Protein AF-R5V500-F1 (afdb_monomer)

Foldseek 3Di:
DDPPDDPDQAAQDQLQLLVLQVQVVCCVPPVDGCVVFDKDFDWLADSVLQNQLVCVLAQNHPQFHFPDPQKWKKKWKAFLVARAGHHINQIHPPGHHNDRGQQANDFDQQFLLCLLLQLQLLCLFFVFDWLFDKDFFDWAAFPPDPHTFAFLVRDTPTIDTPLCCQLLVGRRRLLVSNVVSCVGQNVVSSVVLCVVLPQDDPDDDDDGSCVSRRPGPRGGHNSSSQQSQSCLLNLQKGWRYHGTAWMQRPVVSDIDGDHTDIDRSGHSQSSQSSLVSQLVSLVDCRVNLVLLDEPQFRKGKHKGWAADDQVVCVVQVHDPQWTAKIWMWMDTSGMTMIMMMFGPDRHRPDPRTDHPPDPSSCSNSSVSSVSCNVPGDGPDDDDNDPQKDKAKFQRLDVVTAHEDPQWDPVRIDIIITRNVSDDPHHDDQDADADDADWDWDDDQQKIKIAGPDDDDPPDPDPDSDPNCNTRNDWWKWKWKAFPVRDIDIDTDDDRIDMDGFADWGKMKIKIFIARPSGDHTHDIDIDMDTRHHHDDD

pLDDT: mean 90.8, std 11.93, range [26.8, 98.88]

Sequence (537 aa):
MLYYASDEQKTTHPFQAYLDIVYTQIKEYTNLDPYTTPMEIYTYMDPVLQAEIDLMQQNQSSYIHFDNDLQQFAAAIINNENGALIAAFGGRNYAGQRLFNRAYDMVRQPASTIKPILSYALAYEHLDWSDQHKVVDEPTLYPNTNQQVHNVDQNYMGELMIDEAIGYSRNTIAVKTLQEVVQHIGMNGVTDYLNQIQLLDTQPEDVSYAYALGAFHYGVSPTQLAAAYAMLANQGIYKTPLAVKKIVLLNENKEIQFDIQNQRVLQEDSVYLLNSVMENVMKKNFWNINVIQPQDVHVCAKTGTSSFDRQLLEEYDYPSNAYKDRWLAGYSKNLTIAAWTGFDVTEKGKETYFVPSSNDANIVKQFFKRIMDIAGIPNQTYPKPNNIVSIPIVKGSYPYLLPTNNVNSDSIVVAQFKREAMPTLYICEPAITKTVEFDYYVSDSKLTILIPNAISEENQYHKIFDYEKIYGDLELICEIKNEQNESYRIVLDQSINEIDLFSKGNYTMELYYQYKNGHNKGPSQIETFTIQKGSLF

Radius of gyration: 31.9 Å; Cα contacts (8 Å, |Δi|>4): 1138; chains: 1; bounding box: 79×52×109 Å

Structure (mmCIF, N/CA/C/O backbone):
data_AF-R5V500-F1
#
_entry.id   AF-R5V500-F1
#
loop_
_atom_site.group_PDB
_atom_site.id
_atom_site.type_symbol
_atom_site.label_atom_id
_atom_site.label_alt_id
_atom_site.label_comp_id
_atom_site.label_asym_id
_atom_site.label_entity_id
_atom_site.label_seq_id
_atom_site.pdbx_PDB_ins_code
_atom_site.Cartn_x
_atom_site.Cartn_y
_atom_site.Cartn_z
_atom_site.occupancy
_atom_site.B_iso_or_equiv
_atom_site.auth_seq_id
_atom_site.auth_comp_id
_atom_site.auth_asym_id
_atom_site.auth_atom_id
_atom_site.pdbx_PDB_model_num
ATOM 1 N N . MET A 1 1 ? -23.318 -16.697 15.735 1.00 26.80 1 MET A N 1
ATOM 2 C CA . MET A 1 1 ? -24.603 -16.519 16.445 1.00 26.80 1 MET A CA 1
ATOM 3 C C . MET A 1 1 ? -24.574 -15.113 17.031 1.00 26.80 1 MET A C 1
ATOM 5 O O . MET A 1 1 ? -23.893 -14.894 18.021 1.00 26.80 1 MET A O 1
ATOM 9 N N . LEU A 1 2 ? -25.160 -14.141 16.326 1.00 28.61 2 LEU A N 1
ATOM 10 C CA . LEU A 1 2 ? -25.177 -12.739 16.752 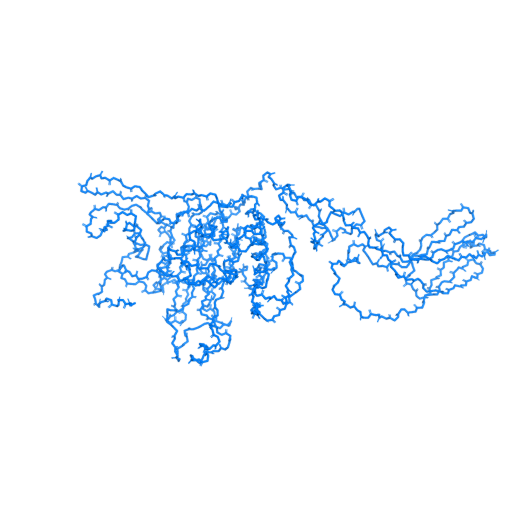1.00 28.61 2 LEU A CA 1
ATOM 11 C C . LEU A 1 2 ? -26.177 -12.615 17.905 1.00 28.61 2 LEU A C 1
ATOM 13 O O . LEU A 1 2 ? -27.380 -12.766 17.700 1.00 28.61 2 LEU A O 1
ATOM 17 N N . TYR A 1 3 ? -25.679 -12.414 19.122 1.00 31.33 3 TYR A N 1
ATOM 18 C CA . TYR A 1 3 ? -26.524 -12.079 20.263 1.00 31.33 3 TYR A CA 1
ATOM 19 C C . TYR A 1 3 ? -27.033 -10.647 20.076 1.00 31.33 3 TYR A C 1
ATOM 21 O O . TYR A 1 3 ? -26.352 -9.687 20.429 1.00 31.33 3 TYR A O 1
ATOM 29 N N . TYR A 1 4 ? -28.241 -10.496 19.534 1.00 37.31 4 TYR A N 1
ATOM 30 C CA . TYR A 1 4 ? -29.024 -9.284 19.750 1.00 37.31 4 TYR A CA 1
ATOM 31 C C . TYR A 1 4 ? -29.484 -9.302 21.211 1.00 37.31 4 TYR A C 1
ATOM 33 O O . TYR A 1 4 ? -30.463 -9.956 21.566 1.00 37.31 4 TYR A O 1
ATOM 41 N N . ALA A 1 5 ? -28.700 -8.667 22.083 1.00 37.78 5 ALA A N 1
ATOM 42 C CA . ALA A 1 5 ? -29.113 -8.400 23.453 1.0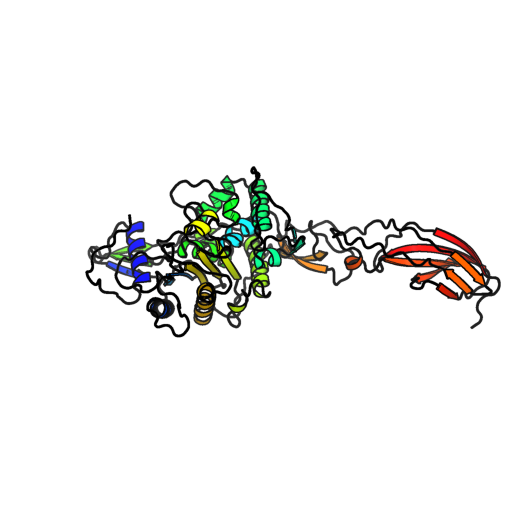0 37.78 5 ALA A CA 1
ATOM 43 C C . ALA A 1 5 ? -30.240 -7.352 23.454 1.00 37.78 5 ALA A C 1
ATOM 45 O O . ALA A 1 5 ? -30.213 -6.402 22.677 1.00 37.78 5 ALA A O 1
ATOM 46 N N . SER A 1 6 ? -31.214 -7.586 24.329 1.00 36.91 6 SER A N 1
ATOM 47 C CA . SER A 1 6 ? -32.480 -6.878 24.541 1.00 36.91 6 SER A CA 1
ATOM 48 C C . SER A 1 6 ? -32.417 -5.344 24.594 1.00 36.91 6 SER A C 1
ATOM 50 O O . SER A 1 6 ? -31.435 -4.784 25.077 1.00 36.91 6 SER A O 1
ATOM 52 N N . ASP A 1 7 ? -33.542 -4.722 24.207 1.00 38.25 7 ASP A N 1
ATOM 53 C CA . ASP A 1 7 ? -33.936 -3.294 24.227 1.00 38.25 7 ASP A CA 1
ATOM 54 C C . ASP A 1 7 ? -33.868 -2.577 25.603 1.00 38.25 7 ASP A C 1
ATOM 56 O O . ASP A 1 7 ? -34.745 -1.793 25.966 1.00 38.25 7 ASP A O 1
ATOM 60 N N . GLU A 1 8 ? -32.823 -2.785 26.401 1.00 44.69 8 GLU A N 1
ATOM 61 C CA . GLU A 1 8 ? -32.445 -1.776 27.392 1.00 44.69 8 GLU A CA 1
ATOM 62 C C . GLU A 1 8 ? -31.581 -0.741 26.672 1.00 44.69 8 GLU A C 1
ATOM 64 O O . GLU A 1 8 ? -30.504 -1.075 26.174 1.00 44.69 8 GLU A O 1
ATOM 69 N N . GLN A 1 9 ? -32.048 0.512 26.591 1.00 45.44 9 GLN A N 1
ATOM 70 C CA . GLN A 1 9 ? -31.241 1.644 26.123 1.00 45.44 9 GLN A CA 1
ATOM 71 C C . GLN A 1 9 ? -29.986 1.754 26.998 1.00 45.44 9 GLN A C 1
ATOM 73 O O . GLN A 1 9 ? -29.974 2.428 28.027 1.00 45.44 9 GLN A O 1
ATOM 78 N N . LYS A 1 10 ? -28.916 1.059 26.607 1.00 60.38 10 LYS A N 1
ATOM 79 C CA . LYS A 1 10 ? -27.613 1.177 27.250 1.00 60.38 10 LYS A CA 1
ATOM 80 C C . LYS A 1 10 ? -27.140 2.615 27.076 1.00 60.38 10 LYS A C 1
ATOM 82 O O . LYS A 1 10 ? -27.068 3.117 25.954 1.00 60.38 10 LYS A O 1
ATOM 87 N N . THR A 1 11 ? -26.797 3.267 28.181 1.00 77.38 11 THR A N 1
ATOM 88 C CA . THR A 1 11 ? -26.243 4.622 28.186 1.00 77.38 11 THR A CA 1
ATOM 89 C C . THR A 1 11 ? -25.038 4.697 27.250 1.00 77.38 11 THR A C 1
ATOM 91 O O . THR A 1 11 ? -24.067 3.967 27.436 1.00 77.38 11 THR A O 1
ATOM 94 N N . THR A 1 12 ? -25.086 5.571 26.246 1.00 82.69 12 THR A N 1
ATOM 95 C CA . THR A 1 12 ? -23.929 5.851 25.381 1.00 82.69 12 THR A CA 1
ATOM 96 C C . THR A 1 12 ? -23.112 6.962 26.021 1.00 82.69 12 THR A C 1
ATOM 98 O O . THR A 1 12 ? -23.661 8.022 26.323 1.00 82.69 12 THR A O 1
ATOM 101 N N . HIS A 1 13 ? -21.823 6.733 26.250 1.00 87.94 13 HIS A N 1
ATOM 102 C CA . HIS A 1 13 ? -20.917 7.771 26.738 1.00 87.94 13 HIS A CA 1
ATOM 103 C C . HIS A 1 13 ? -20.164 8.439 25.578 1.00 87.94 13 HIS A C 1
ATOM 105 O O . HIS A 1 13 ? -20.087 7.876 24.486 1.00 87.94 13 HIS A O 1
ATOM 111 N N . PRO A 1 14 ? -19.588 9.636 25.780 1.00 90.00 14 PRO A N 1
ATOM 112 C CA . PRO A 1 14 ? -18.597 10.162 24.847 1.00 90.00 14 PRO A CA 1
ATOM 113 C C . PRO A 1 14 ? -17.486 9.133 24.599 1.00 90.00 14 PRO A C 1
ATOM 115 O O . PRO A 1 14 ? -17.069 8.445 25.534 1.00 90.00 14 PRO A O 1
ATOM 118 N N . PHE A 1 15 ? -17.007 9.036 23.358 1.00 95.75 15 PHE A N 1
ATOM 119 C CA . PHE A 1 15 ? -15.910 8.156 22.945 1.00 95.75 15 PHE A CA 1
ATOM 120 C C . PHE A 1 15 ? -16.210 6.655 23.058 1.00 95.75 15 PHE A C 1
ATOM 122 O O . PHE A 1 15 ? -15.291 5.837 23.124 1.00 95.75 15 PHE A O 1
ATOM 129 N N . GLN A 1 16 ? -17.490 6.268 23.079 1.00 95.56 16 GLN A N 1
ATOM 130 C CA . GLN A 1 16 ? -17.918 4.903 23.402 1.00 95.56 16 GLN A CA 1
ATOM 131 C C . GLN A 1 16 ? -17.267 3.817 22.537 1.00 95.56 16 GLN A C 1
ATOM 133 O O . GLN A 1 16 ? -16.888 2.776 23.066 1.00 95.56 16 GLN A O 1
ATOM 138 N N . ALA A 1 17 ? -17.091 4.057 21.234 1.00 96.62 17 ALA A N 1
ATOM 139 C CA . ALA A 1 17 ? -16.427 3.098 20.352 1.00 96.62 17 ALA A CA 1
ATOM 140 C C . ALA A 1 17 ? -14.978 2.836 20.793 1.00 96.62 17 ALA A C 1
ATOM 142 O O . ALA A 1 17 ? -14.563 1.686 20.912 1.00 96.62 17 ALA A O 1
ATOM 143 N N . TYR A 1 18 ? -14.221 3.886 21.112 1.00 98.31 18 TYR A N 1
ATOM 144 C CA . TYR A 1 18 ? -12.860 3.746 21.625 1.00 98.31 18 TYR A CA 1
ATOM 145 C C . TYR A 1 18 ? -12.839 3.062 23.002 1.00 98.31 18 TYR A C 1
ATOM 147 O O . TYR A 1 18 ? -12.008 2.190 23.256 1.00 98.31 18 TYR A O 1
ATOM 155 N N . LEU A 1 19 ? -13.779 3.410 23.887 1.00 96.88 19 LEU A N 1
ATOM 156 C CA . LEU A 1 19 ? -13.897 2.797 25.215 1.00 96.88 19 LEU A CA 1
ATOM 157 C C . LEU A 1 19 ? -14.210 1.295 25.153 1.00 96.88 19 LEU A C 1
ATOM 159 O O . LEU A 1 19 ? -13.715 0.541 25.988 1.00 96.88 19 LEU A O 1
ATOM 163 N N . ASP A 1 20 ? -14.974 0.844 24.160 1.00 97.12 20 ASP A N 1
ATOM 164 C CA . ASP A 1 20 ? -15.245 -0.582 23.957 1.00 97.12 20 ASP A CA 1
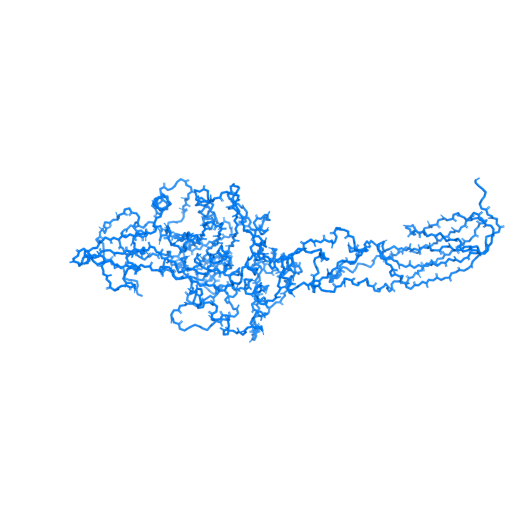ATOM 165 C C . ASP A 1 20 ? -13.968 -1.353 23.556 1.00 97.12 20 ASP A C 1
ATOM 167 O O . ASP A 1 20 ? -13.761 -2.480 24.014 1.00 97.12 20 ASP A O 1
ATOM 171 N N . ILE A 1 21 ? -13.056 -0.733 22.794 1.00 98.12 21 ILE A N 1
ATOM 172 C CA . ILE A 1 21 ? -11.729 -1.311 22.496 1.00 98.12 21 ILE A CA 1
ATOM 173 C C . ILE A 1 21 ? -10.870 -1.357 23.762 1.00 98.12 21 ILE A C 1
ATOM 175 O O . ILE A 1 21 ? -10.248 -2.376 24.052 1.00 98.12 21 ILE A O 1
ATOM 179 N N . VAL A 1 22 ? -10.867 -0.280 24.554 1.00 98.19 22 VAL A N 1
ATOM 180 C CA . VAL A 1 22 ? -10.166 -0.222 25.850 1.00 98.19 22 VAL A CA 1
ATOM 181 C C . VAL A 1 22 ? -10.643 -1.332 26.787 1.00 98.19 22 VAL A C 1
ATOM 183 O O . VAL A 1 22 ? -9.821 -2.025 27.385 1.00 98.19 22 VAL A O 1
ATOM 186 N N . TYR A 1 23 ? -11.960 -1.531 26.891 1.00 96.88 23 TYR A N 1
ATOM 187 C CA . TYR A 1 23 ? -12.551 -2.623 27.664 1.00 96.88 23 TYR A CA 1
ATOM 188 C C . TYR A 1 23 ? -12.047 -3.986 27.178 1.00 96.88 23 TYR A C 1
ATOM 190 O O . TYR A 1 23 ? -11.605 -4.804 27.987 1.00 96.88 23 TYR A O 1
ATOM 198 N N . THR A 1 24 ? -12.084 -4.206 25.863 1.00 96.50 24 THR A N 1
ATOM 199 C CA . THR A 1 24 ? -11.678 -5.469 25.237 1.00 96.50 24 THR A CA 1
ATOM 200 C C . THR A 1 24 ? -10.204 -5.767 25.502 1.00 96.50 24 THR A C 1
ATOM 202 O O . THR A 1 24 ? -9.894 -6.826 26.041 1.00 96.50 24 THR A O 1
ATOM 205 N N . GLN A 1 25 ? -9.307 -4.800 25.286 1.00 96.75 25 GLN A N 1
ATOM 206 C CA . GLN A 1 25 ? -7.876 -4.978 25.544 1.00 96.75 25 GLN A CA 1
ATOM 207 C C . GLN A 1 25 ? -7.558 -5.232 27.020 1.00 96.75 25 GLN A C 1
ATOM 209 O O . GLN A 1 25 ? -6.739 -6.095 27.330 1.00 96.75 25 GLN A O 1
ATOM 214 N N . ILE A 1 26 ? -8.204 -4.528 27.960 1.00 97.69 26 ILE A N 1
ATOM 215 C CA . ILE A 1 26 ? -8.001 -4.806 29.393 1.00 97.69 26 ILE A CA 1
ATOM 216 C C . ILE A 1 26 ? -8.383 -6.252 29.699 1.00 97.69 26 ILE A C 1
ATOM 218 O O . ILE A 1 26 ? -7.626 -6.960 30.370 1.00 97.69 26 ILE A O 1
ATOM 222 N N . LYS A 1 27 ? -9.527 -6.704 29.185 1.00 95.94 27 LYS A N 1
ATOM 223 C CA . LYS A 1 27 ? -10.011 -8.062 29.407 1.00 95.94 27 LYS A CA 1
ATOM 224 C C . LYS A 1 27 ? -9.082 -9.109 28.797 1.00 95.94 27 LYS A C 1
ATOM 226 O O . LYS A 1 27 ? -8.754 -10.075 29.475 1.00 95.94 27 LYS A O 1
ATOM 231 N N . GLU A 1 28 ? -8.619 -8.909 27.569 1.00 93.50 28 GLU A N 1
ATOM 232 C CA . GLU A 1 28 ? -7.710 -9.834 26.881 1.00 93.50 28 GLU A CA 1
ATOM 233 C C . GLU A 1 28 ? -6.344 -9.944 27.570 1.00 93.50 28 GLU A C 1
ATOM 235 O O . GLU A 1 28 ? -5.839 -11.047 27.766 1.00 93.50 28 GLU A O 1
ATOM 240 N N . TYR A 1 29 ? -5.762 -8.818 27.994 1.00 94.44 29 TYR A N 1
ATOM 241 C CA . TYR A 1 29 ? -4.410 -8.790 28.563 1.00 94.44 29 TYR A CA 1
ATOM 242 C C . TYR A 1 29 ? -4.359 -9.129 30.054 1.00 94.44 29 TYR A C 1
ATOM 244 O O . TYR A 1 29 ? -3.336 -9.607 30.544 1.00 94.44 29 TYR A O 1
ATOM 252 N N . THR A 1 30 ? -5.426 -8.843 30.805 1.00 95.50 30 THR A N 1
ATOM 253 C CA . THR A 1 30 ? -5.409 -8.947 32.277 1.00 95.50 30 THR A CA 1
ATOM 254 C C . THR A 1 30 ? -6.478 -9.870 32.846 1.00 95.50 30 THR A C 1
ATOM 256 O O . THR A 1 30 ? -6.413 -10.210 34.027 1.00 95.50 30 THR A O 1
ATOM 259 N N . ASN A 1 31 ? -7.462 -10.279 32.037 1.00 95.69 31 ASN A N 1
ATOM 260 C CA . ASN A 1 31 ? -8.663 -11.000 32.466 1.00 95.69 31 ASN A CA 1
ATOM 261 C C . ASN A 1 31 ? -9.513 -10.244 33.515 1.00 95.69 31 ASN A C 1
ATOM 263 O O . ASN A 1 31 ? -10.370 -10.839 34.170 1.00 95.69 31 ASN A O 1
ATOM 267 N N . LEU A 1 32 ? -9.289 -8.935 33.685 1.00 95.50 32 LEU A N 1
ATOM 268 C CA . LEU A 1 32 ? -10.079 -8.064 34.557 1.00 95.50 32 LEU A CA 1
ATOM 269 C C . LEU A 1 32 ? -11.256 -7.451 33.795 1.00 95.50 32 LEU A C 1
ATOM 271 O O . LEU A 1 32 ? -11.168 -7.185 32.597 1.00 95.50 32 LEU A O 1
ATOM 275 N N . ASP A 1 33 ? -12.351 -7.179 34.509 1.00 94.88 33 ASP A N 1
ATOM 276 C CA . ASP A 1 33 ? -13.525 -6.504 33.953 1.00 94.88 33 ASP A CA 1
ATOM 277 C C . ASP A 1 33 ? -13.676 -5.098 34.575 1.00 94.88 33 ASP A C 1
ATOM 279 O O . ASP A 1 33 ? -14.033 -4.995 35.757 1.00 94.88 33 ASP A O 1
ATOM 283 N N . PRO A 1 34 ? -13.447 -4.018 33.795 1.00 92.69 34 PRO A N 1
ATOM 284 C CA . PRO A 1 34 ? -13.622 -2.627 34.227 1.00 92.69 34 PRO A CA 1
ATOM 285 C C . PRO A 1 34 ? -14.977 -2.270 34.854 1.00 92.69 34 PRO A C 1
ATOM 287 O O . PRO A 1 34 ? -15.057 -1.303 35.605 1.00 92.69 34 PRO A O 1
ATOM 290 N N . TYR A 1 35 ? -16.046 -3.027 34.586 1.00 89.06 35 TYR A N 1
ATOM 291 C CA . TYR A 1 35 ? -17.368 -2.784 35.174 1.00 89.06 35 TYR A CA 1
ATOM 292 C C . TYR A 1 35 ? -17.535 -3.387 36.569 1.00 89.06 35 TYR A C 1
ATOM 294 O O . TYR A 1 35 ? -18.472 -3.033 37.282 1.00 89.06 35 TYR A O 1
ATOM 302 N N . THR A 1 36 ? -16.661 -4.312 36.963 1.00 93.25 36 THR A N 1
ATOM 303 C CA . THR A 1 36 ? -16.751 -5.002 38.263 1.00 93.25 36 THR A CA 1
ATOM 304 C C . THR A 1 36 ? -15.517 -4.802 39.132 1.00 93.25 36 THR A C 1
ATOM 306 O O . THR A 1 36 ? -15.579 -5.008 40.341 1.00 93.25 36 THR A O 1
ATOM 309 N N . THR A 1 37 ? -14.404 -4.372 38.537 1.00 94.62 37 THR A N 1
ATOM 310 C CA . THR A 1 37 ? -13.146 -4.102 39.231 1.00 94.62 37 THR A CA 1
ATOM 311 C C . THR A 1 37 ? -12.873 -2.597 39.241 1.00 94.62 37 THR A C 1
ATOM 313 O O . THR A 1 37 ? -12.596 -2.031 38.185 1.00 94.62 37 THR A O 1
ATOM 316 N N . PRO A 1 38 ? -12.921 -1.934 40.412 1.00 95.44 38 PRO A N 1
ATOM 317 C CA . PRO A 1 38 ? -12.587 -0.519 40.533 1.00 95.44 38 PRO A CA 1
ATOM 318 C C . PRO A 1 38 ? -11.148 -0.240 40.089 1.00 95.44 38 PRO A C 1
ATOM 320 O O . PRO A 1 38 ? -10.189 -0.729 40.695 1.00 95.44 38 PRO A O 1
ATOM 323 N N . MET A 1 39 ? -10.996 0.556 39.034 1.00 97.12 39 MET A N 1
ATOM 324 C CA . MET A 1 39 ? -9.698 0.904 38.467 1.00 97.12 39 MET A CA 1
ATOM 325 C C . MET A 1 39 ? -9.709 2.295 37.832 1.00 97.12 39 MET A C 1
ATOM 327 O O . MET A 1 39 ? -10.732 2.743 37.317 1.00 97.12 39 MET A O 1
ATOM 331 N N . GLU A 1 40 ? -8.554 2.952 37.827 1.00 97.81 40 GLU A N 1
ATOM 332 C CA . GLU A 1 40 ? -8.278 4.081 36.937 1.00 97.81 40 GLU A CA 1
ATOM 333 C C . GLU A 1 40 ? -7.636 3.554 35.655 1.00 97.81 40 GLU A C 1
ATOM 335 O O . GLU A 1 40 ? -6.719 2.733 35.709 1.00 97.81 40 GLU A O 1
ATOM 340 N N . ILE A 1 41 ? -8.105 4.027 34.500 1.00 98.06 41 ILE A N 1
ATOM 341 C CA . ILE A 1 41 ? -7.636 3.581 33.186 1.00 98.06 41 ILE A CA 1
ATOM 342 C C . ILE A 1 41 ? -7.011 4.769 32.463 1.00 98.06 41 ILE A C 1
ATOM 344 O O . ILE A 1 41 ? -7.651 5.801 32.272 1.00 98.06 41 ILE A O 1
ATOM 348 N N . TYR A 1 42 ? -5.768 4.604 32.024 1.00 98.12 42 TYR A N 1
ATOM 349 C CA . TYR A 1 42 ? -5.040 5.591 31.237 1.00 98.12 42 TYR A CA 1
ATOM 350 C C . TYR A 1 42 ? -4.904 5.073 29.808 1.00 98.12 42 TYR A C 1
ATOM 352 O O . TYR A 1 42 ? -4.384 3.978 29.588 1.00 98.12 42 TYR A O 1
ATOM 360 N N . THR A 1 43 ? -5.355 5.861 28.837 1.00 98.31 43 THR A N 1
ATOM 361 C CA . THR A 1 43 ? -5.406 5.478 27.421 1.00 98.31 43 THR A CA 1
ATOM 362 C C . THR A 1 43 ? -4.446 6.314 26.574 1.00 98.31 43 THR A C 1
ATOM 364 O O . THR A 1 43 ? -3.879 7.302 27.046 1.00 98.31 43 THR A O 1
ATOM 367 N N . TYR A 1 44 ? -4.261 5.908 25.319 1.00 98.19 44 TYR A N 1
ATOM 368 C CA . TYR A 1 44 ? -3.544 6.675 24.295 1.00 98.19 44 TYR A CA 1
ATOM 369 C C . TYR A 1 44 ? -4.453 7.585 23.454 1.00 98.19 44 TYR A C 1
ATOM 371 O O . TYR A 1 44 ? -3.985 8.176 22.484 1.00 98.19 44 TYR A O 1
ATOM 379 N N . MET A 1 45 ? -5.735 7.695 23.812 1.00 98.50 45 MET A N 1
ATOM 380 C CA . MET A 1 45 ? -6.743 8.364 22.995 1.00 98.50 45 MET A CA 1
ATOM 381 C C . MET A 1 45 ? -6.368 9.821 22.715 1.00 98.50 45 MET A C 1
ATOM 383 O O . MET A 1 45 ? -6.090 10.581 23.644 1.00 98.50 45 MET A O 1
ATOM 387 N N . ASP A 1 46 ? -6.444 10.224 21.451 1.00 98.31 46 ASP A N 1
ATOM 388 C CA . ASP A 1 46 ? -6.499 11.627 21.065 1.00 98.31 46 ASP A CA 1
ATOM 389 C C . ASP A 1 46 ? -7.964 12.094 21.163 1.00 98.31 46 ASP A C 1
ATOM 391 O O . ASP A 1 46 ? -8.799 11.694 20.344 1.00 98.31 46 ASP A O 1
ATOM 395 N N . PRO A 1 47 ? -8.318 12.922 22.164 1.00 96.81 47 PRO A N 1
ATOM 396 C CA . PRO A 1 47 ? -9.704 13.316 22.384 1.00 96.81 47 PRO A CA 1
ATOM 397 C C . PRO A 1 47 ? -10.249 14.230 21.282 1.00 96.81 47 PRO A C 1
ATOM 399 O O . PRO A 1 47 ? -11.463 14.281 21.097 1.00 96.81 47 PRO A O 1
ATOM 402 N N . VAL A 1 48 ? -9.391 14.950 20.549 1.00 96.44 48 VAL A N 1
ATOM 403 C CA . VAL A 1 48 ? -9.821 15.839 19.461 1.00 96.44 48 VAL A CA 1
ATOM 404 C C . VAL A 1 48 ? -10.202 15.005 18.245 1.00 96.44 48 VAL A C 1
ATOM 406 O O . VAL A 1 48 ? -11.292 15.177 17.699 1.00 96.44 48 VAL A O 1
ATOM 409 N N . LEU A 1 49 ? -9.342 14.060 17.856 1.00 97.62 49 LEU A N 1
ATOM 410 C CA . LEU A 1 49 ? -9.635 13.154 16.747 1.00 97.62 49 LEU A CA 1
ATOM 411 C C . LEU A 1 49 ? -10.830 12.252 17.051 1.00 97.62 49 LEU A C 1
ATOM 413 O O . LEU A 1 49 ? -11.701 12.087 16.198 1.00 97.62 49 LEU A O 1
ATOM 417 N N . GLN A 1 50 ? -10.904 11.695 18.263 1.00 98.19 50 GLN A N 1
ATOM 418 C CA . GLN A 1 50 ? -12.022 10.829 18.621 1.00 98.19 50 GLN A CA 1
ATOM 419 C C . GLN A 1 50 ? -13.351 11.598 18.673 1.00 98.19 50 GLN A C 1
ATOM 421 O O . GLN A 1 50 ? -14.363 11.061 18.236 1.00 98.19 50 GLN A O 1
ATOM 426 N N . ALA A 1 51 ? -13.366 12.859 19.123 1.00 96.25 51 ALA A N 1
ATOM 427 C CA . ALA A 1 51 ? -14.575 13.688 19.084 1.00 96.25 51 ALA A CA 1
ATOM 428 C C . ALA A 1 51 ? -15.070 13.942 17.648 1.00 96.25 51 ALA A C 1
ATOM 430 O O . ALA A 1 51 ? -16.268 13.842 17.385 1.00 96.25 51 ALA A O 1
ATOM 431 N N . GLU A 1 52 ? -14.163 14.233 16.710 1.00 96.06 52 GLU A N 1
ATOM 432 C CA . GLU A 1 52 ? -14.509 14.391 15.289 1.00 96.06 52 GLU A CA 1
ATOM 433 C C . GLU A 1 52 ? -15.098 13.092 14.712 1.00 96.06 52 GLU A C 1
ATOM 435 O O . GLU A 1 52 ? -16.100 13.117 13.995 1.00 96.06 52 GLU A O 1
ATOM 440 N N . ILE A 1 53 ? -14.513 11.944 15.065 1.00 97.38 53 ILE A N 1
ATOM 441 C CA . ILE A 1 53 ? -15.011 10.624 14.663 1.00 97.38 53 ILE A CA 1
ATOM 442 C C . ILE A 1 53 ? -16.391 10.347 15.255 1.00 97.38 53 ILE A C 1
ATOM 444 O O . ILE A 1 53 ? -17.271 9.870 14.541 1.00 97.38 53 ILE A O 1
ATOM 448 N N . ASP A 1 54 ? -16.618 10.668 16.526 1.00 95.94 54 ASP A N 1
ATOM 449 C CA . ASP A 1 54 ? -17.912 10.467 17.175 1.00 95.94 54 ASP A CA 1
ATOM 450 C C . ASP A 1 54 ? -19.024 11.266 16.476 1.00 95.94 54 ASP A C 1
ATOM 452 O O . ASP A 1 54 ? -20.112 10.725 16.261 1.00 95.94 54 ASP A O 1
ATOM 456 N N . LEU A 1 55 ? -18.743 12.500 16.033 1.00 94.75 55 LEU A N 1
ATOM 457 C CA . LEU A 1 55 ? -19.676 13.281 15.209 1.00 94.75 55 LEU A CA 1
ATOM 458 C C . LEU A 1 55 ? -19.990 12.571 13.885 1.00 94.75 55 LEU A C 1
ATOM 460 O O . LEU A 1 55 ? -21.145 12.535 13.462 1.00 94.75 55 LEU A O 1
ATOM 464 N N . MET A 1 56 ? -18.993 11.972 13.228 1.00 94.75 56 MET A N 1
ATOM 465 C CA . MET A 1 56 ? -19.206 11.199 11.997 1.00 94.75 56 MET A CA 1
ATOM 466 C C . MET A 1 56 ? -20.021 9.919 12.254 1.00 94.75 56 MET A C 1
ATOM 468 O O . MET A 1 56 ? -20.928 9.610 11.483 1.00 94.75 56 MET A O 1
ATOM 472 N N . GLN A 1 57 ? -19.759 9.198 13.351 1.00 93.88 57 GLN A N 1
ATOM 473 C CA . GLN A 1 57 ? -20.514 7.996 13.740 1.00 93.88 57 GLN A CA 1
ATOM 474 C C . GLN A 1 57 ? -21.989 8.301 14.011 1.00 93.88 57 GLN A C 1
ATOM 476 O O . GLN A 1 57 ? -22.850 7.476 13.711 1.00 93.88 57 GLN A O 1
ATOM 481 N N . GLN A 1 58 ? -22.275 9.479 14.568 1.00 91.31 58 GLN A N 1
ATOM 482 C CA . GLN A 1 58 ? -23.624 9.947 14.896 1.00 91.31 58 GLN A CA 1
ATOM 483 C C . GLN A 1 58 ? -24.326 10.645 13.719 1.00 91.31 58 GLN A C 1
ATOM 485 O O . GLN A 1 58 ? -25.422 11.173 13.897 1.00 91.31 58 GLN A O 1
ATOM 490 N N . ASN A 1 59 ? -23.713 10.660 12.528 1.00 89.50 59 ASN A N 1
ATOM 491 C CA . ASN A 1 59 ? -24.216 11.364 11.344 1.00 89.50 59 ASN A CA 1
ATOM 492 C C . ASN A 1 59 ? -24.420 12.880 11.572 1.00 89.50 59 ASN A C 1
ATOM 494 O O . ASN A 1 59 ? -25.349 13.488 11.048 1.00 89.50 59 ASN A O 1
ATOM 498 N N . GLN A 1 60 ? -23.559 13.480 12.398 1.00 91.62 60 GLN A N 1
ATOM 499 C CA . GLN A 1 60 ? -23.545 14.905 12.754 1.00 91.62 60 GLN A CA 1
ATOM 500 C C . GLN A 1 60 ? -22.351 15.660 12.146 1.00 91.62 60 GLN A C 1
ATOM 502 O O . GLN A 1 60 ? -22.210 16.866 12.348 1.00 91.62 60 GLN A O 1
ATOM 507 N N . SER A 1 61 ? -21.470 14.969 11.416 1.00 90.81 61 SER A N 1
ATOM 508 C CA . SER A 1 61 ? -20.348 15.601 10.720 1.00 90.81 61 SER A CA 1
ATOM 509 C C . SER A 1 61 ? -20.836 16.424 9.531 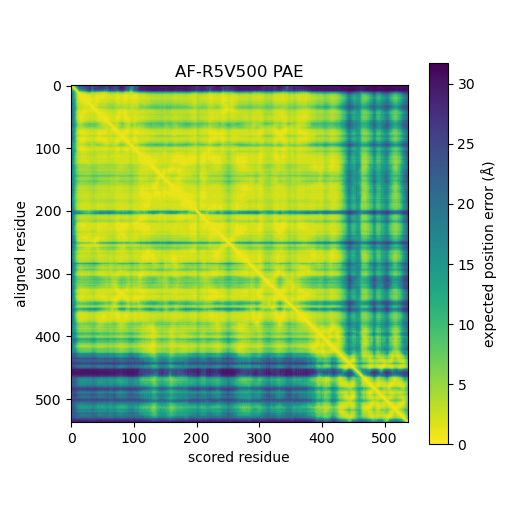1.00 90.81 61 SER A C 1
ATOM 511 O O . SER A 1 61 ? -21.722 16.011 8.790 1.00 90.81 61 SER A O 1
ATOM 513 N N . SER A 1 62 ? -20.214 17.576 9.294 1.00 88.94 62 SER A N 1
ATOM 514 C CA . SER A 1 62 ? -20.425 18.352 8.068 1.00 88.94 62 SER A CA 1
ATOM 515 C C . SER A 1 62 ? -19.606 17.839 6.877 1.00 88.94 62 SER A C 1
ATOM 517 O O . SER A 1 62 ? -19.890 18.230 5.746 1.00 88.94 62 SER A O 1
ATOM 519 N N . TYR A 1 63 ? -18.611 16.975 7.110 1.00 87.25 63 TYR A N 1
ATOM 520 C CA . TYR A 1 63 ? -17.631 16.546 6.104 1.00 87.25 63 TYR A CA 1
ATOM 521 C C . TYR A 1 63 ? -17.956 15.208 5.446 1.00 87.25 63 TYR A C 1
ATOM 523 O O . TYR A 1 63 ? -17.569 14.986 4.304 1.00 87.25 63 TYR A O 1
ATOM 531 N N . ILE A 1 64 ? -18.607 14.311 6.181 1.00 90.06 64 ILE A N 1
ATOM 532 C CA . ILE A 1 64 ? -18.864 12.927 5.785 1.00 90.06 64 ILE A CA 1
ATOM 533 C C . ILE A 1 64 ? -20.351 12.679 5.953 1.00 90.06 64 ILE A C 1
ATOM 535 O O . ILE A 1 64 ? -20.878 12.844 7.051 1.00 90.06 64 ILE A O 1
ATOM 539 N N . HIS A 1 65 ? -20.984 12.253 4.865 1.00 88.44 65 HIS A N 1
ATOM 540 C CA . HIS A 1 65 ? -22.399 11.912 4.796 1.00 88.44 65 HIS A CA 1
ATOM 541 C C . HIS A 1 65 ? -22.538 10.530 4.175 1.00 88.44 65 HIS A C 1
ATOM 543 O O . HIS A 1 65 ? -21.714 10.133 3.350 1.00 88.44 65 HIS A O 1
ATOM 549 N N . PHE A 1 66 ? -23.562 9.803 4.596 1.00 90.38 66 PHE A N 1
ATOM 550 C CA . PHE A 1 66 ? -23.861 8.467 4.102 1.00 90.38 66 PHE A CA 1
ATOM 551 C C . PHE A 1 66 ? -25.274 8.476 3.539 1.00 90.38 66 PHE A C 1
ATOM 553 O O . PHE A 1 66 ? -26.217 8.713 4.296 1.00 90.38 66 PHE A O 1
ATOM 560 N N . ASP A 1 67 ? -25.414 8.210 2.242 1.00 87.62 67 ASP A N 1
ATOM 561 C CA . ASP A 1 67 ? -26.721 8.258 1.580 1.00 87.62 67 ASP A CA 1
ATOM 562 C C . ASP A 1 67 ? -27.549 6.994 1.872 1.00 87.62 67 ASP A C 1
ATOM 564 O O . ASP A 1 67 ? -28.778 7.034 1.917 1.00 87.62 67 ASP A O 1
ATOM 568 N N . ASN A 1 68 ? -26.879 5.865 2.122 1.00 89.81 68 ASN A N 1
ATOM 569 C CA . ASN A 1 68 ? -27.511 4.585 2.424 1.00 89.81 68 ASN A CA 1
ATOM 570 C C . ASN A 1 68 ? -27.503 4.288 3.935 1.00 89.81 68 ASN A C 1
ATOM 572 O O . ASN A 1 68 ? -26.450 4.136 4.558 1.00 89.81 68 ASN A O 1
ATOM 576 N N . ASP A 1 69 ? -28.682 4.132 4.539 1.00 89.88 69 ASP A N 1
ATOM 577 C CA . ASP A 1 69 ? -28.840 3.873 5.980 1.00 89.88 69 ASP A CA 1
ATOM 578 C C . ASP A 1 69 ? -28.243 2.539 6.457 1.00 89.88 69 ASP A C 1
ATOM 580 O O . ASP A 1 69 ? -27.895 2.402 7.630 1.00 89.88 69 ASP A O 1
ATOM 584 N N . LEU A 1 70 ? -28.093 1.559 5.561 1.00 93.06 70 LEU A N 1
ATOM 585 C CA . LEU A 1 70 ? -27.525 0.244 5.876 1.00 93.06 70 LEU A CA 1
ATOM 586 C C . LEU A 1 70 ? -26.002 0.206 5.746 1.00 93.06 70 LEU A C 1
ATOM 588 O O . LEU A 1 70 ? -25.370 -0.733 6.239 1.00 93.06 70 LEU A O 1
ATOM 592 N N . GLN A 1 71 ? -25.408 1.195 5.076 1.00 94.75 71 GLN A N 1
ATOM 593 C CA . GLN A 1 71 ? -23.964 1.275 4.918 1.00 94.75 71 GLN A CA 1
ATOM 594 C C . GLN A 1 71 ? -23.304 1.418 6.286 1.00 94.75 71 GLN A C 1
ATOM 596 O O . GLN A 1 71 ? -23.744 2.195 7.132 1.00 94.75 71 GLN A O 1
ATOM 601 N N . GLN A 1 72 ? -22.212 0.695 6.484 1.00 96.56 72 GLN A N 1
ATOM 602 C CA . GLN A 1 72 ? -21.356 0.771 7.652 1.00 96.56 72 GLN A CA 1
ATOM 603 C C . GLN A 1 72 ? -19.981 1.322 7.282 1.00 96.56 72 GLN A C 1
ATOM 605 O O . GLN A 1 72 ? -19.528 1.282 6.131 1.00 96.56 72 GLN A O 1
ATOM 610 N N . PHE A 1 73 ? -19.319 1.860 8.298 1.00 97.69 73 PHE A N 1
ATOM 611 C CA . PHE A 1 73 ? -17.980 2.413 8.194 1.00 97.69 73 PHE A CA 1
ATOM 612 C C . PHE A 1 73 ? -17.172 2.019 9.421 1.00 97.69 73 PHE A C 1
ATOM 614 O O . PHE A 1 73 ? -17.722 1.918 10.519 1.00 97.69 73 PHE A O 1
ATOM 621 N N . ALA A 1 74 ? -15.880 1.789 9.229 1.00 98.44 74 ALA A N 1
ATOM 622 C CA . ALA A 1 74 ? -14.956 1.510 10.311 1.00 98.44 74 ALA A CA 1
ATOM 623 C C . ALA A 1 74 ? -13.571 2.053 9.989 1.00 98.44 74 ALA A C 1
ATOM 625 O O . ALA A 1 74 ? -13.155 2.038 8.831 1.00 98.44 74 ALA A O 1
ATOM 626 N N . ALA A 1 75 ? -12.837 2.501 11.001 1.00 98.81 75 ALA A N 1
ATOM 627 C CA . ALA A 1 75 ? -11.471 2.963 10.817 1.00 98.81 75 ALA A CA 1
ATOM 628 C C . ALA A 1 75 ? -10.651 2.872 12.100 1.00 98.81 75 ALA A C 1
ATOM 630 O O . ALA A 1 75 ? -11.188 2.996 13.199 1.00 98.81 75 ALA A O 1
ATOM 631 N N . ALA A 1 76 ? -9.342 2.720 11.943 1.00 98.88 76 ALA A N 1
ATOM 632 C CA . ALA A 1 76 ? -8.369 2.783 13.023 1.00 98.88 76 ALA A CA 1
ATOM 633 C C . ALA A 1 76 ? -7.277 3.800 12.678 1.00 98.88 76 ALA A C 1
ATOM 635 O O . ALA A 1 76 ? -6.828 3.867 11.528 1.00 98.88 76 ALA A O 1
ATOM 636 N N . ILE A 1 77 ? -6.872 4.591 13.673 1.00 98.88 77 ILE A N 1
ATOM 637 C CA . ILE A 1 77 ? -5.846 5.622 13.545 1.00 98.88 77 ILE A CA 1
ATOM 638 C C . ILE A 1 77 ? -4.710 5.300 14.515 1.00 98.88 77 ILE A C 1
ATOM 640 O O . ILE A 1 77 ? -4.905 5.283 15.733 1.00 98.88 77 ILE A O 1
ATOM 644 N N . ILE A 1 78 ? -3.520 5.065 13.966 1.00 98.88 78 ILE A N 1
ATOM 645 C CA . ILE A 1 78 ? -2.309 4.722 14.712 1.00 98.88 78 ILE A CA 1
ATOM 646 C C . ILE A 1 78 ? -1.361 5.921 14.733 1.00 98.88 78 ILE A C 1
ATOM 648 O O . ILE A 1 78 ? -1.066 6.511 13.690 1.00 98.88 78 ILE A O 1
ATOM 652 N N . ASN A 1 79 ? -0.839 6.250 15.914 1.00 98.50 79 ASN A N 1
ATOM 653 C CA . ASN A 1 79 ? 0.324 7.123 16.040 1.00 98.50 79 ASN A CA 1
ATOM 654 C C . ASN A 1 79 ? 1.581 6.316 15.698 1.00 98.50 79 ASN A C 1
ATOM 656 O O . ASN A 1 79 ? 1.911 5.349 16.384 1.00 98.50 79 ASN A O 1
ATOM 660 N N . ASN A 1 80 ? 2.307 6.712 14.654 1.00 98.12 80 ASN A N 1
ATOM 661 C CA . ASN A 1 80 ? 3.450 5.933 14.183 1.00 98.12 80 ASN A CA 1
ATOM 662 C C . ASN A 1 80 ? 4.619 5.961 15.179 1.00 98.12 80 ASN A C 1
ATOM 664 O O . ASN A 1 80 ? 5.275 4.939 15.380 1.00 98.12 80 ASN A O 1
ATOM 668 N N . GLU A 1 81 ? 4.847 7.079 15.872 1.00 94.62 81 GLU A N 1
ATOM 669 C CA . GLU A 1 81 ? 5.985 7.252 16.781 1.00 94.62 81 GLU A CA 1
ATOM 670 C C . GLU A 1 81 ? 6.004 6.197 17.891 1.00 94.62 81 GLU A C 1
ATOM 672 O O . GLU A 1 81 ? 7.048 5.598 18.157 1.00 94.62 81 GLU A O 1
ATOM 677 N N . ASN A 1 82 ? 4.851 5.897 18.485 1.00 95.19 82 ASN A N 1
ATOM 678 C CA . ASN A 1 82 ? 4.750 4.926 19.574 1.00 95.19 82 ASN A CA 1
ATOM 679 C C . ASN A 1 82 ? 3.981 3.648 19.208 1.00 95.19 82 ASN A C 1
ATOM 681 O O . ASN A 1 82 ? 4.126 2.671 19.926 1.00 95.19 82 ASN A O 1
ATOM 685 N N . GLY A 1 83 ? 3.253 3.607 18.089 1.00 96.25 83 GLY A N 1
ATOM 686 C CA . GLY A 1 83 ? 2.451 2.457 17.656 1.00 96.25 83 GLY A CA 1
ATOM 687 C C . GLY A 1 83 ? 1.068 2.363 18.303 1.00 96.25 83 GLY A C 1
ATOM 688 O O . GLY A 1 83 ? 0.383 1.364 18.112 1.00 96.25 83 GLY A O 1
ATOM 689 N N . ALA A 1 84 ? 0.652 3.368 19.075 1.00 98.31 84 ALA A N 1
ATOM 690 C CA . ALA A 1 84 ? -0.609 3.331 19.802 1.00 98.31 84 ALA A CA 1
ATOM 691 C C . ALA A 1 84 ? -1.820 3.567 18.890 1.00 98.31 84 ALA A C 1
ATOM 693 O O . ALA A 1 84 ? -1.769 4.396 17.977 1.00 98.31 84 ALA A O 1
ATOM 694 N N . LEU A 1 85 ? -2.933 2.897 19.199 1.00 98.75 85 LEU A N 1
ATOM 695 C CA . LEU A 1 85 ? -4.248 3.236 18.665 1.00 98.75 85 LEU A CA 1
ATOM 696 C C . LEU A 1 85 ? -4.744 4.486 19.384 1.00 98.75 85 LEU A C 1
ATOM 698 O O . LEU A 1 85 ? -5.017 4.437 20.578 1.00 98.75 85 LEU A O 1
ATOM 702 N N . ILE A 1 86 ? -4.839 5.603 18.664 1.00 98.75 86 ILE A N 1
ATOM 703 C CA . ILE A 1 86 ? -5.190 6.901 19.259 1.00 98.75 86 ILE A CA 1
ATOM 704 C C . ILE A 1 86 ? -6.631 7.319 18.970 1.00 98.75 86 ILE A C 1
ATOM 706 O O . ILE A 1 86 ? -7.177 8.150 19.686 1.00 98.75 86 ILE A O 1
ATOM 710 N N . ALA A 1 87 ? -7.261 6.748 17.943 1.00 98.81 87 ALA A N 1
ATOM 711 C CA . ALA A 1 87 ? -8.672 6.961 17.654 1.00 98.81 87 ALA A CA 1
ATOM 712 C C . ALA A 1 87 ? -9.231 5.803 16.812 1.00 98.81 87 ALA A C 1
ATOM 714 O O . ALA A 1 87 ? -8.492 5.146 16.071 1.00 98.81 87 ALA A O 1
ATOM 715 N N . ALA A 1 88 ? -10.535 5.551 16.918 1.00 98.69 88 ALA A N 1
ATOM 716 C CA . ALA A 1 88 ? -11.215 4.484 16.196 1.00 98.69 88 ALA A CA 1
ATOM 717 C C . ALA A 1 88 ? -12.669 4.847 15.867 1.00 98.69 88 ALA A C 1
ATOM 719 O O . ALA A 1 88 ? -13.402 5.376 16.703 1.00 98.69 88 ALA A O 1
ATOM 720 N N . PHE A 1 89 ? -13.090 4.502 14.653 1.00 98.44 89 PHE A N 1
ATOM 721 C CA . PHE A 1 89 ? -14.478 4.546 14.206 1.00 98.44 89 PHE A CA 1
ATOM 722 C C . PHE A 1 89 ? -15.025 3.114 14.237 1.00 98.44 89 PHE A C 1
ATOM 724 O O . PHE A 1 89 ? -14.660 2.303 13.388 1.00 98.44 89 PHE A O 1
ATOM 731 N N . GLY A 1 90 ? -15.882 2.786 15.203 1.00 97.25 90 GLY A N 1
ATOM 732 C CA . GLY A 1 90 ? -16.379 1.423 15.432 1.00 97.25 90 GLY A CA 1
ATOM 733 C C . GLY A 1 90 ? -17.626 1.032 14.634 1.00 97.25 90 GLY A C 1
ATOM 734 O O . GLY A 1 90 ? -17.955 -0.152 14.532 1.00 97.25 90 GLY A O 1
ATOM 735 N N . GLY A 1 91 ? -18.338 1.998 14.059 1.00 96.75 91 GLY A N 1
ATOM 736 C CA . GLY A 1 91 ? -19.557 1.754 13.289 1.00 96.75 91 GLY A CA 1
ATOM 737 C C . GLY A 1 91 ? -20.420 3.002 13.186 1.00 96.75 91 GLY A C 1
ATOM 738 O O . GLY A 1 91 ? -20.293 3.926 13.989 1.00 96.75 91 GLY A O 1
ATOM 739 N N . ARG A 1 92 ? -21.309 3.044 12.193 1.00 94.50 92 ARG A N 1
ATOM 740 C CA . ARG A 1 92 ? -22.334 4.092 12.134 1.00 94.50 92 ARG A CA 1
ATOM 741 C C . ARG A 1 92 ? -23.409 3.826 13.173 1.00 94.50 92 ARG A C 1
ATOM 743 O O . ARG A 1 92 ? -23.697 2.671 13.484 1.00 94.50 92 ARG A O 1
ATOM 750 N N . ASN A 1 93 ? -24.023 4.899 13.665 1.00 90.56 93 ASN A N 1
ATOM 751 C CA . ASN A 1 93 ? -25.067 4.855 14.686 1.00 90.56 93 ASN A CA 1
ATOM 752 C C . ASN A 1 93 ? -24.607 4.091 15.941 1.00 90.56 93 ASN A C 1
ATOM 754 O O . ASN A 1 93 ? -25.348 3.282 16.498 1.00 90.56 93 ASN A O 1
ATOM 758 N N . TYR A 1 94 ? -23.358 4.324 16.364 1.00 90.56 94 TYR A N 1
ATOM 759 C CA . TYR A 1 94 ? -22.745 3.655 17.513 1.00 90.56 94 TYR A CA 1
ATOM 760 C C . TYR A 1 94 ? -23.375 4.140 18.828 1.00 90.56 94 TYR A C 1
ATOM 762 O O . TYR A 1 94 ? -22.906 5.096 19.446 1.00 90.56 94 TYR A O 1
ATOM 770 N N . ALA A 1 95 ? -24.474 3.501 19.231 1.00 88.38 95 ALA A N 1
ATOM 771 C CA . ALA A 1 95 ? -25.267 3.867 20.400 1.00 88.38 95 ALA A CA 1
ATOM 772 C C . ALA A 1 95 ? -25.419 2.673 21.354 1.00 88.38 95 ALA A C 1
ATOM 774 O O . ALA A 1 95 ? -26.139 1.714 21.076 1.00 88.38 95 ALA A O 1
ATOM 775 N N . GLY A 1 96 ? -24.721 2.729 22.485 1.00 89.56 96 GLY A N 1
ATOM 776 C CA . GLY A 1 96 ? -24.681 1.697 23.517 1.00 89.56 96 GLY A CA 1
ATOM 777 C C . GLY A 1 96 ? -23.255 1.270 23.851 1.00 89.56 96 GLY A C 1
ATOM 778 O O . GLY A 1 96 ? -22.303 1.704 23.218 1.00 89.56 96 GLY A O 1
ATOM 779 N N . GLN A 1 97 ? -23.109 0.418 24.864 1.00 89.81 97 GLN A N 1
ATOM 780 C CA . GLN A 1 97 ? -21.806 -0.025 25.376 1.00 89.81 97 GLN A CA 1
ATOM 781 C C . GLN A 1 97 ? -21.530 -1.484 25.034 1.00 89.81 97 GLN A C 1
ATOM 783 O O . GLN A 1 97 ? -22.454 -2.315 25.088 1.00 89.81 97 GLN A O 1
ATOM 788 N N . ARG A 1 98 ? -20.247 -1.804 24.830 1.00 89.12 98 ARG A N 1
ATOM 789 C CA . ARG A 1 98 ? -19.753 -3.137 24.458 1.00 89.12 98 ARG A CA 1
ATOM 790 C C . ARG A 1 98 ? -20.472 -3.649 23.212 1.00 89.12 98 ARG A C 1
ATOM 792 O O . ARG A 1 98 ? -21.015 -4.756 23.208 1.00 89.12 98 ARG A O 1
ATOM 799 N N . LEU A 1 99 ? -20.581 -2.778 22.212 1.00 92.44 99 LEU A N 1
ATOM 800 C CA . LEU A 1 99 ? -21.123 -3.146 20.910 1.00 92.44 99 LEU A CA 1
ATOM 801 C C . LEU A 1 99 ? -20.045 -3.852 20.088 1.00 92.44 99 LEU A C 1
ATOM 803 O O . LEU A 1 99 ? -18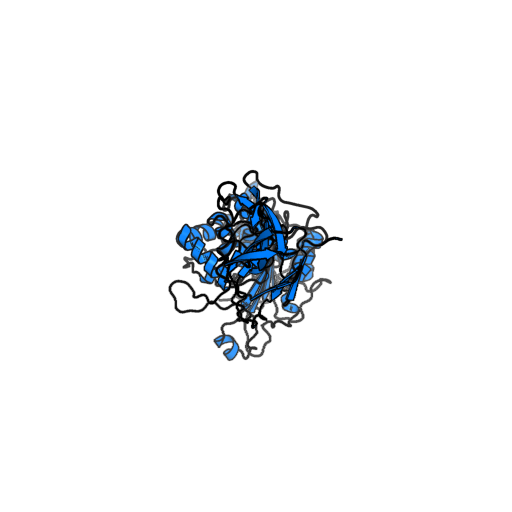.867 -3.814 20.425 1.00 92.44 99 LEU A O 1
ATOM 807 N N . PHE A 1 100 ? -20.463 -4.480 18.992 1.00 95.06 100 PHE A N 1
ATOM 808 C CA . PHE A 1 100 ? -19.534 -5.001 17.997 1.00 95.06 100 PHE A CA 1
ATOM 809 C C . PHE A 1 100 ? -18.805 -3.838 17.314 1.00 95.06 100 PHE A C 1
ATOM 811 O O . PHE A 1 100 ? -19.407 -3.083 16.540 1.00 95.06 100 PHE A O 1
ATOM 818 N N . ASN A 1 101 ? -17.519 -3.687 17.615 1.00 97.56 101 ASN A N 1
ATOM 819 C CA . ASN A 1 101 ? -16.690 -2.603 17.125 1.00 97.56 101 ASN A CA 1
ATOM 820 C C . ASN A 1 101 ? -15.970 -3.028 15.845 1.00 97.56 101 ASN A C 1
ATOM 822 O O . ASN A 1 101 ? -14.976 -3.746 15.870 1.00 97.56 101 ASN A O 1
ATOM 826 N N . ARG A 1 102 ? -16.417 -2.523 14.695 1.00 98.06 102 ARG A N 1
ATOM 827 C CA . ARG A 1 102 ? -15.855 -2.902 13.392 1.00 98.06 102 ARG A CA 1
ATOM 828 C C . ARG A 1 102 ? -14.412 -2.444 13.171 1.00 98.06 102 ARG A C 1
ATOM 830 O O . ARG A 1 102 ? -13.773 -2.947 12.256 1.00 98.06 102 ARG A O 1
ATOM 837 N N . ALA A 1 103 ? -13.876 -1.516 13.964 1.00 98.38 103 ALA A N 1
ATOM 838 C CA . ALA A 1 103 ? -12.457 -1.170 13.876 1.00 98.38 103 ALA A CA 1
ATOM 839 C C . ALA A 1 103 ? -11.554 -2.259 14.468 1.00 98.38 103 ALA A C 1
ATOM 841 O O . ALA A 1 103 ? -10.402 -2.374 14.042 1.00 98.38 103 ALA A O 1
ATOM 842 N N . TYR A 1 104 ? -12.063 -3.031 15.432 1.00 97.69 104 TYR A N 1
ATOM 843 C CA . TYR A 1 104 ? -11.282 -3.977 16.228 1.00 97.69 104 TYR A CA 1
ATOM 844 C C . TYR A 1 104 ? -11.756 -5.426 16.055 1.00 97.69 104 TYR A C 1
ATOM 846 O O . TYR A 1 104 ? -10.954 -6.282 15.698 1.00 97.69 104 TYR A O 1
ATOM 854 N N . ASP A 1 105 ? -13.058 -5.674 16.204 1.00 96.00 105 ASP A N 1
ATOM 855 C CA . ASP A 1 105 ? -13.671 -7.009 16.239 1.00 96.00 105 ASP A CA 1
ATOM 856 C C . ASP A 1 105 ? -13.988 -7.571 14.846 1.00 96.00 105 ASP A C 1
ATOM 858 O O . ASP A 1 105 ? -14.091 -8.782 14.653 1.00 96.00 105 ASP A O 1
ATOM 862 N N . MET A 1 106 ? -14.220 -6.697 13.861 1.00 95.44 106 MET A N 1
ATOM 863 C CA . MET A 1 106 ? -14.559 -7.134 12.508 1.00 95.44 106 MET A CA 1
ATOM 864 C C . MET A 1 106 ? -13.309 -7.577 11.765 1.00 95.44 106 MET A C 1
ATOM 866 O O . MET A 1 106 ? -12.378 -6.796 11.601 1.00 95.44 106 MET A O 1
ATOM 870 N N . VAL A 1 107 ? -13.372 -8.772 11.185 1.00 93.94 107 VAL A N 1
ATOM 871 C CA . VAL A 1 107 ? -12.412 -9.244 10.188 1.00 93.94 107 VAL A CA 1
ATOM 872 C C . VAL A 1 107 ? -13.060 -9.294 8.808 1.00 93.94 107 VAL A C 1
ATOM 874 O O . VAL A 1 107 ? -14.175 -9.789 8.619 1.00 93.94 107 VAL A O 1
ATOM 877 N N . ARG A 1 108 ? -12.378 -8.710 7.823 1.00 95.19 108 ARG A N 1
ATOM 878 C CA . ARG A 1 108 ? -12.804 -8.666 6.419 1.00 95.19 108 ARG A CA 1
ATOM 879 C C . ARG A 1 108 ? -11.578 -8.801 5.524 1.00 95.19 108 ARG A C 1
ATOM 881 O O . ARG A 1 108 ? -10.473 -8.422 5.894 1.00 95.19 108 ARG A O 1
ATOM 888 N N . GLN A 1 109 ? -11.767 -9.325 4.319 1.00 95.56 109 GLN A N 1
ATOM 889 C CA . GLN A 1 109 ? -10.692 -9.404 3.331 1.00 95.56 109 GLN A CA 1
ATOM 890 C C . GLN A 1 109 ? -10.150 -7.994 3.017 1.00 95.56 109 GLN A C 1
ATOM 892 O O . GLN A 1 109 ? -10.938 -7.141 2.593 1.00 95.56 109 GLN A O 1
ATOM 897 N N . PRO A 1 110 ? -8.836 -7.727 3.182 1.00 96.94 110 PRO A N 1
ATOM 898 C CA . PRO A 1 110 ? -8.260 -6.393 2.957 1.00 96.94 110 PRO A CA 1
ATOM 899 C C . PRO A 1 110 ? -8.265 -5.983 1.476 1.00 96.94 110 PRO A C 1
ATOM 901 O O . PRO A 1 110 ? -8.056 -4.819 1.128 1.00 96.94 110 PRO A O 1
ATOM 904 N N . ALA A 1 111 ? -8.521 -6.933 0.572 1.00 96.31 111 ALA A N 1
ATOM 905 C CA . ALA A 1 111 ? -8.401 -6.736 -0.864 1.00 96.31 111 ALA A CA 1
ATOM 906 C C . ALA A 1 111 ? -7.012 -6.164 -1.235 1.00 96.31 111 ALA A C 1
ATOM 908 O O . ALA A 1 111 ? -5.999 -6.473 -0.612 1.00 96.31 111 ALA A O 1
ATOM 909 N N . SER A 1 112 ? -6.940 -5.303 -2.253 1.00 97.56 112 SER A N 1
ATOM 910 C CA . SER A 1 112 ? -5.670 -4.776 -2.773 1.00 97.56 112 SER A CA 1
ATOM 911 C C . SER A 1 112 ? -4.874 -3.864 -1.823 1.00 97.56 112 SER A C 1
ATOM 913 O O . SER A 1 112 ? -3.763 -3.480 -2.198 1.00 97.56 112 SER A O 1
ATOM 915 N N . THR A 1 113 ? -5.377 -3.517 -0.629 1.00 98.44 113 THR A N 1
ATOM 916 C CA . THR A 1 113 ? -4.555 -2.818 0.381 1.00 98.44 113 THR A CA 1
ATOM 917 C C . THR A 1 113 ? -3.461 -3.717 0.944 1.00 98.44 113 THR A C 1
ATOM 919 O O . THR A 1 113 ? -2.476 -3.220 1.461 1.00 98.44 113 THR A O 1
ATOM 922 N N . ILE A 1 114 ? -3.548 -5.038 0.791 1.00 98.62 114 ILE A N 1
ATOM 923 C CA . ILE A 1 114 ? -2.463 -5.907 1.250 1.00 98.62 114 ILE A CA 1
ATOM 924 C C . ILE A 1 114 ? -1.216 -5.831 0.359 1.00 98.62 114 ILE A C 1
ATOM 926 O O . ILE A 1 114 ? -0.121 -6.116 0.826 1.00 98.62 114 ILE A O 1
ATOM 930 N N . LYS A 1 115 ? -1.342 -5.438 -0.918 1.00 98.75 115 LYS A N 1
ATOM 931 C CA . LYS A 1 115 ? -0.245 -5.540 -1.900 1.00 98.75 115 LYS A CA 1
ATOM 932 C C . LYS A 1 115 ? 1.050 -4.834 -1.464 1.00 98.75 115 LYS A C 1
ATOM 934 O O . LYS A 1 115 ? 2.102 -5.456 -1.598 1.00 98.75 115 LYS A O 1
ATOM 939 N N . PRO A 1 116 ? 1.018 -3.586 -0.941 1.00 98.75 116 PRO A N 1
ATOM 940 C CA . PRO A 1 116 ? 2.222 -2.929 -0.432 1.00 98.75 116 PRO A CA 1
ATOM 941 C C . PRO A 1 116 ? 2.845 -3.651 0.762 1.00 98.75 116 PRO A C 1
ATOM 943 O O . PRO A 1 116 ? 4.060 -3.654 0.875 1.00 98.75 116 PRO A O 1
ATOM 946 N N . ILE A 1 117 ? 2.030 -4.273 1.617 1.00 98.81 117 ILE A N 1
ATOM 947 C CA . ILE A 1 117 ? 2.479 -4.969 2.828 1.00 98.81 117 ILE A CA 1
ATOM 948 C C . ILE A 1 117 ? 3.053 -6.347 2.497 1.00 98.81 117 ILE A C 1
ATOM 950 O O . ILE A 1 117 ? 4.108 -6.703 2.991 1.00 98.81 117 ILE A O 1
ATOM 954 N N . LEU A 1 118 ? 2.381 -7.126 1.651 1.00 98.69 118 LEU A N 1
ATOM 955 C CA . LEU A 1 118 ? 2.751 -8.514 1.390 1.00 98.69 118 LEU A CA 1
ATOM 956 C C . LEU A 1 118 ? 3.685 -8.644 0.186 1.00 98.69 118 LEU A C 1
ATOM 958 O O . LEU A 1 118 ? 4.861 -8.942 0.349 1.00 98.69 118 LEU A O 1
ATOM 962 N N . SER A 1 119 ? 3.175 -8.420 -1.027 1.00 98.69 119 SER A N 1
ATOM 963 C CA . SER A 1 119 ? 3.949 -8.667 -2.247 1.00 98.69 119 SER A CA 1
ATOM 964 C C . SER A 1 119 ? 5.137 -7.714 -2.360 1.00 98.69 119 SER A C 1
ATOM 966 O O . SER A 1 119 ? 6.267 -8.151 -2.546 1.00 98.69 119 SER A O 1
ATOM 968 N N . TYR A 1 120 ? 4.891 -6.406 -2.255 1.00 98.81 120 TYR A N 1
ATOM 969 C CA . TYR A 1 120 ? 5.907 -5.417 -2.606 1.00 98.81 120 TYR A CA 1
ATOM 970 C C . TYR A 1 120 ? 6.927 -5.188 -1.491 1.00 98.81 120 TYR A C 1
ATOM 972 O O . TYR A 1 120 ? 8.114 -5.129 -1.792 1.00 98.81 120 TYR A O 1
ATOM 980 N N . ALA A 1 121 ? 6.522 -5.120 -0.218 1.00 98.75 121 ALA A N 1
ATOM 981 C CA . ALA A 1 121 ? 7.496 -4.987 0.868 1.00 98.75 121 ALA A CA 1
ATOM 982 C C . ALA A 1 121 ? 8.464 -6.175 0.926 1.00 98.75 121 ALA A C 1
ATOM 984 O O . ALA A 1 121 ? 9.668 -5.957 1.036 1.00 98.75 121 ALA A O 1
ATOM 985 N N . LEU A 1 122 ? 7.970 -7.410 0.768 1.00 98.88 122 LEU A N 1
ATOM 986 C CA . LEU A 1 122 ? 8.842 -8.586 0.715 1.00 98.88 122 LEU A CA 1
ATOM 987 C C . LEU A 1 122 ? 9.716 -8.619 -0.545 1.00 98.88 122 LEU A C 1
ATOM 989 O O . LEU A 1 122 ? 10.846 -9.093 -0.480 1.00 98.88 122 LEU A O 1
ATOM 993 N N . ALA A 1 123 ? 9.245 -8.088 -1.676 1.00 98.75 123 ALA A N 1
ATOM 994 C CA . ALA A 1 123 ? 10.074 -7.964 -2.873 1.00 98.75 123 ALA A CA 1
ATOM 995 C C . ALA A 1 123 ? 11.240 -6.985 -2.673 1.00 98.75 123 ALA A C 1
ATOM 997 O O . ALA A 1 123 ? 12.376 -7.306 -3.004 1.00 98.75 123 ALA A O 1
ATOM 998 N N . TYR A 1 124 ? 10.994 -5.823 -2.061 1.00 98.62 124 TYR A N 1
ATOM 999 C CA . TYR A 1 124 ? 12.070 -4.896 -1.694 1.00 98.62 124 TYR A CA 1
ATOM 1000 C C . TYR A 1 124 ? 13.017 -5.475 -0.635 1.00 98.62 124 TYR A C 1
ATOM 1002 O O . TYR A 1 124 ? 14.208 -5.159 -0.636 1.00 98.62 124 TYR A O 1
ATOM 1010 N N . GLU A 1 125 ? 12.513 -6.335 0.251 1.00 98.56 125 GLU A N 1
ATOM 1011 C CA . GLU A 1 125 ? 13.326 -7.018 1.258 1.00 98.56 125 GLU A CA 1
ATOM 1012 C C . GLU A 1 125 ? 14.243 -8.083 0.647 1.00 98.56 125 GLU A C 1
ATOM 1014 O O . GLU A 1 125 ? 15.423 -8.119 0.990 1.00 98.56 125 GLU A O 1
ATOM 1019 N N . HIS A 1 126 ? 13.731 -8.904 -0.277 1.00 98.44 126 HIS A N 1
ATOM 1020 C CA . HIS A 1 126 ? 14.384 -10.154 -0.686 1.00 98.44 126 HIS A CA 1
ATOM 1021 C C . HIS A 1 126 ? 14.809 -10.242 -2.159 1.00 98.44 126 HIS A C 1
ATOM 1023 O O . HIS A 1 126 ? 15.551 -11.156 -2.507 1.00 98.44 126 HIS A O 1
ATOM 1029 N N . LEU A 1 127 ? 14.341 -9.348 -3.037 1.00 97.50 127 LEU A N 1
ATOM 1030 C CA . LEU A 1 127 ? 14.579 -9.427 -4.489 1.00 97.50 127 LEU A CA 1
ATOM 1031 C C . LEU A 1 127 ? 15.442 -8.281 -5.035 1.00 97.50 127 LEU A C 1
ATOM 1033 O O . LEU A 1 127 ? 15.557 -8.133 -6.252 1.00 97.50 127 LEU A O 1
ATOM 1037 N N . ASP A 1 128 ? 16.032 -7.460 -4.161 1.00 93.75 128 ASP A N 1
ATOM 1038 C CA . ASP A 1 128 ? 16.945 -6.372 -4.541 1.00 93.75 128 ASP A CA 1
ATOM 1039 C C . ASP A 1 128 ? 16.335 -5.372 -5.543 1.00 93.75 128 ASP A C 1
ATOM 1041 O O . ASP A 1 128 ? 16.983 -4.847 -6.456 1.00 93.75 128 ASP A O 1
ATOM 1045 N N . TRP A 1 129 ? 15.040 -5.101 -5.384 1.00 97.75 129 TRP A N 1
ATOM 1046 C CA . TRP A 1 129 ? 14.333 -4.139 -6.218 1.00 97.75 129 TRP A CA 1
ATOM 1047 C C . TRP A 1 129 ? 14.811 -2.705 -5.966 1.00 97.75 129 TRP A C 1
ATOM 1049 O O . TRP A 1 129 ? 15.028 -2.287 -4.831 1.00 97.75 129 TRP A O 1
ATOM 1059 N N . SER A 1 130 ? 14.931 -1.930 -7.044 1.00 97.19 130 SER A N 1
ATOM 1060 C CA . SER A 1 130 ? 15.184 -0.491 -7.000 1.00 97.19 130 SER A CA 1
ATOM 1061 C C . SER A 1 130 ? 13.870 0.284 -6.992 1.00 97.19 130 SER A C 1
ATOM 1063 O O . SER A 1 130 ? 12.795 -0.256 -7.274 1.00 97.19 130 SER A O 1
ATOM 1065 N N . ASP A 1 131 ? 13.935 1.584 -6.721 1.00 96.12 131 ASP A N 1
ATOM 1066 C CA . ASP A 1 131 ? 12.768 2.468 -6.856 1.00 96.12 131 ASP A CA 1
ATOM 1067 C C . ASP A 1 131 ? 12.360 2.739 -8.322 1.00 96.12 131 ASP A C 1
ATOM 1069 O O . ASP A 1 131 ? 11.362 3.414 -8.573 1.00 96.12 131 ASP A O 1
ATOM 1073 N N . GLN A 1 132 ? 13.106 2.200 -9.294 1.00 95.12 132 GLN A N 1
ATOM 1074 C CA . GLN A 1 132 ? 12.816 2.232 -10.733 1.00 95.12 132 GLN A CA 1
ATOM 1075 C C . GLN A 1 132 ? 12.607 0.820 -11.307 1.00 95.12 132 GLN A C 1
ATOM 1077 O O . GLN A 1 132 ? 12.828 0.591 -12.497 1.00 95.12 132 GLN A O 1
ATOM 1082 N N . HIS A 1 133 ? 12.209 -0.145 -10.473 1.00 96.19 133 HIS A N 1
ATOM 1083 C CA . HIS A 1 133 ? 11.953 -1.507 -10.926 1.00 96.19 133 HIS A CA 1
ATOM 1084 C C . HIS A 1 133 ? 10.856 -1.562 -12.002 1.00 96.19 133 HIS A C 1
ATOM 1086 O O . HIS A 1 133 ? 9.882 -0.802 -11.965 1.00 96.19 133 HIS A O 1
ATOM 1092 N N . LYS A 1 134 ? 11.027 -2.469 -12.968 1.00 92.69 134 LYS A N 1
ATOM 1093 C CA . LYS A 1 134 ? 10.118 -2.675 -14.096 1.00 92.69 134 LYS A CA 1
ATOM 1094 C C . LYS A 1 134 ? 9.509 -4.062 -14.007 1.00 92.69 134 LYS A C 1
ATOM 1096 O O . LYS A 1 134 ? 10.200 -5.034 -13.731 1.00 92.69 134 LYS A O 1
ATOM 1101 N N . VAL A 1 135 ? 8.218 -4.134 -14.282 1.00 95.12 135 VAL A N 1
ATOM 1102 C CA . VAL A 1 135 ? 7.396 -5.336 -14.153 1.00 95.12 135 VAL A CA 1
ATOM 1103 C C . VAL A 1 135 ? 6.544 -5.512 -15.405 1.00 95.12 135 VAL A C 1
ATOM 1105 O O . VAL A 1 135 ? 6.289 -4.551 -16.129 1.00 95.12 135 VAL A O 1
ATOM 1108 N N . VAL A 1 136 ? 6.102 -6.742 -15.674 1.00 93.75 136 VAL A N 1
ATOM 1109 C CA . VAL A 1 136 ? 5.316 -7.067 -16.874 1.00 93.75 136 VAL A CA 1
ATOM 1110 C C . VAL A 1 136 ? 3.933 -7.575 -16.479 1.00 93.75 136 VAL A C 1
ATOM 1112 O O . VAL A 1 136 ? 3.782 -8.634 -15.863 1.00 93.75 136 VAL A O 1
ATOM 1115 N N . ASP A 1 137 ? 2.913 -6.806 -16.848 1.00 96.50 137 ASP A N 1
ATOM 1116 C CA . ASP A 1 137 ? 1.510 -7.181 -16.760 1.00 96.50 137 ASP A CA 1
ATOM 1117 C C . ASP A 1 137 ? 1.082 -7.952 -18.012 1.00 96.50 137 ASP A C 1
ATOM 1119 O O . ASP A 1 137 ? 0.936 -7.389 -19.095 1.00 96.50 137 ASP A O 1
ATOM 1123 N N . GLU A 1 138 ? 0.854 -9.248 -17.842 1.00 95.19 138 GLU A N 1
ATOM 1124 C CA . GLU A 1 138 ? 0.517 -10.198 -18.903 1.00 95.19 138 GLU A CA 1
ATOM 1125 C C . GLU A 1 138 ? -0.319 -11.357 -18.314 1.00 95.19 138 GLU A C 1
ATOM 1127 O O . GLU A 1 138 ? -0.395 -11.490 -17.078 1.00 95.19 138 GLU A O 1
ATOM 1132 N N . PRO A 1 139 ? -0.931 -12.222 -19.151 1.00 96.62 139 PRO A N 1
ATOM 1133 C CA . PRO A 1 139 ? -1.670 -13.387 -18.676 1.00 96.62 139 PRO A CA 1
ATOM 1134 C C . PRO A 1 139 ? -0.884 -14.193 -17.639 1.00 96.62 139 PRO A C 1
ATOM 1136 O O . PRO A 1 139 ? 0.236 -14.634 -17.876 1.00 96.62 139 PRO A O 1
ATOM 1139 N N . THR A 1 140 ? -1.477 -14.355 -16.458 1.00 95.31 140 THR A N 1
ATOM 1140 C CA . THR A 1 140 ? -0.852 -14.990 -15.292 1.00 95.31 140 THR A CA 1
ATOM 1141 C C . THR A 1 140 ? -1.796 -16.051 -14.739 1.00 95.31 140 THR A C 1
ATOM 1143 O O . THR A 1 140 ? -3.000 -15.812 -14.634 1.00 95.31 140 THR A O 1
ATOM 1146 N N . LEU A 1 141 ? -1.257 -17.208 -14.359 1.00 97.31 141 LEU A N 1
ATOM 1147 C CA . LEU A 1 141 ? -1.981 -18.229 -13.602 1.00 97.31 141 LEU A CA 1
ATOM 1148 C C . LEU A 1 141 ? -1.585 -18.158 -12.129 1.00 97.31 141 LEU A C 1
ATOM 1150 O O . LEU A 1 141 ? -0.443 -17.822 -11.811 1.00 97.31 141 LEU A O 1
ATOM 1154 N N . TYR A 1 142 ? -2.496 -18.527 -11.230 1.00 97.06 142 TYR A N 1
ATOM 1155 C CA . TYR A 1 142 ? -2.088 -18.818 -9.861 1.00 97.06 142 TYR A CA 1
ATOM 1156 C C . TYR A 1 142 ? -1.122 -20.009 -9.870 1.00 97.06 142 TYR A C 1
ATOM 1158 O O . TYR A 1 142 ? -1.437 -21.027 -10.502 1.00 97.06 142 TYR A O 1
ATOM 1166 N N . PRO A 1 143 ? 0.028 -19.921 -9.177 1.00 95.12 143 PRO A N 1
ATOM 1167 C CA . PRO A 1 143 ? 1.018 -20.989 -9.204 1.00 95.12 143 PRO A CA 1
ATOM 1168 C C . PRO A 1 143 ? 0.415 -22.337 -8.793 1.00 95.12 143 PRO A C 1
ATOM 1170 O O . PRO A 1 143 ? -0.373 -22.412 -7.852 1.00 95.12 143 PRO A O 1
ATOM 1173 N N . ASN A 1 144 ? 0.813 -23.404 -9.492 1.00 93.00 144 ASN A N 1
ATOM 1174 C CA . ASN A 1 144 ? 0.327 -24.778 -9.297 1.00 93.00 144 ASN A CA 1
ATOM 1175 C C . ASN A 1 144 ? -1.174 -24.991 -9.582 1.00 93.00 144 ASN A C 1
ATOM 1177 O O . ASN A 1 144 ? -1.755 -25.974 -9.124 1.00 93.00 144 ASN A O 1
ATOM 1181 N N . THR A 1 145 ? -1.811 -24.104 -10.351 1.00 95.44 145 THR A N 1
ATOM 1182 C CA . THR A 1 145 ? -3.216 -24.240 -10.763 1.00 95.44 145 THR A CA 1
ATOM 1183 C C . THR A 1 145 ? -3.401 -23.881 -12.242 1.00 95.44 145 THR A C 1
ATOM 1185 O O . THR A 1 145 ? -2.513 -23.307 -12.867 1.00 95.44 145 THR A O 1
ATOM 1188 N N . ASN A 1 146 ? -4.590 -24.158 -12.785 1.00 95.12 146 ASN A N 1
ATOM 1189 C CA . ASN A 1 146 ? -5.024 -23.653 -14.096 1.00 95.12 146 ASN A CA 1
ATOM 1190 C C . ASN A 1 146 ? -5.910 -22.397 -13.981 1.00 95.12 146 ASN A C 1
ATOM 1192 O O . ASN A 1 146 ? -6.546 -21.997 -14.956 1.00 95.12 146 ASN A O 1
ATOM 1196 N N . GLN A 1 147 ? -6.008 -21.797 -12.790 1.00 95.56 147 GLN A N 1
ATOM 1197 C CA . GLN A 1 147 ? -6.863 -20.640 -12.554 1.00 95.56 147 GLN A CA 1
ATOM 1198 C C . GLN A 1 147 ? -6.151 -19.356 -12.985 1.00 95.56 147 GLN A C 1
ATOM 1200 O O . GLN A 1 147 ? -5.043 -19.065 -12.533 1.00 95.56 147 GLN A O 1
ATOM 1205 N N . GLN A 1 148 ? -6.808 -18.573 -13.839 1.00 95.88 148 GLN A N 1
ATOM 1206 C CA . GLN A 1 148 ? -6.298 -17.282 -14.294 1.00 95.88 148 GLN A CA 1
ATOM 1207 C C . GLN A 1 148 ? -6.410 -16.209 -13.208 1.00 95.88 148 GLN A C 1
ATOM 1209 O O . GLN A 1 148 ? -7.405 -16.117 -12.485 1.00 95.88 148 GLN A O 1
ATOM 1214 N N . VAL A 1 149 ? -5.384 -15.364 -13.135 1.00 96.06 149 VAL A N 1
ATOM 1215 C CA . VAL A 1 149 ? -5.403 -14.113 -12.381 1.00 96.06 149 VAL A CA 1
ATOM 1216 C C . VAL A 1 149 ? -5.927 -13.019 -13.303 1.00 96.06 149 VAL A C 1
ATOM 1218 O O . VAL A 1 149 ? -5.319 -12.714 -14.330 1.00 96.06 149 VAL A O 1
ATOM 1221 N N . HIS A 1 150 ? -7.041 -12.402 -12.922 1.00 93.06 150 HIS A N 1
ATOM 1222 C CA . HIS A 1 150 ? -7.658 -11.327 -13.693 1.00 93.06 150 HIS A CA 1
ATOM 1223 C C . HIS A 1 150 ? -7.373 -9.965 -13.068 1.00 93.06 150 HIS A C 1
ATOM 1225 O O . HIS A 1 150 ? -7.529 -9.780 -11.859 1.00 93.06 150 HIS A O 1
ATOM 1231 N N . ASN A 1 151 ? -6.996 -8.992 -13.897 1.00 93.56 151 ASN A N 1
ATOM 1232 C CA . ASN A 1 151 ? -7.036 -7.584 -13.519 1.00 93.56 151 ASN A CA 1
ATOM 1233 C C . ASN A 1 151 ? -8.492 -7.098 -13.472 1.00 93.56 151 ASN A C 1
ATOM 1235 O O . ASN A 1 151 ? -9.357 -7.643 -14.156 1.00 93.56 151 ASN A O 1
ATOM 1239 N N . VAL A 1 152 ? -8.770 -6.065 -12.671 1.00 87.56 152 VAL A N 1
ATOM 1240 C CA . VAL A 1 152 ? -10.137 -5.529 -12.499 1.00 87.56 152 VAL A CA 1
ATOM 1241 C C . VAL A 1 152 ? -10.739 -5.061 -13.829 1.00 87.56 152 VAL A C 1
ATOM 1243 O O . VAL A 1 152 ? -11.931 -5.235 -14.060 1.00 87.56 152 VAL A O 1
ATOM 1246 N N . ASP A 1 153 ? -9.909 -4.511 -14.715 1.00 88.25 153 ASP A N 1
ATOM 1247 C CA . ASP A 1 153 ? -10.289 -4.054 -16.056 1.00 88.25 153 ASP A CA 1
ATOM 1248 C C . ASP A 1 153 ? -10.233 -5.151 -17.133 1.00 88.25 153 ASP A C 1
ATOM 1250 O O . ASP A 1 153 ? -10.524 -4.872 -18.292 1.00 88.25 153 ASP A O 1
ATOM 1254 N N . GLN A 1 154 ? -9.861 -6.384 -16.765 1.00 89.12 154 GLN A N 1
ATOM 1255 C CA . GLN A 1 154 ? -9.707 -7.530 -17.671 1.00 89.12 154 GLN A CA 1
ATOM 1256 C C . GLN A 1 154 ? -8.715 -7.311 -18.827 1.00 89.12 154 GLN A C 1
ATOM 1258 O O . GLN A 1 154 ? -8.738 -8.057 -19.803 1.00 89.12 154 GLN A O 1
ATOM 1263 N N . ASN A 1 155 ? -7.833 -6.315 -18.721 1.00 92.56 155 ASN A N 1
ATOM 1264 C CA . ASN A 1 155 ? -6.822 -6.026 -19.733 1.00 92.56 155 ASN A CA 1
ATOM 1265 C C . ASN A 1 155 ? -5.409 -6.321 -19.205 1.00 92.56 155 ASN A C 1
ATOM 1267 O O . ASN A 1 155 ? -5.227 -6.602 -18.016 1.00 92.56 155 ASN A O 1
ATOM 1271 N N . TYR A 1 156 ? -4.410 -6.224 -20.080 1.00 92.88 156 TYR A N 1
ATOM 1272 C CA . TYR A 1 156 ? -2.988 -6.274 -19.756 1.00 92.88 156 TYR A CA 1
ATOM 1273 C C . TYR A 1 156 ? -2.299 -5.017 -20.290 1.00 92.88 156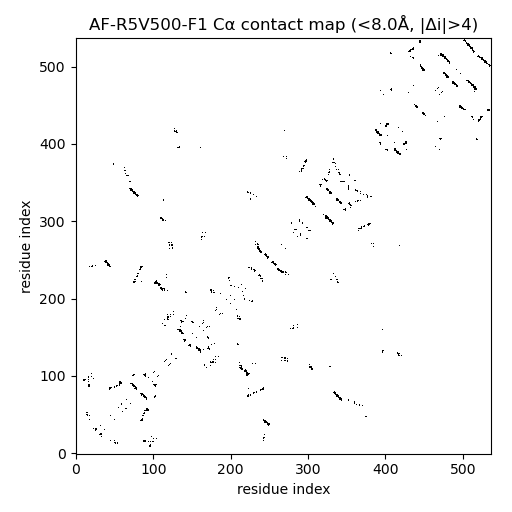 TYR A C 1
ATOM 1275 O O . TYR A 1 156 ? -2.546 -4.605 -21.421 1.00 92.88 156 TYR A O 1
ATOM 1283 N N . MET A 1 157 ? -1.462 -4.392 -19.467 1.00 92.81 157 MET A N 1
ATOM 1284 C CA . MET A 1 157 ? -0.756 -3.153 -19.817 1.00 92.81 157 MET A CA 1
ATOM 1285 C C . MET A 1 157 ? 0.674 -3.395 -20.317 1.00 92.81 157 MET A C 1
ATOM 1287 O O . MET A 1 157 ? 1.348 -2.443 -20.699 1.00 92.81 157 MET A O 1
ATOM 1291 N N . GLY A 1 158 ? 1.133 -4.650 -20.342 1.00 93.62 158 GLY A N 1
ATOM 1292 C CA . GLY A 1 158 ? 2.496 -4.988 -20.722 1.00 93.62 158 GLY A CA 1
ATOM 1293 C C . GLY A 1 158 ? 3.499 -4.448 -19.709 1.00 93.62 158 GLY A C 1
ATOM 1294 O O . GLY A 1 158 ? 3.335 -4.599 -18.500 1.00 93.62 158 GLY A O 1
ATOM 1295 N N . GLU A 1 159 ? 4.563 -3.840 -20.208 1.00 89.94 159 GLU A N 1
ATOM 1296 C CA . GLU A 1 159 ? 5.637 -3.304 -19.384 1.00 89.94 159 GLU A CA 1
ATOM 1297 C C . GLU A 1 159 ? 5.204 -2.060 -18.597 1.00 89.94 159 GLU A C 1
ATOM 1299 O O . GLU A 1 159 ? 4.752 -1.074 -19.175 1.00 89.94 159 GLU A O 1
ATOM 1304 N N . LEU A 1 160 ? 5.404 -2.088 -17.280 1.00 92.75 160 LEU A N 1
ATOM 1305 C CA . LEU A 1 160 ? 5.065 -1.003 -16.364 1.00 92.75 160 LEU A CA 1
ATOM 1306 C C . LEU A 1 160 ? 6.229 -0.698 -15.423 1.00 92.75 160 LEU A C 1
ATOM 1308 O O . LEU A 1 160 ? 6.950 -1.599 -14.983 1.00 92.75 160 LEU A O 1
ATOM 1312 N N . MET A 1 161 ? 6.360 0.570 -15.046 1.00 93.75 161 MET A N 1
ATOM 1313 C CA . MET A 1 161 ? 7.145 0.939 -13.872 1.00 93.75 161 MET A CA 1
ATOM 1314 C C . MET A 1 161 ? 6.432 0.463 -12.601 1.00 93.75 161 MET A C 1
ATOM 1316 O O . MET A 1 161 ? 5.202 0.371 -12.545 1.00 93.75 161 MET A O 1
ATOM 1320 N N . ILE A 1 162 ? 7.193 0.165 -11.550 1.00 96.25 162 ILE A N 1
ATOM 1321 C CA . ILE A 1 162 ? 6.626 -0.377 -10.311 1.00 96.25 162 ILE A CA 1
ATOM 1322 C C . ILE A 1 162 ? 5.598 0.562 -9.650 1.00 96.25 162 ILE A C 1
ATOM 1324 O O . ILE A 1 162 ? 4.594 0.092 -9.111 1.00 96.25 162 ILE A O 1
ATOM 1328 N N . ASP A 1 163 ? 5.765 1.885 -9.754 1.00 95.62 163 ASP A N 1
ATOM 1329 C CA . ASP A 1 163 ? 4.772 2.849 -9.263 1.00 95.62 163 ASP A CA 1
ATOM 1330 C C . ASP A 1 163 ? 3.458 2.798 -10.066 1.00 95.62 163 ASP A C 1
ATOM 1332 O O . ASP A 1 163 ? 2.377 2.891 -9.488 1.00 95.62 163 ASP A O 1
ATOM 1336 N N . GLU A 1 164 ? 3.515 2.568 -11.377 1.00 96.00 164 GLU A N 1
ATOM 1337 C CA . GLU A 1 164 ? 2.337 2.339 -12.220 1.00 96.00 164 GLU A CA 1
ATOM 1338 C C . GLU A 1 164 ? 1.639 1.027 -11.854 1.00 96.00 164 GLU A C 1
ATOM 1340 O O . GLU A 1 164 ? 0.415 0.992 -11.720 1.00 96.00 164 GLU A O 1
ATOM 1345 N N . ALA A 1 165 ? 2.396 -0.045 -11.615 1.00 97.12 165 ALA A N 1
ATOM 1346 C CA . ALA A 1 165 ? 1.838 -1.331 -11.209 1.00 97.12 165 ALA A CA 1
ATOM 1347 C C . ALA A 1 165 ? 1.119 -1.262 -9.850 1.00 97.12 165 ALA A C 1
ATOM 1349 O O . ALA A 1 165 ? 0.008 -1.792 -9.697 1.00 97.12 165 ALA A O 1
ATOM 1350 N N . ILE A 1 166 ? 1.716 -0.573 -8.870 1.00 97.62 166 ILE A N 1
ATOM 1351 C CA . ILE A 1 166 ? 1.109 -0.317 -7.557 1.00 97.62 166 ILE A CA 1
ATOM 1352 C C . ILE A 1 166 ? -0.104 0.608 -7.699 1.00 97.62 166 ILE A C 1
ATOM 1354 O O . ILE A 1 166 ? -1.176 0.300 -7.161 1.00 97.62 166 ILE A O 1
ATOM 1358 N N . GLY A 1 167 ? 0.048 1.704 -8.445 1.00 96.25 167 GLY A N 1
ATOM 1359 C CA . GLY A 1 167 ? -0.958 2.743 -8.644 1.00 96.25 167 GLY A CA 1
ATOM 1360 C C . GLY A 1 167 ? -2.206 2.233 -9.353 1.00 96.25 167 GLY A C 1
ATOM 1361 O O . GLY A 1 167 ? -3.308 2.347 -8.813 1.00 96.25 167 GLY A O 1
ATOM 1362 N N . TYR A 1 168 ? -2.049 1.577 -10.506 1.00 96.00 168 TYR A N 1
ATOM 1363 C CA . TYR A 1 168 ? -3.150 0.896 -11.195 1.00 96.00 168 TYR A CA 1
ATOM 1364 C C . TYR A 1 168 ? -3.615 -0.370 -10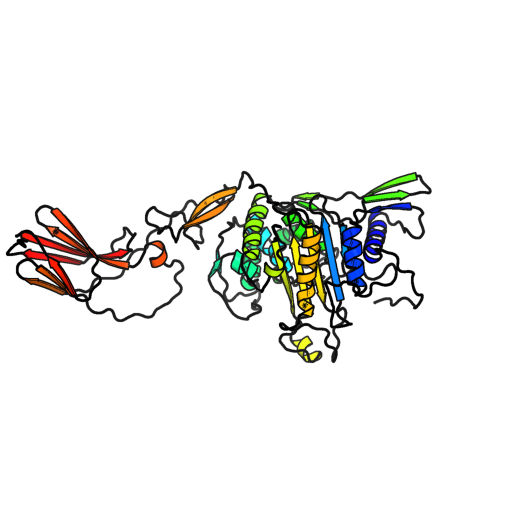.479 1.00 96.00 168 TYR A C 1
ATOM 1366 O O . TYR A 1 168 ? -4.685 -0.893 -10.788 1.00 96.00 168 TYR A O 1
ATOM 1374 N N . SER A 1 169 ? -2.851 -0.827 -9.487 1.00 96.75 169 SER A N 1
ATOM 1375 C CA . SER A 1 169 ? -3.134 -1.997 -8.673 1.00 96.75 169 SER A CA 1
ATOM 1376 C C . SER A 1 169 ? -3.309 -3.269 -9.495 1.00 96.75 169 SER A C 1
ATOM 1378 O O . SER A 1 169 ? -4.277 -4.007 -9.312 1.00 96.75 169 SER A O 1
ATOM 1380 N N . ARG A 1 170 ? -2.348 -3.560 -10.373 1.00 97.81 170 ARG A N 1
ATOM 1381 C CA . ARG A 1 170 ? -2.380 -4.769 -11.209 1.00 97.81 170 ARG A CA 1
ATOM 1382 C C . ARG A 1 170 ? -2.355 -6.027 -10.332 1.00 97.81 170 ARG A C 1
ATOM 1384 O O . ARG A 1 170 ? -1.648 -6.083 -9.323 1.00 97.81 170 ARG A O 1
ATOM 1391 N N . ASN A 1 171 ? -3.218 -6.992 -10.631 1.00 98.06 171 ASN A N 1
ATOM 1392 C CA . ASN A 1 171 ? -3.378 -8.233 -9.865 1.00 98.06 171 ASN A CA 1
ATOM 1393 C C . ASN A 1 171 ? -2.339 -9.274 -10.282 1.00 98.06 171 ASN A C 1
ATOM 1395 O O . ASN A 1 171 ? -1.719 -9.901 -9.428 1.00 98.06 171 ASN A O 1
ATOM 1399 N N . THR A 1 172 ? -2.123 -9.405 -11.588 1.00 98.25 172 THR A N 1
ATOM 1400 C CA . THR A 1 172 ? -1.105 -10.266 -12.212 1.00 98.25 172 THR A CA 1
ATOM 1401 C C . THR A 1 172 ? 0.279 -10.024 -11.616 1.00 98.25 172 THR A C 1
ATOM 1403 O O . THR A 1 172 ? 0.917 -10.961 -11.144 1.00 98.25 172 THR A O 1
ATOM 1406 N N . ILE A 1 173 ? 0.696 -8.755 -11.551 1.00 98.38 173 ILE A N 1
ATOM 1407 C CA . ILE A 1 173 ? 1.993 -8.342 -11.016 1.00 98.38 173 ILE A CA 1
ATOM 1408 C C . ILE A 1 173 ? 2.083 -8.696 -9.534 1.00 98.38 173 ILE A C 1
ATOM 1410 O O . ILE A 1 173 ? 3.019 -9.374 -9.144 1.00 98.38 173 ILE A O 1
ATOM 1414 N N . ALA A 1 174 ? 1.086 -8.346 -8.713 1.00 98.69 174 ALA A N 1
ATOM 1415 C CA . ALA A 1 174 ? 1.123 -8.656 -7.282 1.00 98.69 174 ALA A CA 1
ATOM 1416 C C . ALA A 1 174 ? 1.269 -10.164 -6.988 1.00 98.69 174 ALA A C 1
ATOM 1418 O O . ALA A 1 174 ? 1.985 -10.536 -6.055 1.00 98.69 174 ALA A O 1
ATOM 1419 N N . VAL A 1 175 ? 0.610 -11.025 -7.777 1.00 98.69 175 VAL A N 1
ATOM 1420 C CA . VAL A 1 175 ? 0.718 -12.489 -7.649 1.00 98.69 175 VAL A CA 1
ATOM 1421 C C . VAL A 1 175 ? 2.087 -12.989 -8.111 1.00 98.69 175 VAL A C 1
ATOM 1423 O O . VAL A 1 175 ? 2.701 -13.773 -7.394 1.00 98.69 175 VAL A O 1
ATOM 1426 N N . LYS A 1 176 ? 2.591 -12.513 -9.256 1.00 98.44 176 LYS A N 1
ATOM 1427 C CA . LYS A 1 176 ? 3.937 -12.849 -9.757 1.00 98.44 176 LYS A CA 1
ATOM 1428 C C . LYS A 1 176 ? 5.036 -12.427 -8.792 1.00 98.44 176 LYS A C 1
ATOM 1430 O O . LYS A 1 176 ? 5.903 -13.223 -8.462 1.00 98.44 176 LYS A O 1
ATOM 1435 N N . THR A 1 177 ? 4.942 -11.216 -8.256 1.00 98.75 177 THR A N 1
ATOM 1436 C CA . THR A 1 177 ? 5.871 -10.715 -7.244 1.00 98.75 177 THR A CA 1
ATOM 1437 C C . THR A 1 177 ? 5.872 -11.604 -6.003 1.00 98.75 177 THR A C 1
ATOM 1439 O O . THR A 1 177 ? 6.934 -11.991 -5.528 1.00 98.75 177 THR A O 1
ATOM 1442 N N . LEU A 1 178 ? 4.695 -11.993 -5.495 1.00 98.81 178 LEU A N 1
ATOM 1443 C CA . LEU A 1 178 ? 4.635 -12.919 -4.363 1.00 98.81 178 LEU A CA 1
ATOM 1444 C C . LEU A 1 178 ? 5.199 -14.302 -4.729 1.00 98.81 178 LEU A C 1
ATOM 1446 O O . LEU A 1 178 ? 5.832 -14.939 -3.896 1.00 98.81 178 LEU A O 1
ATOM 1450 N N . GLN A 1 179 ? 5.000 -14.768 -5.964 1.00 98.56 179 GLN A N 1
ATOM 1451 C CA . GLN A 1 179 ? 5.607 -16.003 -6.459 1.00 98.56 179 GLN A CA 1
ATOM 1452 C C . GLN A 1 179 ? 7.137 -15.948 -6.430 1.00 98.56 179 GLN A C 1
ATOM 1454 O O . GLN A 1 179 ? 7.752 -16.885 -5.927 1.00 98.56 179 GLN A O 1
ATOM 1459 N N . GLU A 1 180 ? 7.745 -14.866 -6.910 1.00 98.44 180 GLU A N 1
ATOM 1460 C CA . GLU A 1 180 ? 9.200 -14.664 -6.864 1.00 98.44 180 GLU A CA 1
ATOM 1461 C C . GLU A 1 180 ? 9.719 -14.599 -5.420 1.00 98.44 180 GLU A C 1
ATOM 1463 O O . GLU A 1 180 ? 10.704 -15.254 -5.081 1.00 98.44 180 GLU A O 1
ATOM 1468 N N . VAL A 1 181 ? 9.005 -13.902 -4.529 1.00 98.75 181 VAL A N 1
ATOM 1469 C CA . VAL A 1 181 ? 9.312 -13.888 -3.089 1.00 98.75 181 VAL A CA 1
ATOM 1470 C C . VAL A 1 181 ? 9.272 -15.304 -2.509 1.00 98.75 181 VAL A C 1
ATOM 1472 O O . VAL A 1 181 ? 10.215 -15.726 -1.843 1.00 98.75 181 VAL A O 1
ATOM 1475 N N . VAL A 1 182 ? 8.216 -16.075 -2.783 1.00 98.56 182 VAL A N 1
ATOM 1476 C CA . VAL A 1 182 ? 8.085 -17.455 -2.288 1.00 98.56 182 VAL A CA 1
ATOM 1477 C C . VAL A 1 182 ? 9.181 -18.362 -2.849 1.00 98.56 182 VAL A C 1
ATOM 1479 O O . VAL A 1 182 ? 9.640 -19.256 -2.143 1.00 98.56 182 VAL A O 1
ATOM 1482 N N . GLN A 1 183 ? 9.647 -18.140 -4.077 1.00 98.25 183 GLN A N 1
ATOM 1483 C CA . GLN A 1 183 ? 10.804 -18.865 -4.612 1.00 98.25 183 GLN A CA 1
ATOM 1484 C C . GLN A 1 183 ? 12.095 -18.556 -3.840 1.00 98.25 183 GLN A C 1
ATOM 1486 O O . GLN A 1 183 ? 12.963 -19.424 -3.761 1.00 98.25 183 GLN A O 1
ATOM 1491 N N . HIS A 1 184 ? 12.211 -17.361 -3.252 1.00 98.25 184 HIS A N 1
ATOM 1492 C CA . HIS A 1 184 ? 13.382 -16.940 -2.484 1.00 98.25 184 HIS A CA 1
ATOM 1493 C C . HIS A 1 184 ? 13.345 -17.401 -1.017 1.00 98.25 184 HIS A C 1
ATOM 1495 O O . HIS A 1 184 ? 14.330 -17.947 -0.524 1.00 98.25 184 HIS A O 1
ATOM 1501 N N . ILE A 1 185 ? 12.220 -17.208 -0.315 1.00 98.31 185 ILE A N 1
ATOM 1502 C CA . ILE A 1 185 ? 12.111 -17.461 1.140 1.00 98.31 185 ILE A CA 1
ATOM 1503 C C . ILE A 1 185 ? 11.184 -18.627 1.520 1.00 98.31 185 ILE A C 1
ATOM 1505 O O . ILE A 1 185 ? 11.082 -18.990 2.692 1.00 98.31 185 ILE A O 1
ATOM 1509 N N . GLY A 1 186 ? 10.497 -19.230 0.549 1.00 98.00 186 GLY A N 1
ATOM 1510 C CA . GLY A 1 186 ? 9.476 -20.250 0.785 1.00 98.00 186 GLY A CA 1
ATOM 1511 C C . GLY A 1 186 ? 8.162 -19.686 1.343 1.00 98.00 186 GLY A C 1
ATOM 1512 O O . GLY A 1 186 ? 8.107 -18.604 1.924 1.00 98.00 186 GLY A O 1
ATOM 1513 N N . MET A 1 187 ? 7.071 -20.450 1.208 1.00 96.62 187 MET A N 1
ATOM 1514 C CA . MET A 1 187 ? 5.759 -20.043 1.742 1.00 96.62 187 MET A CA 1
ATOM 1515 C C . MET A 1 187 ? 5.765 -19.948 3.276 1.00 96.62 187 MET A C 1
ATOM 1517 O O . MET A 1 187 ? 5.072 -19.111 3.850 1.00 96.62 187 MET A O 1
ATOM 1521 N N . ASN A 1 188 ? 6.597 -20.754 3.943 1.00 96.25 188 ASN A N 1
ATOM 1522 C CA . ASN A 1 188 ? 6.777 -20.670 5.392 1.00 96.25 188 ASN A CA 1
ATOM 1523 C C . ASN A 1 188 ? 7.371 -19.317 5.801 1.00 96.25 188 ASN A C 1
ATOM 1525 O O . ASN A 1 188 ? 6.854 -18.712 6.727 1.00 96.25 188 ASN A O 1
ATOM 1529 N N . GLY A 1 189 ? 8.361 -18.786 5.070 1.00 97.88 189 GLY A N 1
ATOM 1530 C CA . GLY A 1 189 ? 8.910 -17.454 5.347 1.00 97.88 189 GLY A CA 1
ATOM 1531 C C . GLY A 1 189 ? 7.866 -16.342 5.193 1.00 97.88 189 GLY A C 1
ATOM 1532 O O . GLY A 1 189 ? 7.804 -15.426 6.008 1.00 97.88 189 GLY A O 1
ATOM 1533 N N . VAL A 1 190 ? 6.978 -16.459 4.199 1.00 98.31 190 VAL A N 1
ATOM 1534 C CA . VAL A 1 190 ? 5.835 -15.542 4.036 1.00 98.31 190 VAL A CA 1
ATOM 1535 C C . VAL A 1 190 ? 4.836 -15.670 5.193 1.00 98.31 190 VAL A C 1
ATOM 1537 O O . VAL A 1 190 ? 4.324 -14.667 5.687 1.00 98.31 190 VAL A O 1
ATOM 1540 N N . THR A 1 191 ? 4.567 -16.895 5.640 1.00 96.94 191 THR A N 1
ATOM 1541 C CA . THR A 1 191 ? 3.668 -17.176 6.771 1.00 96.94 191 THR A CA 1
ATOM 1542 C C . THR A 1 191 ? 4.237 -16.614 8.075 1.00 96.94 191 THR A C 1
ATOM 1544 O O . THR A 1 191 ? 3.528 -15.938 8.817 1.00 96.94 191 THR A O 1
ATOM 1547 N N . ASP A 1 192 ? 5.532 -16.816 8.323 1.00 96.50 192 ASP A N 1
ATOM 1548 C CA . ASP A 1 192 ? 6.248 -16.274 9.478 1.00 96.50 192 ASP A CA 1
ATOM 1549 C C . ASP A 1 192 ? 6.225 -14.742 9.476 1.00 96.50 192 ASP A C 1
ATOM 1551 O O . ASP A 1 192 ? 5.961 -14.132 10.512 1.00 96.50 192 ASP A O 1
ATOM 1555 N N . TYR A 1 193 ? 6.418 -14.113 8.313 1.00 98.31 193 TYR A N 1
ATOM 1556 C CA . TYR A 1 193 ? 6.275 -12.666 8.151 1.00 98.31 193 TYR A CA 1
ATOM 1557 C C . TYR A 1 193 ? 4.869 -12.180 8.540 1.00 98.31 193 TYR A C 1
ATOM 1559 O O . TYR A 1 193 ? 4.741 -11.265 9.355 1.00 98.31 193 TYR A O 1
ATOM 1567 N N . LEU A 1 194 ? 3.810 -12.806 8.011 1.00 97.69 194 LEU A N 1
ATOM 1568 C CA . LEU A 1 194 ? 2.424 -12.426 8.318 1.00 97.69 194 LEU A CA 1
ATOM 1569 C C . LEU A 1 194 ? 2.074 -12.632 9.805 1.00 97.69 194 LEU A C 1
ATOM 1571 O O . LEU A 1 194 ? 1.353 -11.810 10.376 1.00 97.69 194 LEU A O 1
ATOM 1575 N N . ASN A 1 195 ? 2.628 -13.668 10.444 1.00 95.88 195 ASN A N 1
ATOM 1576 C CA . ASN A 1 195 ? 2.531 -13.887 11.890 1.00 95.88 195 ASN A CA 1
ATOM 1577 C C . ASN A 1 195 ? 3.238 -12.787 12.690 1.00 95.88 195 ASN A C 1
ATOM 1579 O O . ASN A 1 195 ? 2.667 -12.266 13.648 1.00 95.88 195 ASN A O 1
ATOM 1583 N N . GLN A 1 196 ? 4.456 -12.397 12.294 1.00 96.62 196 GLN A N 1
ATOM 1584 C CA . GLN A 1 196 ? 5.186 -11.308 12.949 1.00 96.62 196 GLN A CA 1
ATOM 1585 C C . GLN A 1 196 ? 4.356 -10.021 12.929 1.00 96.62 196 GLN A C 1
ATOM 1587 O O . GLN A 1 196 ? 4.206 -9.381 13.963 1.00 96.62 196 GLN A O 1
ATOM 1592 N N . ILE A 1 197 ? 3.725 -9.670 11.808 1.00 97.31 197 ILE A N 1
ATOM 1593 C CA . ILE A 1 197 ? 2.881 -8.463 11.723 1.00 97.31 197 ILE A CA 1
ATOM 1594 C C . ILE A 1 197 ? 1.422 -8.667 12.175 1.00 97.31 197 ILE A C 1
ATOM 1596 O O . ILE A 1 197 ? 0.592 -7.781 11.968 1.00 97.31 197 ILE A O 1
ATOM 1600 N N . GLN A 1 198 ? 1.113 -9.806 12.806 1.00 95.25 198 GLN A N 1
ATOM 1601 C CA . GLN A 1 198 ? -0.195 -10.145 13.389 1.00 95.25 198 GLN A CA 1
ATOM 1602 C C . GLN A 1 198 ? -1.371 -10.003 12.404 1.00 95.25 198 GLN A C 1
ATOM 1604 O O . GLN A 1 198 ? -2.458 -9.548 12.773 1.00 95.25 198 GLN A O 1
ATOM 1609 N N . LEU A 1 199 ? -1.144 -10.362 11.135 1.00 95.56 199 LEU A N 1
ATOM 1610 C CA . LEU A 1 199 ? -2.184 -10.386 10.100 1.00 95.56 199 LEU A CA 1
ATOM 1611 C C . LEU A 1 199 ? -2.808 -11.768 9.888 1.00 95.56 199 LEU A C 1
ATOM 1613 O O . LEU A 1 199 ? -3.767 -11.861 9.125 1.00 95.56 199 LEU A O 1
ATOM 1617 N N . LEU A 1 200 ? -2.271 -12.808 10.529 1.00 92.12 200 LEU A N 1
ATOM 1618 C CA . LEU A 1 200 ? -2.918 -14.116 10.584 1.00 92.12 200 LEU A CA 1
ATOM 1619 C C . LEU A 1 200 ? -3.730 -14.246 11.872 1.00 92.12 200 LEU A C 1
ATOM 1621 O O . LEU A 1 200 ? -3.353 -13.697 12.913 1.00 92.12 200 LEU A O 1
ATOM 1625 N N . ASP A 1 201 ? -4.848 -14.961 11.792 1.00 78.94 201 ASP A N 1
ATOM 1626 C CA . ASP A 1 201 ? -5.625 -15.320 12.980 1.00 78.94 201 ASP A CA 1
ATOM 1627 C C . ASP A 1 201 ? -4.842 -16.340 13.836 1.00 78.94 201 ASP A C 1
ATOM 1629 O O . ASP A 1 201 ? -3.931 -17.032 13.388 1.00 78.94 201 ASP A O 1
ATOM 1633 N N . THR A 1 202 ? -5.229 -16.463 15.099 1.00 70.56 202 THR A N 1
ATOM 1634 C CA . THR A 1 202 ? -4.797 -17.521 16.019 1.00 70.56 202 THR A CA 1
ATOM 1635 C C . THR A 1 202 ? -5.154 -18.930 15.538 1.00 70.56 202 THR A C 1
ATOM 1637 O O . THR A 1 202 ? -4.550 -19.907 15.989 1.00 70.56 202 THR A O 1
ATOM 1640 N N . GLN A 1 203 ? -6.144 -19.059 14.649 1.00 72.19 203 GLN A N 1
ATOM 1641 C CA . GLN A 1 203 ? -6.481 -20.326 14.009 1.00 72.19 203 GLN A CA 1
ATOM 1642 C C . GLN A 1 203 ? -5.515 -20.610 12.852 1.00 72.19 203 GLN A C 1
ATOM 1644 O O . GLN A 1 203 ? -5.274 -19.715 12.045 1.00 72.19 203 GLN A O 1
ATOM 1649 N N . PRO A 1 204 ? -5.013 -21.852 12.706 1.00 72.81 204 PRO A N 1
ATOM 1650 C CA . PRO A 1 204 ? -4.198 -22.215 11.554 1.00 72.81 204 PRO A CA 1
ATOM 1651 C C . PRO A 1 204 ? -4.923 -21.894 10.241 1.00 72.81 204 PRO A C 1
ATOM 1653 O O . PRO A 1 204 ? -6.045 -22.356 10.017 1.00 72.81 204 PRO A O 1
ATOM 1656 N N . GLU A 1 205 ? -4.275 -21.118 9.377 1.00 79.75 205 GLU A N 1
ATOM 1657 C CA . GLU A 1 205 ? -4.732 -20.846 8.017 1.00 79.75 205 GLU A CA 1
ATOM 1658 C C . GLU A 1 205 ? -3.623 -21.137 7.003 1.00 79.75 205 GLU A C 1
ATOM 1660 O O . GLU A 1 205 ? -2.456 -20.807 7.219 1.00 79.75 205 GLU A O 1
ATOM 1665 N N . ASP A 1 206 ? -3.997 -21.763 5.886 1.00 85.38 206 ASP A N 1
ATOM 1666 C CA . ASP A 1 206 ? -3.066 -22.070 4.804 1.00 85.38 206 ASP A CA 1
ATOM 1667 C C . ASP A 1 206 ? -2.853 -20.823 3.935 1.00 85.38 206 ASP A C 1
ATOM 1669 O O . ASP A 1 206 ? -3.696 -20.454 3.108 1.00 85.38 206 ASP A O 1
ATOM 1673 N N . VAL A 1 207 ? -1.701 -20.171 4.109 1.00 93.31 207 VAL A N 1
ATOM 1674 C CA . VAL A 1 207 ? -1.307 -19.023 3.284 1.00 93.31 207 VAL A CA 1
ATOM 1675 C C . VAL A 1 207 ? -1.168 -19.459 1.823 1.00 93.31 207 VAL A C 1
ATOM 1677 O O . VAL A 1 207 ? -0.504 -20.443 1.493 1.00 93.31 207 VAL A O 1
ATOM 1680 N N . SER A 1 208 ? -1.792 -18.701 0.920 1.00 94.94 208 SER A N 1
ATOM 1681 C CA . SER A 1 208 ? -1.803 -18.991 -0.516 1.00 94.94 208 SER A CA 1
ATOM 1682 C C . SER A 1 208 ? -1.443 -17.766 -1.352 1.00 94.94 208 SER A C 1
ATOM 1684 O O . SER A 1 208 ? -1.510 -16.626 -0.895 1.00 94.94 208 SER A O 1
ATOM 1686 N N . TYR A 1 209 ? -1.143 -17.972 -2.636 1.00 97.50 209 TYR A N 1
ATOM 1687 C CA . TYR A 1 209 ? -0.876 -16.872 -3.570 1.00 97.50 209 TYR A CA 1
ATOM 1688 C C . TYR A 1 209 ? -2.062 -15.912 -3.761 1.00 97.50 209 TYR A C 1
ATOM 1690 O O . TYR A 1 209 ? -1.870 -14.777 -4.193 1.00 97.50 209 TYR A O 1
ATOM 1698 N N . ALA A 1 210 ? -3.284 -16.322 -3.405 1.00 96.12 210 ALA A N 1
ATOM 1699 C CA . ALA A 1 210 ? -4.452 -15.447 -3.426 1.00 96.12 210 ALA A CA 1
ATOM 1700 C C . ALA A 1 210 ? -4.374 -14.331 -2.364 1.00 96.12 210 ALA A C 1
ATOM 1702 O O . ALA A 1 210 ? -5.003 -13.280 -2.528 1.00 96.12 210 ALA A O 1
ATOM 1703 N N . TYR A 1 211 ? -3.539 -14.496 -1.329 1.00 97.19 211 TYR A N 1
ATOM 1704 C CA . TYR A 1 211 ? -3.313 -13.473 -0.305 1.00 97.19 211 TYR A CA 1
ATOM 1705 C C . TYR A 1 211 ? -2.649 -12.230 -0.901 1.00 97.19 211 TYR A C 1
ATOM 1707 O O . TYR A 1 211 ? -2.919 -11.136 -0.418 1.00 97.19 211 TYR A O 1
ATOM 1715 N N . ALA A 1 212 ? -1.909 -12.342 -2.016 1.00 98.00 212 ALA A N 1
ATOM 1716 C CA . ALA A 1 212 ? -1.404 -11.182 -2.764 1.00 98.00 212 ALA A CA 1
ATOM 1717 C C . ALA A 1 212 ? -2.520 -10.211 -3.196 1.00 98.00 212 ALA A C 1
ATOM 1719 O O . ALA A 1 212 ? -2.269 -9.029 -3.421 1.00 98.00 212 ALA A O 1
ATOM 1720 N N . LEU A 1 213 ? -3.759 -10.696 -3.331 1.00 97.31 213 LEU A N 1
ATOM 1721 C CA . LEU A 1 213 ? -4.925 -9.892 -3.707 1.00 97.31 213 LEU A CA 1
ATOM 1722 C C . LEU A 1 213 ? -5.865 -9.607 -2.527 1.00 97.31 213 LEU A C 1
ATOM 1724 O O . LEU A 1 213 ? -6.909 -8.984 -2.720 1.00 97.31 213 LEU A O 1
ATOM 1728 N N . GLY A 1 214 ? -5.501 -10.047 -1.321 1.00 95.88 214 GLY A N 1
ATOM 1729 C CA . GLY A 1 214 ? -6.275 -9.860 -0.097 1.00 95.88 214 GLY A CA 1
ATOM 1730 C C . GLY A 1 214 ? -7.385 -10.885 0.109 1.00 95.88 214 GLY A C 1
ATOM 1731 O O . GLY A 1 214 ? -8.260 -10.644 0.935 1.00 95.88 214 GLY A O 1
ATOM 1732 N N . ALA A 1 215 ? -7.355 -12.019 -0.597 1.00 93.88 215 ALA A N 1
ATOM 1733 C CA . ALA A 1 215 ? -8.289 -13.130 -0.403 1.00 93.88 215 ALA A CA 1
ATOM 1734 C C . ALA A 1 215 ? -7.902 -13.986 0.820 1.00 93.88 215 ALA A C 1
ATOM 1736 O O . ALA A 1 215 ? -7.628 -15.178 0.700 1.00 93.88 215 ALA A O 1
ATOM 1737 N N . PHE A 1 216 ? -7.839 -13.342 1.986 1.00 93.38 216 PHE A N 1
ATOM 1738 C CA . PHE A 1 216 ? -7.563 -13.986 3.270 1.00 93.38 216 PHE A CA 1
ATOM 1739 C C . PHE A 1 216 ? -8.745 -14.875 3.664 1.00 93.38 216 PHE A C 1
ATOM 1741 O O . PHE A 1 216 ? -9.897 -14.533 3.364 1.00 93.38 216 PHE A O 1
ATOM 1748 N N . HIS A 1 217 ? -8.464 -15.993 4.334 1.00 90.38 217 HIS A N 1
ATOM 1749 C CA . HIS A 1 217 ? -9.495 -16.913 4.802 1.00 90.38 217 HIS A CA 1
ATOM 1750 C C . HIS A 1 217 ? -10.359 -16.266 5.892 1.00 90.38 217 HIS A C 1
ATOM 1752 O O . HIS A 1 217 ? -11.578 -16.193 5.740 1.00 90.38 217 HIS A O 1
ATOM 1758 N N . TYR A 1 218 ? -9.726 -15.724 6.938 1.00 90.81 218 TYR A N 1
ATOM 1759 C CA . TYR A 1 218 ? -10.422 -15.037 8.033 1.00 90.81 218 TYR A CA 1
ATOM 1760 C C . TYR A 1 218 ? -10.561 -13.524 7.801 1.00 90.81 218 TYR A C 1
ATOM 1762 O O . TYR A 1 218 ? -11.577 -12.925 8.152 1.00 90.81 218 TYR A O 1
ATOM 1770 N N . GLY A 1 219 ? -9.595 -12.906 7.116 1.00 93.81 219 GLY A N 1
ATOM 1771 C CA . GLY A 1 219 ? -9.555 -11.457 6.907 1.00 93.81 219 GLY A CA 1
ATOM 1772 C C . GLY A 1 219 ? -8.783 -10.731 8.007 1.00 93.81 219 GLY A C 1
ATOM 1773 O O . GLY A 1 219 ? -8.119 -11.354 8.822 1.00 93.81 219 GLY A O 1
ATOM 1774 N N . VAL A 1 220 ? -8.849 -9.401 8.000 1.00 96.56 220 VAL A N 1
ATOM 1775 C CA . VAL A 1 220 ? -8.149 -8.532 8.955 1.00 96.56 220 VAL A CA 1
ATOM 1776 C C . VAL A 1 220 ? -9.078 -7.425 9.443 1.00 96.56 220 VAL A C 1
ATOM 1778 O O . VAL A 1 220 ? -9.998 -7.018 8.722 1.00 96.56 220 VAL A O 1
ATOM 1781 N N . SER A 1 221 ? -8.829 -6.913 10.646 1.00 98.06 221 SER A N 1
ATOM 1782 C CA . SER A 1 221 ? -9.495 -5.713 11.149 1.00 98.06 221 SER A CA 1
ATOM 1783 C C . SER A 1 221 ? -8.822 -4.429 10.655 1.00 98.06 221 SER A C 1
ATOM 1785 O O . SER A 1 221 ? -7.630 -4.433 10.319 1.00 98.06 221 SER A O 1
ATOM 1787 N N . PRO A 1 222 ? -9.543 -3.289 10.624 1.00 98.75 222 PRO A N 1
ATOM 1788 C CA . PRO A 1 222 ? -8.928 -1.985 10.394 1.00 98.75 222 PRO A CA 1
ATOM 1789 C C . PRO A 1 222 ? -7.745 -1.714 11.330 1.00 98.75 222 PRO A C 1
ATOM 1791 O O . PRO A 1 222 ? -6.735 -1.183 10.881 1.00 98.75 222 PRO A O 1
ATOM 1794 N N . THR A 1 223 ? -7.822 -2.129 12.597 1.00 98.75 223 THR A N 1
ATOM 1795 C CA . THR A 1 223 ? -6.714 -1.984 13.556 1.00 98.75 223 THR A CA 1
ATOM 1796 C C . THR A 1 223 ? -5.478 -2.780 13.139 1.00 98.75 223 THR A C 1
ATOM 1798 O O . THR A 1 223 ? -4.381 -2.220 13.102 1.00 98.75 223 THR A O 1
ATOM 1801 N N . GLN A 1 224 ? -5.642 -4.053 12.764 1.00 98.50 224 GLN A N 1
ATOM 1802 C CA . GLN A 1 224 ? -4.536 -4.893 12.289 1.00 98.50 224 GLN A CA 1
ATOM 1803 C C . GLN A 1 224 ? -3.903 -4.324 11.013 1.00 98.50 224 GLN A C 1
ATOM 1805 O O . GLN A 1 224 ? -2.682 -4.185 10.921 1.00 98.50 224 GLN A O 1
ATOM 1810 N N . LEU A 1 225 ? -4.732 -3.924 10.044 1.00 98.81 225 LEU A N 1
ATOM 1811 C CA . LEU A 1 225 ? -4.253 -3.353 8.789 1.00 98.81 225 LEU A CA 1
ATOM 1812 C C . LEU A 1 225 ? -3.534 -2.011 9.009 1.00 98.81 225 LEU A C 1
ATOM 1814 O O . LEU A 1 225 ? -2.488 -1.773 8.406 1.00 98.81 225 LEU A O 1
ATOM 1818 N N . ALA A 1 226 ? -4.048 -1.148 9.891 1.00 98.88 226 ALA A N 1
ATOM 1819 C CA . ALA A 1 226 ? -3.391 0.109 10.240 1.00 98.88 226 ALA A CA 1
ATOM 1820 C C . ALA A 1 226 ? -2.036 -0.133 10.923 1.00 98.88 226 ALA A C 1
ATOM 1822 O O . ALA A 1 226 ? -1.067 0.542 10.588 1.00 98.88 226 ALA A O 1
ATOM 1823 N N . ALA A 1 227 ? -1.924 -1.118 11.817 1.00 98.75 227 ALA A N 1
ATOM 1824 C CA . ALA A 1 227 ? -0.648 -1.471 12.443 1.00 98.75 227 ALA A CA 1
ATOM 1825 C C . ALA A 1 227 ? 0.383 -1.986 11.420 1.00 98.75 227 ALA A C 1
ATOM 1827 O O . ALA A 1 227 ? 1.549 -1.584 11.454 1.00 98.75 227 ALA A O 1
ATOM 1828 N N . ALA A 1 228 ? -0.047 -2.806 10.454 1.00 98.69 228 ALA A N 1
ATOM 1829 C CA . ALA A 1 228 ? 0.815 -3.270 9.367 1.00 98.69 228 ALA A CA 1
ATOM 1830 C C . ALA A 1 228 ? 1.306 -2.113 8.476 1.00 98.69 228 ALA A C 1
ATOM 1832 O O . ALA A 1 228 ? 2.480 -2.055 8.122 1.00 98.69 228 ALA A O 1
ATOM 1833 N N . TYR A 1 229 ? 0.450 -1.140 8.160 1.00 98.88 229 TYR A N 1
ATOM 1834 C CA . TYR A 1 229 ? 0.874 0.069 7.444 1.00 98.88 229 TYR A CA 1
ATOM 1835 C C . TYR A 1 229 ? 1.780 0.976 8.289 1.00 98.88 229 TYR A C 1
ATOM 1837 O O . TYR A 1 229 ? 2.741 1.545 7.765 1.00 98.88 229 TYR A O 1
ATOM 1845 N N . ALA A 1 230 ? 1.549 1.053 9.601 1.00 98.81 230 ALA A N 1
ATOM 1846 C CA . ALA A 1 230 ? 2.398 1.808 10.515 1.00 98.81 230 ALA A CA 1
ATOM 1847 C C . ALA A 1 230 ? 3.821 1.234 10.579 1.00 98.81 230 ALA A C 1
ATOM 1849 O O . ALA A 1 230 ? 4.763 1.980 10.831 1.00 98.81 230 ALA A O 1
ATOM 1850 N N . MET A 1 231 ? 4.018 -0.057 10.289 1.00 98.69 231 MET A N 1
ATOM 1851 C CA . MET A 1 231 ? 5.354 -0.640 10.119 1.00 98.69 231 MET A CA 1
ATOM 1852 C C . MET A 1 231 ? 6.115 -0.007 8.945 1.00 98.69 231 MET A C 1
ATOM 1854 O O . MET A 1 231 ? 7.292 0.326 9.096 1.00 98.69 231 MET A O 1
ATOM 1858 N N . LEU A 1 232 ? 5.463 0.206 7.794 1.00 98.62 232 LEU A N 1
ATOM 1859 C CA . LEU A 1 232 ? 6.084 0.908 6.661 1.00 98.62 232 LEU A CA 1
ATOM 1860 C C . LEU A 1 232 ? 6.391 2.366 7.023 1.00 98.62 232 LEU A C 1
ATOM 1862 O O . LEU A 1 232 ? 7.475 2.886 6.734 1.00 98.62 232 LEU A O 1
ATOM 1866 N N . ALA A 1 233 ? 5.470 3.008 7.741 1.00 98.12 233 ALA A N 1
ATOM 1867 C CA . ALA A 1 233 ? 5.686 4.354 8.244 1.00 98.12 233 ALA A CA 1
ATOM 1868 C C . ALA A 1 233 ? 6.849 4.433 9.255 1.00 98.12 233 ALA A C 1
ATOM 1870 O O . ALA A 1 233 ? 7.534 5.450 9.338 1.00 98.12 233 ALA A O 1
ATOM 1871 N N . ASN A 1 234 ? 7.114 3.346 9.980 1.00 97.62 234 ASN A N 1
ATOM 1872 C CA . ASN A 1 234 ? 8.183 3.203 10.968 1.00 97.62 234 ASN A CA 1
ATOM 1873 C C . ASN A 1 234 ? 9.441 2.511 10.427 1.00 97.62 234 ASN A C 1
ATOM 1875 O O . ASN A 1 234 ? 10.203 1.932 11.202 1.00 97.62 234 ASN A O 1
ATOM 1879 N N . GLN A 1 235 ? 9.675 2.564 9.111 1.00 97.12 235 GLN A N 1
ATOM 1880 C CA . GLN A 1 235 ? 10.909 2.057 8.491 1.00 97.12 235 GLN A CA 1
ATOM 1881 C C . GLN A 1 235 ? 11.181 0.575 8.827 1.00 97.12 235 GLN A C 1
ATOM 1883 O O . GLN A 1 235 ? 12.314 0.183 9.116 1.00 97.12 235 GLN A O 1
ATOM 1888 N N . GLY A 1 236 ? 10.118 -0.237 8.835 1.00 98.06 236 GLY A N 1
ATOM 1889 C CA . GLY A 1 236 ? 10.179 -1.689 9.019 1.00 98.06 236 GLY A CA 1
ATOM 1890 C C . GLY A 1 236 ? 9.988 -2.177 10.453 1.00 98.06 236 GLY A C 1
ATOM 1891 O O . GLY A 1 236 ? 10.075 -3.380 10.697 1.00 98.06 236 GLY A O 1
ATOM 1892 N N . ILE A 1 237 ? 9.717 -1.279 11.405 1.00 98.56 237 ILE A N 1
ATOM 1893 C CA . ILE A 1 237 ? 9.441 -1.645 12.800 1.00 98.56 237 ILE A CA 1
ATOM 1894 C C . ILE A 1 237 ? 7.934 -1.787 13.008 1.00 98.56 237 ILE A C 1
ATOM 1896 O O . ILE A 1 237 ? 7.204 -0.795 13.031 1.00 98.56 237 ILE A O 1
ATOM 1900 N N . TYR A 1 238 ? 7.477 -3.018 13.204 1.00 98.62 238 TYR A N 1
ATOM 1901 C CA . TYR A 1 238 ? 6.107 -3.304 13.602 1.00 98.62 238 TYR A CA 1
ATOM 1902 C C . TYR A 1 238 ? 5.929 -3.020 15.093 1.00 98.62 238 TYR A C 1
ATOM 1904 O O . TYR A 1 238 ? 6.805 -3.337 15.902 1.00 98.62 238 TYR A O 1
ATOM 1912 N N . LYS A 1 239 ? 4.790 -2.430 15.457 1.00 98.31 239 LYS A N 1
ATOM 1913 C CA . LYS A 1 239 ? 4.423 -2.110 16.839 1.00 98.31 239 LYS A CA 1
ATOM 1914 C C . LYS A 1 239 ? 3.009 -2.611 17.104 1.00 98.31 239 LYS A C 1
ATOM 1916 O O . LYS A 1 239 ? 2.120 -2.366 16.294 1.00 98.31 239 LYS A O 1
ATOM 1921 N N . THR A 1 240 ? 2.811 -3.300 18.226 1.00 96.44 240 THR A N 1
ATOM 1922 C CA . THR A 1 240 ? 1.490 -3.834 18.599 1.00 96.44 240 THR A CA 1
ATOM 1923 C C . THR A 1 240 ? 0.516 -2.683 18.896 1.00 96.44 240 THR A C 1
ATOM 1925 O O . THR A 1 240 ? 0.843 -1.836 19.733 1.00 96.44 240 THR A O 1
ATOM 1928 N N . PRO A 1 241 ? -0.667 -2.628 18.255 1.00 96.62 241 PRO A N 1
ATOM 1929 C CA . PRO A 1 241 ? -1.590 -1.504 18.396 1.00 96.62 241 PRO A CA 1
ATOM 1930 C C . PRO A 1 241 ? -2.351 -1.542 19.730 1.00 96.62 241 PRO A C 1
ATOM 1932 O O . PRO A 1 241 ? -3.353 -2.243 19.880 1.00 96.62 241 PRO A O 1
ATOM 1935 N N . LEU A 1 242 ? -1.900 -0.753 20.707 1.00 97.50 242 LEU A N 1
ATOM 1936 C CA . LEU A 1 242 ? -2.543 -0.637 22.023 1.00 97.50 242 LEU A CA 1
ATOM 1937 C C . LEU A 1 242 ? -3.318 0.676 22.176 1.00 97.50 242 LEU A C 1
ATOM 1939 O O . LEU A 1 242 ? -2.807 1.750 21.866 1.00 97.50 242 LEU A O 1
ATOM 1943 N N . ALA A 1 243 ? -4.540 0.580 22.698 1.00 98.31 243 ALA A N 1
ATOM 1944 C CA . ALA A 1 243 ? -5.395 1.699 23.095 1.00 98.31 243 ALA A CA 1
ATOM 1945 C C . ALA A 1 243 ? -5.194 2.085 24.573 1.00 98.31 243 ALA A C 1
ATOM 1947 O O . ALA A 1 243 ? -5.473 3.221 24.977 1.00 98.31 243 ALA A O 1
ATOM 1948 N N . VAL A 1 244 ? -4.715 1.137 25.386 1.00 98.19 244 VAL A N 1
ATOM 1949 C CA . VAL A 1 244 ? -4.526 1.260 26.837 1.00 98.19 244 VAL A CA 1
ATOM 1950 C C . VAL A 1 244 ? -3.044 1.385 27.156 1.00 98.19 244 VAL A C 1
ATOM 1952 O O . VAL A 1 244 ? -2.232 0.627 26.639 1.00 98.19 244 VAL A O 1
ATOM 1955 N N . LYS A 1 245 ? -2.698 2.343 28.016 1.00 97.19 245 LYS A N 1
ATOM 1956 C CA . LYS A 1 245 ? -1.329 2.582 28.484 1.00 97.19 245 LYS A CA 1
ATOM 1957 C C . LYS A 1 245 ? -1.065 1.883 29.810 1.00 97.19 245 LYS A C 1
ATOM 1959 O O . LYS A 1 245 ? -0.068 1.189 29.972 1.00 97.19 245 LYS A O 1
ATOM 1964 N N . LYS A 1 246 ? -1.952 2.102 30.781 1.00 97.81 246 LYS A N 1
ATOM 1965 C CA . LYS A 1 246 ? -1.867 1.488 32.107 1.00 97.81 246 LYS A CA 1
ATOM 1966 C C . LYS A 1 246 ? -3.217 1.480 32.804 1.00 97.81 246 LYS A C 1
ATOM 1968 O O . LYS A 1 246 ? -4.073 2.318 32.513 1.00 97.81 246 LYS A O 1
ATOM 1973 N N . ILE A 1 247 ? -3.354 0.592 33.779 1.00 98.12 247 ILE A N 1
ATOM 1974 C CA . ILE A 1 247 ? -4.455 0.602 34.744 1.00 98.12 247 ILE A CA 1
ATOM 1975 C C . ILE A 1 247 ? -3.909 0.668 36.172 1.00 98.12 247 ILE A C 1
ATOM 1977 O O . ILE A 1 247 ? -2.846 0.117 36.458 1.00 98.12 247 ILE A O 1
ATOM 1981 N N . VAL A 1 248 ? -4.637 1.334 37.068 1.00 97.94 248 VAL A N 1
ATOM 1982 C CA . VAL A 1 248 ? -4.355 1.374 38.510 1.00 97.94 248 VAL A CA 1
ATOM 1983 C C . VAL A 1 248 ? -5.547 0.773 39.242 1.00 97.94 248 VAL A C 1
ATOM 1985 O O . VAL A 1 248 ? -6.632 1.349 39.251 1.00 97.94 248 VAL A O 1
ATOM 1988 N N . LEU A 1 249 ? -5.363 -0.404 39.839 1.00 96.81 249 LEU A N 1
ATOM 1989 C CA . LEU A 1 249 ? -6.394 -1.090 40.615 1.00 96.81 249 LEU A CA 1
ATOM 1990 C C . LEU A 1 249 ? -6.580 -0.370 41.947 1.00 96.81 249 LEU A C 1
ATOM 1992 O O . LEU A 1 249 ? -5.683 -0.382 42.791 1.00 96.81 249 LEU A O 1
ATOM 1996 N N . LEU A 1 250 ? -7.751 0.231 42.152 1.00 94.62 250 LEU A N 1
ATOM 1997 C CA . LEU A 1 250 ? -8.006 1.110 43.298 1.00 94.62 250 LEU A CA 1
ATOM 1998 C C . LEU A 1 250 ? -8.010 0.357 44.632 1.00 94.62 250 LEU A C 1
ATOM 2000 O O . LEU A 1 250 ? -7.570 0.889 45.645 1.00 94.62 250 LEU A O 1
ATOM 2004 N N . ASN A 1 251 ? -8.464 -0.898 44.628 1.00 91.50 251 ASN A N 1
ATOM 2005 C CA . ASN A 1 251 ? -8.538 -1.716 45.841 1.00 91.50 251 ASN A CA 1
ATOM 2006 C C . ASN A 1 251 ? -7.155 -2.152 46.352 1.00 91.50 251 ASN A C 1
ATOM 2008 O O . ASN A 1 251 ? -6.976 -2.358 47.549 1.00 91.50 251 ASN A O 1
ATOM 2012 N N . GLU A 1 252 ? -6.191 -2.312 45.445 1.00 91.00 252 GLU A N 1
ATOM 2013 C CA . GLU A 1 252 ? -4.854 -2.842 45.743 1.00 91.00 252 GLU A CA 1
ATOM 2014 C C . GLU A 1 252 ? -3.762 -1.767 45.649 1.00 91.00 252 GLU A C 1
ATOM 2016 O O . GLU A 1 252 ? -2.611 -2.028 45.991 1.00 91.00 252 GLU A O 1
ATOM 2021 N N . ASN A 1 253 ? -4.110 -0.572 45.155 1.00 89.56 253 ASN A N 1
ATOM 2022 C CA . ASN A 1 253 ? -3.173 0.459 44.710 1.00 89.56 253 ASN A CA 1
ATOM 2023 C C . ASN A 1 253 ? -2.071 -0.114 43.793 1.00 89.56 253 ASN A C 1
ATOM 2025 O O . ASN A 1 253 ? -0.893 0.231 43.904 1.00 89.56 253 ASN A O 1
ATOM 2029 N N . LYS A 1 254 ? -2.460 -1.054 42.920 1.00 95.12 254 LYS A N 1
ATOM 2030 C CA . LYS A 1 254 ? -1.555 -1.804 42.045 1.00 95.12 254 LYS A CA 1
ATOM 2031 C C . LYS A 1 254 ? -1.632 -1.267 40.626 1.00 95.12 254 LYS A C 1
ATOM 2033 O O . LYS A 1 254 ? -2.701 -1.254 40.024 1.00 95.12 254 LYS A O 1
ATOM 2038 N N . GLU A 1 255 ? -0.487 -0.886 40.078 1.00 96.94 255 GLU A N 1
ATOM 2039 C CA . GLU A 1 255 ? -0.361 -0.461 38.687 1.00 96.94 255 GLU A CA 1
ATOM 2040 C C . GLU A 1 255 ? -0.018 -1.650 37.775 1.00 96.94 255 GLU A C 1
ATOM 2042 O O . GLU A 1 255 ? 0.821 -2.486 38.117 1.00 96.94 255 GLU A O 1
ATOM 2047 N N . ILE A 1 256 ? -0.665 -1.722 36.611 1.00 96.62 256 ILE A N 1
ATOM 2048 C CA . ILE A 1 256 ? -0.375 -2.681 35.539 1.00 96.62 256 ILE A CA 1
ATOM 2049 C C . ILE A 1 256 ? -0.137 -1.880 34.256 1.00 96.62 256 ILE A C 1
ATOM 2051 O O . ILE A 1 256 ? -1.016 -1.141 33.808 1.00 96.62 256 ILE A O 1
ATOM 2055 N N . GLN A 1 257 ? 1.063 -2.011 33.689 1.00 96.44 257 GLN A N 1
ATOM 2056 C CA . GLN A 1 257 ? 1.479 -1.354 32.447 1.00 96.44 257 GLN A CA 1
ATOM 2057 C C . GLN A 1 257 ? 1.174 -2.240 31.237 1.00 96.44 257 GLN A C 1
ATOM 2059 O O . GLN A 1 257 ? 1.252 -3.465 31.325 1.00 96.44 257 GLN A O 1
ATOM 2064 N N . PHE A 1 258 ? 0.833 -1.607 30.118 1.00 95.94 258 PHE A N 1
ATOM 2065 C CA . PHE A 1 258 ? 0.580 -2.262 28.840 1.00 95.94 258 PHE A CA 1
ATOM 2066 C C . PHE A 1 258 ? 1.692 -1.858 27.871 1.00 95.94 258 PHE A C 1
ATOM 2068 O O . PHE A 1 258 ? 1.709 -0.743 27.348 1.00 95.94 258 PHE A O 1
ATOM 2075 N N . ASP A 1 259 ? 2.647 -2.760 27.657 1.00 92.25 259 ASP A N 1
ATOM 2076 C CA . ASP A 1 259 ? 3.841 -2.460 26.873 1.00 92.25 259 ASP A CA 1
ATOM 2077 C C . ASP A 1 259 ? 3.608 -2.703 25.380 1.00 92.25 259 ASP A C 1
ATOM 2079 O O . ASP A 1 259 ? 3.366 -3.835 24.945 1.00 92.25 259 ASP A O 1
ATOM 2083 N N . ILE A 1 260 ? 3.757 -1.643 24.577 1.00 92.81 260 ILE A N 1
ATOM 2084 C CA . ILE A 1 260 ? 3.770 -1.755 23.117 1.00 92.81 260 ILE A CA 1
ATOM 2085 C C . ILE A 1 260 ? 5.008 -2.547 22.698 1.00 92.81 260 ILE A C 1
ATOM 2087 O O . ILE A 1 260 ? 6.136 -2.044 22.720 1.00 92.81 260 ILE A O 1
ATOM 2091 N N . GLN A 1 261 ? 4.782 -3.791 22.277 1.00 94.81 261 GLN A N 1
ATOM 2092 C CA . GLN A 1 261 ? 5.836 -4.634 21.728 1.00 94.81 261 GLN A CA 1
ATOM 2093 C C . GLN A 1 261 ? 6.249 -4.091 20.366 1.00 94.81 261 GLN A C 1
ATOM 2095 O O . GLN A 1 261 ? 5.398 -3.860 19.502 1.00 94.81 261 GLN A O 1
ATOM 2100 N N . ASN A 1 262 ? 7.552 -3.892 20.185 1.00 95.81 262 ASN A N 1
ATOM 2101 C CA . ASN A 1 262 ? 8.147 -3.466 18.929 1.00 95.81 262 ASN A CA 1
ATOM 2102 C C . ASN A 1 262 ? 9.098 -4.544 18.404 1.00 95.81 262 ASN A C 1
ATOM 2104 O O . ASN A 1 262 ? 9.801 -5.198 19.169 1.00 95.81 262 ASN A O 1
ATOM 2108 N N . GLN A 1 263 ? 9.106 -4.726 17.088 1.00 96.88 263 GLN A N 1
ATOM 2109 C CA . GLN A 1 263 ? 9.983 -5.678 16.415 1.00 96.88 263 GLN A CA 1
ATOM 2110 C C . GLN A 1 263 ? 10.346 -5.157 15.029 1.00 96.88 263 GLN A C 1
ATOM 2112 O O . GLN A 1 263 ? 9.493 -4.649 14.300 1.00 96.88 263 GLN A O 1
ATOM 2117 N N . ARG A 1 264 ? 11.621 -5.267 14.653 1.00 98.19 264 ARG A N 1
ATOM 2118 C CA . ARG A 1 264 ? 12.048 -5.003 13.279 1.00 98.19 264 ARG A CA 1
ATOM 2119 C C . ARG A 1 264 ? 11.710 -6.223 12.429 1.00 98.19 264 ARG A C 1
ATOM 2121 O O . ARG A 1 264 ? 12.261 -7.290 12.667 1.00 98.19 264 ARG A O 1
ATOM 2128 N N . VAL A 1 265 ? 10.827 -6.030 11.457 1.00 98.38 265 VAL A N 1
ATOM 2129 C CA . VAL A 1 265 ? 10.369 -7.067 10.521 1.00 98.38 265 VAL A CA 1
ATOM 2130 C C . VAL A 1 265 ? 11.010 -6.880 9.147 1.00 98.38 265 VAL A C 1
ATOM 2132 O O . VAL A 1 265 ? 11.326 -7.854 8.478 1.00 98.38 265 VAL A O 1
ATOM 2135 N N . LEU A 1 266 ? 11.232 -5.627 8.741 1.00 98.50 266 LEU A N 1
ATOM 2136 C CA . LEU A 1 266 ? 11.866 -5.269 7.471 1.00 98.50 266 LEU A CA 1
ATOM 2137 C C . LEU A 1 266 ? 13.073 -4.359 7.718 1.00 98.50 266 LEU A C 1
ATOM 2139 O O . LEU A 1 266 ? 13.112 -3.606 8.706 1.00 98.50 266 LEU A O 1
ATOM 2143 N N . GLN A 1 267 ? 14.051 -4.394 6.815 1.00 98.00 267 GLN A N 1
ATOM 2144 C CA . GLN A 1 267 ? 15.159 -3.445 6.866 1.00 98.00 267 GLN A CA 1
ATOM 2145 C C . GLN A 1 267 ? 14.707 -2.038 6.459 1.00 98.00 267 GLN A C 1
ATOM 2147 O O . GLN A 1 267 ? 13.785 -1.842 5.662 1.00 98.00 267 GLN A O 1
ATOM 2152 N N . GLU A 1 268 ? 15.353 -1.030 7.048 1.00 97.56 268 GLU A N 1
ATOM 2153 C CA . GLU A 1 268 ? 15.009 0.372 6.797 1.00 97.56 268 GLU A CA 1
ATOM 2154 C C . GLU A 1 268 ? 15.244 0.785 5.338 1.00 97.56 268 GLU A C 1
ATOM 2156 O O . GLU A 1 268 ? 14.502 1.609 4.816 1.00 97.56 268 GLU A O 1
ATOM 2161 N N . ASP A 1 269 ? 16.229 0.192 4.663 1.00 97.88 269 ASP A N 1
ATOM 2162 C CA . ASP A 1 269 ? 16.559 0.461 3.264 1.00 97.88 269 ASP A CA 1
ATOM 2163 C C . ASP A 1 269 ? 15.522 -0.129 2.295 1.00 97.88 269 ASP A C 1
ATOM 2165 O O . ASP A 1 269 ? 15.087 0.571 1.379 1.00 97.88 269 ASP A O 1
ATOM 2169 N N . SER A 1 270 ? 15.038 -1.350 2.545 1.00 98.19 270 SER A N 1
ATOM 2170 C CA . SER A 1 270 ? 13.910 -1.958 1.824 1.00 98.19 270 SER A CA 1
ATOM 2171 C C . SER A 1 270 ? 12.662 -1.077 1.900 1.00 98.19 270 SER A C 1
ATOM 2173 O O . SER A 1 270 ? 12.040 -0.752 0.887 1.00 98.19 270 SER A O 1
ATOM 2175 N N . VAL A 1 271 ? 12.303 -0.654 3.116 1.00 98.12 271 VAL A N 1
ATOM 2176 C CA . VAL A 1 271 ? 11.105 0.162 3.347 1.00 98.12 271 VAL A CA 1
ATOM 2177 C C . VAL A 1 271 ? 11.275 1.570 2.789 1.00 98.12 271 VAL A C 1
ATOM 2179 O O . VAL A 1 271 ? 10.319 2.130 2.258 1.00 98.12 271 VAL A O 1
ATOM 2182 N N . TYR A 1 272 ? 12.478 2.141 2.852 1.00 98.19 272 TYR A N 1
ATOM 2183 C CA . TYR A 1 272 ? 12.770 3.438 2.250 1.00 98.19 272 TYR A CA 1
ATOM 2184 C C . TYR A 1 272 ? 12.543 3.431 0.729 1.00 98.19 272 TYR A C 1
ATOM 2186 O O . TYR A 1 272 ? 11.899 4.344 0.208 1.00 98.19 272 TYR A O 1
ATOM 2194 N N . LEU A 1 273 ? 13.008 2.391 0.026 1.00 98.44 273 LEU A N 1
ATOM 2195 C CA . LEU A 1 273 ? 12.793 2.237 -1.418 1.00 98.44 273 LEU A CA 1
ATOM 2196 C C . LEU A 1 273 ? 11.313 2.026 -1.763 1.00 98.44 273 LEU A C 1
ATOM 2198 O O . LEU A 1 273 ? 10.798 2.663 -2.679 1.00 98.44 273 LEU A O 1
ATOM 2202 N N . LEU A 1 274 ? 10.588 1.199 -1.004 1.00 98.56 274 LEU A N 1
ATOM 2203 C CA . LEU A 1 274 ? 9.144 1.058 -1.206 1.00 98.56 274 LEU A CA 1
ATOM 2204 C C . LEU A 1 274 ? 8.406 2.384 -0.956 1.00 98.56 274 LEU A C 1
ATOM 2206 O O . LEU A 1 274 ? 7.511 2.747 -1.721 1.00 98.56 274 LEU A O 1
ATOM 2210 N N . ASN A 1 275 ? 8.777 3.122 0.094 1.00 97.62 275 ASN A N 1
ATOM 2211 C CA . ASN A 1 275 ? 8.163 4.408 0.416 1.00 97.62 275 ASN A CA 1
ATOM 2212 C C . ASN A 1 275 ? 8.383 5.429 -0.705 1.00 97.62 275 ASN A C 1
ATOM 2214 O O . ASN A 1 275 ? 7.432 6.120 -1.056 1.00 97.62 275 ASN A O 1
ATOM 2218 N N . SER A 1 276 ? 9.570 5.493 -1.321 1.00 96.44 276 SER A N 1
ATOM 2219 C CA . SER A 1 276 ? 9.811 6.424 -2.435 1.00 96.44 276 SER A CA 1
ATOM 2220 C C . SER A 1 276 ? 8.910 6.127 -3.643 1.00 96.44 276 SER A C 1
ATOM 2222 O O . SER A 1 276 ? 8.386 7.048 -4.278 1.00 96.44 276 SER A O 1
ATOM 2224 N N . VAL A 1 277 ? 8.646 4.847 -3.921 1.00 97.44 277 VAL A N 1
ATOM 2225 C CA . VAL A 1 277 ? 7.702 4.415 -4.961 1.00 97.44 277 VAL A CA 1
ATOM 2226 C C . VAL A 1 277 ? 6.260 4.749 -4.582 1.00 97.44 277 VAL A C 1
ATOM 2228 O O . VAL A 1 277 ? 5.523 5.308 -5.395 1.00 97.44 277 VAL A O 1
ATOM 2231 N N . MET A 1 278 ? 5.851 4.465 -3.345 1.00 97.06 278 MET A N 1
ATOM 2232 C CA . MET A 1 278 ? 4.510 4.778 -2.839 1.00 97.06 278 MET A CA 1
ATOM 2233 C C . MET A 1 278 ? 4.228 6.292 -2.809 1.00 97.06 278 MET A C 1
ATOM 2235 O O . MET A 1 278 ? 3.109 6.712 -3.097 1.00 97.06 278 MET A O 1
ATOM 2239 N N . GLU A 1 279 ? 5.230 7.130 -2.538 1.00 94.44 279 GLU A N 1
ATOM 2240 C CA . GLU A 1 279 ? 5.112 8.587 -2.664 1.00 94.44 279 GLU A CA 1
ATOM 2241 C C . GLU A 1 279 ? 4.907 9.009 -4.128 1.00 94.44 279 GLU A C 1
ATOM 2243 O O . GLU A 1 279 ? 4.123 9.916 -4.418 1.00 94.44 279 GLU A O 1
ATOM 2248 N N . ASN A 1 280 ? 5.575 8.348 -5.078 1.00 93.62 280 ASN A N 1
ATOM 2249 C CA . ASN A 1 280 ? 5.382 8.614 -6.506 1.00 93.62 280 ASN A CA 1
ATOM 2250 C C . ASN A 1 280 ? 3.991 8.192 -6.999 1.00 93.62 280 ASN A C 1
ATOM 2252 O O . ASN A 1 280 ? 3.407 8.899 -7.824 1.00 93.62 280 ASN A O 1
ATOM 2256 N N . VAL A 1 281 ? 3.414 7.122 -6.438 1.00 95.56 281 VAL A N 1
ATOM 2257 C CA . VAL A 1 281 ? 2.008 6.744 -6.675 1.00 95.56 281 VAL A CA 1
ATOM 2258 C C . VAL A 1 281 ? 1.071 7.903 -6.344 1.00 95.56 281 VAL A C 1
ATOM 2260 O O . VAL A 1 281 ? 0.153 8.174 -7.112 1.00 95.56 281 VAL A O 1
ATOM 2263 N N . MET A 1 282 ? 1.319 8.624 -5.249 1.00 94.69 282 MET A N 1
ATOM 2264 C CA . MET A 1 282 ? 0.475 9.747 -4.827 1.00 94.69 282 MET A CA 1
ATOM 2265 C C . MET A 1 282 ? 0.636 11.002 -5.692 1.00 94.69 282 MET A C 1
ATOM 2267 O O . MET A 1 282 ? -0.307 11.782 -5.827 1.00 94.69 282 MET A O 1
ATOM 2271 N N . LYS A 1 283 ? 1.797 11.184 -6.334 1.00 91.56 283 LYS A N 1
ATOM 2272 C CA . LYS A 1 283 ? 2.037 12.289 -7.284 1.00 91.56 283 LYS A CA 1
ATOM 2273 C C . LYS A 1 283 ? 1.313 12.087 -8.617 1.00 91.56 283 LYS A C 1
ATOM 2275 O O . LYS A 1 283 ? 1.063 13.056 -9.333 1.00 91.56 283 LYS A O 1
ATOM 2280 N N . LYS A 1 284 ? 0.984 10.843 -8.966 1.00 87.81 284 LYS A N 1
ATOM 2281 C CA . LYS A 1 284 ? 0.302 10.473 -10.209 1.00 87.81 284 LYS A CA 1
ATOM 2282 C C . LYS A 1 284 ? -1.197 10.267 -9.945 1.00 87.81 284 LYS A C 1
ATOM 2284 O O . LYS A 1 284 ? -1.610 9.783 -8.895 1.00 87.81 284 LYS A O 1
ATOM 2289 N N . ASN A 1 285 ? -2.056 10.636 -10.896 1.00 80.38 285 ASN A N 1
ATOM 2290 C CA . ASN A 1 285 ? -3.513 10.536 -10.725 1.00 80.38 285 ASN A CA 1
ATOM 2291 C C . ASN A 1 285 ? -4.054 9.113 -10.999 1.00 80.38 285 ASN A C 1
ATOM 2293 O O . ASN A 1 285 ? -4.924 8.912 -11.848 1.00 80.38 285 ASN A O 1
ATOM 2297 N N . PHE A 1 286 ? -3.534 8.099 -10.303 1.00 89.88 286 PHE A N 1
ATOM 2298 C CA . PHE A 1 286 ? -4.014 6.723 -10.451 1.00 89.88 286 PHE A CA 1
ATOM 2299 C C . PHE A 1 286 ? -5.335 6.524 -9.707 1.00 89.88 286 PHE A C 1
ATOM 2301 O O . PHE A 1 286 ? -5.401 6.713 -8.493 1.00 89.88 286 PHE A O 1
ATOM 2308 N N . TRP A 1 287 ? -6.402 6.142 -10.417 1.00 86.31 287 TRP A N 1
ATOM 2309 C CA . TRP A 1 287 ? -7.731 5.894 -9.829 1.00 86.31 287 TRP A CA 1
ATOM 2310 C C . TRP A 1 287 ? -8.215 7.006 -8.876 1.00 86.31 287 TRP A C 1
ATOM 2312 O O . TRP A 1 287 ? -8.876 6.739 -7.858 1.00 86.31 287 TRP A O 1
ATOM 2322 N N . ASN A 1 288 ? -7.868 8.259 -9.189 1.00 88.88 288 ASN A N 1
ATOM 2323 C CA . ASN A 1 288 ? -8.196 9.426 -8.378 1.00 88.88 288 ASN A CA 1
ATOM 2324 C C . ASN A 1 288 ? -7.718 9.294 -6.920 1.00 88.88 288 ASN A C 1
ATOM 2326 O O . ASN A 1 288 ? -8.461 9.636 -6.000 1.00 88.88 288 ASN A O 1
ATOM 2330 N N . ILE A 1 289 ? -6.566 8.656 -6.668 1.00 90.69 289 ILE A N 1
ATOM 2331 C CA . ILE A 1 289 ? -6.038 8.464 -5.307 1.00 90.69 289 ILE A CA 1
ATOM 2332 C C . ILE A 1 289 ? -5.459 9.761 -4.738 1.00 90.69 289 ILE A C 1
ATOM 2334 O O . ILE A 1 289 ? -5.645 10.030 -3.558 1.00 90.69 289 ILE A O 1
ATOM 2338 N N . ASN A 1 290 ? -4.854 10.602 -5.579 1.00 91.00 290 ASN A N 1
ATOM 2339 C CA . ASN A 1 290 ? -4.214 11.859 -5.186 1.00 91.00 290 ASN A CA 1
ATOM 2340 C C . ASN A 1 290 ? -5.168 12.889 -4.543 1.00 91.00 290 ASN A C 1
ATOM 2342 O O . ASN A 1 290 ? -4.704 13.793 -3.859 1.00 91.00 290 ASN A O 1
ATOM 2346 N N . VAL A 1 291 ? -6.492 12.738 -4.677 1.00 92.62 291 VAL A N 1
ATOM 2347 C CA . VAL A 1 291 ? -7.488 13.603 -4.005 1.00 92.62 291 VAL A CA 1
ATOM 2348 C C . VAL A 1 291 ? -7.419 13.551 -2.483 1.00 92.62 291 VAL A C 1
ATOM 2350 O O . VAL A 1 291 ? -7.955 14.434 -1.819 1.00 92.62 291 VAL A O 1
ATOM 2353 N N . ILE A 1 292 ? -6.791 12.514 -1.924 1.00 94.31 292 ILE A N 1
ATOM 2354 C CA . ILE A 1 292 ? -6.616 12.379 -0.476 1.00 94.31 292 ILE A CA 1
ATOM 2355 C C . ILE A 1 292 ? -5.391 13.134 0.045 1.00 94.31 292 ILE A C 1
ATOM 2357 O O . ILE A 1 292 ? -5.195 13.159 1.256 1.00 94.31 292 ILE A O 1
ATOM 2361 N N . GLN A 1 293 ? -4.560 13.698 -0.839 1.00 93.06 293 GLN A N 1
ATOM 2362 C CA . GLN A 1 293 ? -3.340 14.408 -0.472 1.00 93.06 293 GLN A CA 1
ATOM 2363 C C . GLN A 1 293 ? -3.697 15.681 0.321 1.00 93.06 293 GLN A C 1
ATOM 2365 O O . GLN A 1 293 ? -4.336 16.584 -0.232 1.00 93.06 293 GLN A O 1
ATOM 2370 N N . PRO A 1 294 ? -3.301 15.787 1.600 1.00 91.25 294 PRO A N 1
ATOM 2371 C CA . PRO A 1 294 ? -3.395 17.034 2.348 1.00 91.25 294 PRO A CA 1
ATOM 2372 C C . PRO A 1 294 ? -2.363 18.037 1.833 1.00 91.25 294 PRO A C 1
ATOM 2374 O O . PRO A 1 294 ? -1.355 17.665 1.227 1.00 91.25 294 PRO A O 1
ATOM 2377 N N . GLN A 1 295 ? -2.584 19.317 2.120 1.00 91.31 295 GLN A N 1
ATOM 2378 C CA . GLN A 1 295 ? -1.602 20.344 1.797 1.00 91.31 295 GLN A CA 1
ATOM 2379 C C . GLN A 1 295 ? -0.292 20.092 2.560 1.00 91.31 295 GLN A C 1
ATOM 2381 O O . GLN A 1 295 ? -0.303 19.951 3.779 1.00 91.31 295 GLN A O 1
ATOM 2386 N N . ASP A 1 296 ? 0.828 20.048 1.832 1.00 91.94 296 ASP A N 1
ATOM 2387 C CA . ASP A 1 296 ? 2.199 19.940 2.353 1.00 91.94 296 ASP A CA 1
ATOM 2388 C C . ASP A 1 296 ? 2.491 18.711 3.244 1.00 91.94 296 ASP A C 1
ATOM 2390 O O . ASP A 1 296 ? 3.574 18.609 3.810 1.00 91.94 296 ASP A O 1
ATOM 2394 N N . VAL A 1 297 ? 1.582 17.739 3.358 1.00 95.38 297 VAL A N 1
ATOM 2395 C CA . VAL A 1 297 ? 1.816 16.481 4.089 1.00 95.38 297 VAL A CA 1
ATOM 2396 C C . VAL A 1 297 ? 2.178 15.392 3.090 1.00 95.38 297 VAL A C 1
ATOM 2398 O O . VAL A 1 297 ? 1.378 15.072 2.216 1.00 95.38 297 VAL A O 1
ATOM 2401 N N . HIS A 1 298 ? 3.358 14.788 3.228 1.00 94.38 298 HIS A N 1
ATOM 2402 C CA . HIS A 1 298 ? 3.740 13.619 2.436 1.00 94.38 298 HIS A CA 1
ATOM 2403 C C . HIS A 1 298 ? 2.948 12.399 2.913 1.00 94.38 298 HIS A C 1
ATOM 2405 O O . HIS A 1 298 ? 2.998 12.051 4.095 1.00 94.38 298 HIS A O 1
ATOM 2411 N N . VAL A 1 299 ? 2.212 11.763 2.000 1.00 96.19 299 VAL A N 1
ATOM 2412 C CA . VAL A 1 299 ? 1.426 10.563 2.295 1.00 96.19 299 VAL A CA 1
ATOM 2413 C C . VAL A 1 299 ? 1.732 9.459 1.293 1.00 96.19 299 VAL A C 1
ATOM 2415 O O . VAL A 1 299 ? 2.048 9.722 0.135 1.00 96.19 299 VAL A O 1
ATOM 2418 N N . CYS A 1 300 ? 1.578 8.227 1.756 1.00 97.12 300 CYS A N 1
ATOM 2419 C CA . CYS A 1 300 ? 1.557 7.004 0.968 1.00 97.12 300 CYS A CA 1
ATOM 2420 C C . CYS A 1 300 ? 0.213 6.326 1.211 1.00 97.12 300 CYS A C 1
ATOM 2422 O O . CYS A 1 300 ? -0.224 6.230 2.358 1.00 97.12 300 CYS A O 1
ATOM 2424 N N . ALA A 1 301 ? -0.455 5.830 0.173 1.00 97.44 301 ALA A N 1
ATOM 2425 C CA . ALA A 1 301 ? -1.739 5.165 0.357 1.00 97.44 301 ALA A CA 1
ATOM 2426 C C . ALA A 1 301 ? -2.030 4.119 -0.710 1.00 97.44 301 ALA A C 1
ATOM 2428 O O . ALA A 1 301 ? -1.471 4.120 -1.807 1.00 97.44 301 ALA A O 1
ATOM 2429 N N . LYS A 1 302 ? -2.967 3.230 -0.384 1.00 97.94 302 LYS A N 1
ATOM 2430 C CA . LYS A 1 302 ? -3.464 2.207 -1.287 1.00 97.94 302 LYS A CA 1
ATOM 2431 C C . LYS A 1 302 ? -4.951 1.969 -1.080 1.00 97.94 302 LYS A C 1
ATOM 2433 O O . LYS A 1 302 ? -5.428 1.797 0.038 1.00 97.94 302 LYS A O 1
ATOM 2438 N N . THR A 1 303 ? -5.675 1.902 -2.189 1.00 96.12 303 THR A N 1
ATOM 2439 C CA . THR A 1 303 ? -7.082 1.491 -2.230 1.00 96.12 303 THR A CA 1
ATOM 2440 C C . THR A 1 303 ? -7.222 -0.032 -2.290 1.00 96.12 303 THR A C 1
ATOM 2442 O O . THR A 1 303 ? -6.387 -0.721 -2.888 1.00 96.12 303 THR A O 1
ATOM 2445 N N . GLY A 1 304 ? -8.311 -0.557 -1.734 1.00 95.69 304 GLY A N 1
ATOM 2446 C CA . GLY A 1 304 ? -8.723 -1.954 -1.876 1.00 95.69 304 GLY A CA 1
ATOM 2447 C C . GLY A 1 304 ? -10.205 -2.057 -2.215 1.00 95.69 304 GLY A C 1
ATOM 2448 O O . GLY A 1 304 ? -11.007 -1.288 -1.700 1.00 95.69 304 GLY A O 1
ATOM 2449 N N . THR A 1 305 ? -10.567 -2.993 -3.089 1.00 92.56 305 THR A N 1
ATOM 2450 C CA . THR A 1 305 ? -11.963 -3.313 -3.420 1.00 92.56 305 THR A CA 1
ATOM 2451 C C . THR A 1 305 ? -12.132 -4.818 -3.425 1.00 92.56 305 THR A C 1
ATOM 2453 O O . THR A 1 305 ? -11.408 -5.496 -4.153 1.00 92.56 305 THR A O 1
ATOM 2456 N N . SER A 1 306 ? -13.077 -5.330 -2.639 1.00 90.25 306 SER A N 1
ATOM 2457 C CA . SER A 1 306 ? -13.483 -6.736 -2.692 1.00 90.25 306 SER A CA 1
ATOM 2458 C C . SER A 1 306 ? -14.749 -6.854 -3.544 1.00 90.25 306 SER A C 1
ATOM 2460 O O . SER A 1 306 ? -15.706 -6.100 -3.370 1.00 90.25 306 SER A O 1
ATOM 2462 N N . SER A 1 307 ? -14.755 -7.773 -4.507 1.00 86.56 307 SER A N 1
ATOM 2463 C CA . SER A 1 307 ? -15.940 -8.041 -5.335 1.00 86.56 307 SER A CA 1
ATOM 2464 C C . SER A 1 307 ? -16.785 -9.155 -4.721 1.00 86.56 307 SER A C 1
ATOM 2466 O O . SER A 1 307 ? -16.310 -9.901 -3.862 1.00 86.56 307 SER A O 1
ATOM 2468 N N . PHE A 1 308 ? -18.034 -9.273 -5.161 1.00 87.69 308 PHE A N 1
ATOM 2469 C CA . PHE A 1 308 ? -18.830 -10.465 -4.888 1.00 87.69 308 PHE A CA 1
ATOM 2470 C C . PHE A 1 308 ? -18.365 -11.634 -5.758 1.00 87.69 308 PHE A C 1
ATOM 2472 O O . PHE A 1 308 ? -17.842 -11.437 -6.857 1.00 87.69 308 PHE A O 1
ATOM 2479 N N . ASP A 1 309 ? -18.593 -12.854 -5.272 1.00 85.38 309 ASP A N 1
ATOM 2480 C CA . ASP A 1 309 ? -18.556 -14.023 -6.145 1.00 85.38 309 ASP A CA 1
ATOM 2481 C C . ASP A 1 309 ? -19.647 -13.892 -7.222 1.00 85.38 309 ASP A C 1
ATOM 2483 O O . ASP A 1 309 ? -20.744 -13.395 -6.948 1.00 85.38 309 ASP A O 1
ATOM 2487 N N . ARG A 1 310 ? -19.355 -14.330 -8.453 1.00 83.75 310 ARG A N 1
ATOM 2488 C CA . ARG A 1 310 ? -20.287 -14.205 -9.582 1.00 83.75 310 ARG A CA 1
ATOM 2489 C C . ARG A 1 310 ? -21.609 -14.936 -9.326 1.00 83.75 310 ARG A C 1
ATOM 2491 O O . ARG A 1 310 ? -22.647 -14.423 -9.728 1.00 83.75 310 ARG A O 1
ATOM 2498 N N . GLN A 1 311 ? -21.587 -16.076 -8.638 1.00 86.50 311 GLN A N 1
ATOM 2499 C CA . GLN A 1 311 ? -22.802 -16.820 -8.297 1.00 86.50 311 GLN A CA 1
ATOM 2500 C C . GLN A 1 311 ? -23.677 -16.035 -7.315 1.00 86.50 311 GLN A C 1
ATOM 2502 O O . GLN A 1 311 ? -24.894 -15.986 -7.473 1.00 86.50 311 GLN A O 1
ATOM 2507 N N . LEU A 1 312 ? -23.057 -15.354 -6.344 1.00 87.69 312 LEU A N 1
ATOM 2508 C CA . LEU A 1 312 ? -23.784 -14.522 -5.383 1.00 87.69 312 LEU A CA 1
ATOM 2509 C C . LEU A 1 312 ? -24.425 -13.307 -6.062 1.00 87.69 312 LEU A C 1
ATOM 2511 O O . LEU A 1 312 ? -25.536 -12.934 -5.703 1.00 87.69 312 LEU A O 1
ATOM 2515 N N . LEU A 1 313 ? -23.766 -12.705 -7.059 1.00 90.44 313 LEU A N 1
ATOM 2516 C CA . LEU A 1 313 ? -24.362 -11.602 -7.824 1.00 90.44 313 LEU A CA 1
ATOM 2517 C C . LEU A 1 313 ? -25.688 -12.018 -8.477 1.00 90.44 313 LEU A C 1
ATOM 2519 O O . LEU A 1 313 ? -26.670 -11.288 -8.377 1.00 90.44 313 LEU A O 1
ATOM 2523 N N . GLU A 1 314 ? -25.732 -13.203 -9.089 1.00 89.19 314 GLU A N 1
ATOM 2524 C CA . GLU A 1 314 ? -26.951 -13.747 -9.702 1.00 89.19 314 GLU A CA 1
ATOM 2525 C C . GLU A 1 314 ? -28.021 -14.085 -8.651 1.00 89.19 314 GLU A C 1
ATOM 2527 O O . GLU A 1 314 ? -29.199 -13.768 -8.831 1.00 89.19 314 GLU A O 1
ATOM 2532 N N . GLU A 1 315 ? -27.625 -14.684 -7.524 1.00 90.06 315 GLU A N 1
ATOM 2533 C CA . GLU A 1 315 ? -28.543 -15.031 -6.435 1.00 90.06 315 GLU A CA 1
ATOM 2534 C C . GLU A 1 315 ? -29.235 -13.788 -5.847 1.00 90.06 315 GLU A C 1
ATOM 2536 O O . GLU A 1 315 ? -30.464 -13.777 -5.676 1.00 90.06 315 GLU A O 1
ATOM 2541 N N . TYR A 1 316 ? -28.464 -12.725 -5.595 1.00 90.06 316 TYR A N 1
ATOM 2542 C CA . TYR A 1 316 ? -28.934 -11.477 -4.987 1.00 90.06 316 TYR A CA 1
ATOM 2543 C C . TYR A 1 316 ? -29.522 -10.464 -5.980 1.00 90.06 316 TYR A C 1
ATOM 2545 O O . TYR A 1 316 ? -30.049 -9.445 -5.533 1.00 90.06 316 TYR A O 1
ATOM 2553 N N . ASP A 1 317 ? -29.509 -10.761 -7.286 1.00 91.19 317 ASP A N 1
ATOM 2554 C CA . ASP A 1 317 ? -29.939 -9.852 -8.364 1.00 91.19 317 ASP A CA 1
ATOM 2555 C C . ASP A 1 317 ? -29.137 -8.535 -8.378 1.00 91.19 317 ASP A C 1
ATOM 2557 O O . ASP A 1 317 ? -29.671 -7.436 -8.525 1.00 91.19 317 ASP A O 1
ATOM 2561 N N . TYR A 1 318 ? -27.825 -8.642 -8.144 1.00 93.19 318 TYR A N 1
ATOM 2562 C CA . TYR A 1 318 ? -26.910 -7.503 -8.119 1.00 93.19 318 TYR A CA 1
ATOM 2563 C C . TYR A 1 318 ? -26.247 -7.285 -9.485 1.00 93.19 318 TYR A C 1
ATOM 2565 O O . TYR A 1 318 ? -25.959 -8.249 -10.201 1.00 93.19 318 TYR A O 1
ATOM 2573 N N . PRO A 1 319 ? -25.925 -6.029 -9.852 1.00 91.12 319 PRO A N 1
ATOM 2574 C CA . PRO A 1 319 ? -25.196 -5.730 -11.080 1.00 91.12 319 PRO A CA 1
ATOM 2575 C C . PRO A 1 319 ? -23.859 -6.477 -11.171 1.00 91.12 319 PRO A C 1
ATOM 2577 O O . PRO A 1 319 ? -23.142 -6.625 -10.183 1.00 91.12 319 PRO A O 1
ATOM 2580 N N . SER A 1 320 ? -23.444 -6.861 -12.381 1.00 88.62 320 SER A N 1
ATOM 2581 C CA . SER A 1 320 ? -22.197 -7.614 -12.601 1.00 88.62 320 SER A CA 1
ATOM 2582 C C . SER A 1 320 ? -20.916 -6.867 -12.200 1.00 88.62 320 SER A C 1
ATOM 2584 O O . SER A 1 320 ? -19.847 -7.467 -12.127 1.00 88.62 320 SER A O 1
ATOM 2586 N N . ASN A 1 321 ? -21.003 -5.551 -12.002 1.00 87.81 321 ASN A N 1
ATOM 2587 C CA . ASN A 1 321 ? -19.919 -4.673 -11.561 1.00 87.81 321 ASN A CA 1
ATOM 2588 C C . ASN A 1 321 ? -20.056 -4.248 -10.086 1.00 87.81 321 ASN A C 1
ATOM 2590 O O . ASN A 1 321 ? -19.363 -3.320 -9.658 1.00 87.81 321 ASN A O 1
ATOM 2594 N N . ALA A 1 322 ? -20.955 -4.883 -9.330 1.00 91.62 322 ALA A N 1
ATOM 2595 C CA . ALA A 1 322 ? -21.136 -4.612 -7.916 1.00 91.62 322 ALA A CA 1
ATOM 2596 C C . ALA A 1 322 ? -19.950 -5.133 -7.091 1.00 91.62 322 ALA A C 1
ATOM 2598 O O . ALA A 1 322 ? -19.408 -6.215 -7.334 1.00 91.62 322 ALA A O 1
ATOM 2599 N N . TYR A 1 323 ? -19.564 -4.366 -6.079 1.00 91.19 323 TYR A N 1
ATOM 2600 C CA . TYR A 1 323 ? -18.526 -4.738 -5.125 1.00 91.19 323 TYR A CA 1
ATOM 2601 C C . TYR A 1 323 ? -19.011 -4.569 -3.686 1.00 91.19 323 TYR A C 1
ATOM 2603 O O . TYR A 1 323 ? -19.924 -3.793 -3.402 1.00 91.19 323 TYR A O 1
ATOM 2611 N N . LYS A 1 324 ? -18.415 -5.363 -2.795 1.00 92.06 324 LYS A N 1
ATOM 2612 C CA . LYS A 1 324 ? -18.885 -5.591 -1.426 1.00 92.06 324 LYS A CA 1
ATOM 2613 C C . LYS A 1 324 ? -18.254 -4.618 -0.441 1.00 92.06 324 LYS A C 1
ATOM 2615 O O . LYS A 1 324 ? -18.960 -3.946 0.301 1.00 92.06 324 LYS A O 1
ATOM 2620 N N . ASP A 1 325 ? -16.925 -4.542 -0.460 1.00 94.56 325 ASP A N 1
ATOM 2621 C CA . ASP A 1 325 ? -16.155 -3.711 0.458 1.00 94.56 325 ASP A CA 1
ATOM 2622 C C . ASP A 1 325 ? -15.262 -2.737 -0.299 1.00 94.56 325 ASP A C 1
ATOM 2624 O O . ASP A 1 325 ? -14.705 -3.042 -1.365 1.00 94.56 325 ASP A O 1
ATOM 2628 N N . ARG A 1 326 ? -15.044 -1.581 0.322 1.00 96.19 326 ARG A N 1
ATOM 2629 C CA . ARG A 1 326 ? -14.055 -0.603 -0.105 1.00 96.19 326 ARG A CA 1
ATOM 2630 C C . ARG A 1 326 ? -13.149 -0.247 1.063 1.00 96.19 326 ARG A C 1
ATOM 2632 O O . ARG A 1 326 ? -13.609 0.057 2.158 1.00 96.19 326 ARG A O 1
ATOM 2639 N N . TRP A 1 327 ? -11.853 -0.263 0.791 1.00 97.75 327 TRP A N 1
ATOM 2640 C CA . TRP A 1 327 ? -10.796 0.016 1.748 1.00 97.75 327 TRP A CA 1
ATOM 2641 C C . TRP A 1 327 ? -9.901 1.152 1.267 1.00 97.75 327 TRP A C 1
ATOM 2643 O O . TRP A 1 327 ? -9.643 1.306 0.066 1.00 97.75 327 TRP A O 1
ATOM 2653 N N . LEU A 1 328 ? -9.351 1.884 2.225 1.00 98.25 328 LEU A N 1
ATOM 2654 C CA . LEU A 1 328 ? -8.188 2.736 2.038 1.00 98.25 328 LEU A CA 1
ATOM 2655 C C . LEU A 1 328 ? -7.272 2.564 3.246 1.00 98.25 328 LEU A C 1
ATOM 2657 O O . LEU A 1 328 ? -7.714 2.726 4.379 1.00 98.25 328 LEU A O 1
ATOM 2661 N N . ALA A 1 329 ? -6.006 2.257 2.994 1.00 98.75 329 ALA A N 1
ATOM 2662 C CA . ALA A 1 329 ? -4.973 2.254 4.018 1.00 98.75 329 ALA A CA 1
ATOM 2663 C C . ALA A 1 329 ? -3.805 3.123 3.558 1.00 98.75 329 ALA A C 1
ATOM 2665 O O . ALA A 1 329 ? -3.422 3.093 2.384 1.00 98.75 329 ALA A O 1
ATOM 2666 N N . GLY A 1 330 ? -3.267 3.928 4.462 1.00 98.44 330 GLY A N 1
ATOM 2667 C CA . GLY A 1 330 ? -2.195 4.855 4.144 1.00 98.44 330 GLY A CA 1
ATOM 2668 C C . GLY A 1 330 ? -1.636 5.547 5.374 1.00 98.44 330 GLY A C 1
ATOM 2669 O O . GLY A 1 330 ? -2.170 5.426 6.474 1.00 98.44 330 GLY A O 1
ATOM 2670 N N . TYR A 1 331 ? -0.548 6.273 5.179 1.00 98.69 331 TYR A N 1
ATOM 2671 C CA . TYR A 1 331 ? 0.211 6.888 6.255 1.00 98.69 331 TYR A CA 1
ATOM 2672 C C . TYR A 1 331 ? 0.908 8.157 5.788 1.00 98.69 331 TYR A C 1
ATOM 2674 O O . TYR A 1 331 ? 1.281 8.287 4.623 1.00 98.69 331 TYR A O 1
ATOM 2682 N N . SER A 1 332 ? 1.093 9.074 6.728 1.00 98.06 332 SER A N 1
ATOM 2683 C CA . SER A 1 332 ? 2.178 10.048 6.733 1.00 98.06 332 SER A CA 1
ATOM 2684 C C . SER A 1 332 ? 3.294 9.525 7.645 1.00 98.06 332 SER A C 1
ATOM 2686 O O . SER A 1 332 ? 3.192 8.442 8.226 1.00 98.06 332 SER A O 1
ATOM 2688 N N . LYS A 1 333 ? 4.363 10.301 7.846 1.00 97.00 333 LYS A N 1
ATOM 2689 C CA . LYS A 1 333 ? 5.412 9.910 8.797 1.00 97.00 333 LYS A CA 1
ATOM 2690 C C . LYS A 1 333 ? 4.888 9.747 10.229 1.00 97.00 333 LYS A C 1
ATOM 2692 O O . LYS A 1 333 ? 5.290 8.808 10.909 1.00 97.00 333 LYS A O 1
ATOM 2697 N N . ASN A 1 334 ? 3.978 10.607 10.685 1.00 97.75 334 ASN A N 1
ATOM 2698 C CA . ASN A 1 334 ? 3.500 10.610 12.071 1.00 97.75 334 ASN A CA 1
ATOM 2699 C C . ASN A 1 334 ? 2.213 9.805 12.314 1.00 97.75 334 ASN A C 1
ATOM 2701 O O . ASN A 1 334 ? 1.966 9.401 13.451 1.00 97.75 334 ASN A O 1
ATOM 2705 N N . LEU A 1 335 ? 1.399 9.579 11.282 1.00 98.19 335 LEU A N 1
ATOM 2706 C CA . LEU A 1 335 ? 0.055 9.026 11.426 1.00 98.19 335 LEU A CA 1
ATOM 2707 C C . LEU A 1 335 ? -0.219 7.929 10.395 1.00 98.19 335 LEU A C 1
ATOM 2709 O O . LEU A 1 335 ? 0.153 8.073 9.233 1.00 98.19 335 LEU A O 1
ATOM 2713 N N . THR A 1 336 ? -0.911 6.864 10.792 1.00 98.88 336 THR A N 1
ATOM 2714 C CA . THR A 1 336 ? -1.420 5.827 9.881 1.00 98.88 336 THR A CA 1
ATOM 2715 C C . THR A 1 336 ? -2.919 5.654 10.056 1.00 98.88 336 THR A C 1
ATOM 2717 O O . THR A 1 336 ? -3.425 5.683 11.174 1.00 98.88 336 THR A O 1
ATOM 2720 N N . ILE A 1 337 ? -3.630 5.453 8.948 1.00 98.88 337 ILE A N 1
ATOM 2721 C CA . ILE A 1 337 ? -5.078 5.256 8.919 1.00 98.88 337 ILE A CA 1
ATOM 2722 C C . ILE A 1 337 ? -5.387 4.047 8.040 1.00 98.88 337 ILE A C 1
ATOM 2724 O O . ILE A 1 337 ? -4.932 3.976 6.896 1.00 98.88 337 ILE A O 1
ATOM 2728 N N . ALA A 1 338 ? -6.222 3.140 8.541 1.00 98.88 338 ALA A N 1
ATOM 2729 C CA . ALA A 1 338 ? -6.918 2.161 7.714 1.00 98.88 338 ALA A CA 1
ATOM 2730 C C . ALA A 1 338 ? -8.424 2.323 7.907 1.00 98.88 338 ALA A C 1
ATOM 2732 O O . ALA A 1 338 ? -8.908 2.342 9.038 1.00 98.88 338 ALA A O 1
ATOM 2733 N N . ALA A 1 339 ? -9.151 2.454 6.801 1.00 98.69 339 ALA A N 1
ATOM 2734 C CA . ALA A 1 339 ? -10.586 2.678 6.773 1.00 98.69 339 ALA A CA 1
ATOM 2735 C C . ALA A 1 339 ? -11.276 1.688 5.832 1.00 98.69 339 ALA A C 1
ATOM 2737 O O . ALA A 1 339 ? -10.771 1.383 4.747 1.00 98.69 339 ALA A O 1
ATOM 2738 N N . TRP A 1 340 ? -12.454 1.237 6.245 1.00 98.44 340 TRP A N 1
ATOM 2739 C CA . TRP A 1 340 ? -13.338 0.327 5.533 1.00 98.44 340 TRP A CA 1
ATOM 2740 C C . TRP A 1 340 ? -14.735 0.927 5.427 1.00 98.44 340 TRP A C 1
ATOM 2742 O O . TRP A 1 340 ? -15.233 1.551 6.366 1.00 98.44 340 TRP A O 1
ATOM 2752 N N . THR A 1 341 ? -15.397 0.668 4.305 1.00 97.75 341 THR A N 1
ATOM 2753 C CA . THR A 1 341 ? -16.843 0.810 4.183 1.00 97.75 341 THR A CA 1
ATOM 2754 C C . THR A 1 341 ? -17.447 -0.371 3.436 1.00 97.75 341 THR A C 1
ATOM 2756 O O . THR A 1 341 ? -16.826 -0.937 2.531 1.00 97.75 341 THR A O 1
ATOM 2759 N N . GLY A 1 342 ? -18.661 -0.736 3.826 1.00 96.25 342 GLY A N 1
ATOM 2760 C CA . GLY A 1 342 ? -19.384 -1.891 3.313 1.00 96.25 342 GLY A CA 1
ATOM 2761 C C . GLY A 1 342 ? -20.692 -2.081 4.057 1.00 96.25 342 GLY A C 1
ATOM 2762 O O . GLY A 1 342 ? -21.193 -1.163 4.703 1.00 96.25 342 GLY A O 1
ATOM 2763 N N . PHE A 1 343 ? -21.234 -3.288 3.977 1.00 95.38 343 PHE A N 1
ATOM 2764 C CA . PHE A 1 343 ? -22.497 -3.663 4.603 1.00 95.38 343 PHE A CA 1
ATOM 2765 C C . PHE A 1 343 ? -22.279 -4.908 5.460 1.00 95.38 343 PHE A C 1
ATOM 2767 O O . PHE A 1 343 ? -21.498 -5.791 5.099 1.00 95.38 343 PHE A O 1
ATOM 2774 N N . ASP A 1 344 ? -22.952 -4.998 6.606 1.00 93.50 344 ASP A N 1
ATOM 2775 C CA . ASP A 1 344 ? -22.816 -6.178 7.470 1.00 93.50 344 ASP A CA 1
ATOM 2776 C C . ASP A 1 344 ? -23.425 -7.421 6.829 1.00 93.50 344 ASP A C 1
ATOM 2778 O O . ASP A 1 344 ? -22.851 -8.508 6.910 1.00 93.50 344 ASP A O 1
ATOM 2782 N N . VAL A 1 345 ? -24.571 -7.232 6.172 1.00 89.44 345 VAL A N 1
ATOM 2783 C CA . VAL A 1 345 ? -25.382 -8.281 5.561 1.00 89.44 345 VAL A CA 1
ATOM 2784 C C . VAL A 1 345 ? -25.558 -7.971 4.082 1.00 89.44 345 VAL A C 1
ATOM 2786 O O . VAL A 1 345 ? -25.806 -6.828 3.706 1.00 89.44 345 VAL A O 1
ATOM 2789 N N . THR A 1 346 ? -25.436 -9.006 3.256 1.00 88.06 346 THR A N 1
ATOM 2790 C CA . THR A 1 346 ? -25.842 -8.979 1.850 1.00 88.06 346 THR A CA 1
ATOM 2791 C C . THR A 1 346 ? -27.276 -9.481 1.761 1.00 88.06 346 THR A C 1
ATOM 2793 O O . THR A 1 346 ? -27.560 -10.590 2.212 1.00 88.06 346 THR A O 1
ATOM 2796 N N . GLU A 1 347 ? -28.186 -8.673 1.221 1.00 86.19 347 GLU A N 1
ATOM 2797 C CA . GLU A 1 347 ? -29.611 -9.003 1.176 1.00 86.19 347 GLU A CA 1
ATOM 2798 C C . GLU A 1 347 ? -30.212 -8.742 -0.211 1.00 86.19 347 GLU A C 1
ATOM 2800 O O . GLU A 1 347 ? -30.056 -7.664 -0.793 1.00 86.19 347 GLU A O 1
ATOM 2805 N N . LYS A 1 348 ? -30.930 -9.739 -0.743 1.00 87.75 348 LYS A N 1
ATOM 2806 C CA . LYS A 1 348 ? -31.624 -9.635 -2.032 1.00 87.75 348 LYS A CA 1
ATOM 2807 C C . LYS A 1 348 ? -32.698 -8.552 -1.967 1.00 87.75 348 LYS A C 1
ATOM 2809 O O . LYS A 1 348 ? -33.467 -8.498 -1.012 1.00 87.75 348 LYS A O 1
ATOM 2814 N N . GLY A 1 349 ? -32.785 -7.724 -3.007 1.00 84.81 349 GLY A N 1
ATOM 2815 C CA . GLY A 1 349 ? -33.763 -6.633 -3.078 1.00 84.81 349 GLY A CA 1
ATOM 2816 C C . GLY A 1 349 ? -33.410 -5.408 -2.226 1.00 84.81 349 GLY A C 1
ATOM 2817 O O . GLY A 1 349 ? -34.188 -4.457 -2.196 1.00 84.81 349 GLY A O 1
ATOM 2818 N N . LYS A 1 350 ? -32.245 -5.405 -1.566 1.00 87.75 350 LYS A N 1
ATOM 2819 C CA . LYS A 1 350 ? -31.656 -4.219 -0.942 1.00 87.75 350 LYS A CA 1
ATOM 2820 C C . LYS A 1 350 ? -30.349 -3.860 -1.634 1.00 87.75 350 LYS A C 1
ATOM 2822 O O . LYS A 1 350 ? -29.578 -4.737 -2.018 1.00 87.75 350 LYS A O 1
ATOM 2827 N N . GLU A 1 351 ? -30.070 -2.567 -1.730 1.00 88.25 351 GLU A N 1
ATOM 2828 C CA . GLU A 1 351 ? -28.819 -2.039 -2.280 1.00 88.25 351 GLU A CA 1
ATOM 2829 C C . GLU A 1 351 ? -27.679 -2.138 -1.249 1.00 88.25 351 GLU A C 1
ATOM 2831 O O . GLU A 1 351 ? -27.101 -1.139 -0.833 1.00 88.25 351 GLU A O 1
ATOM 2836 N N . THR A 1 352 ? -27.362 -3.354 -0.789 1.00 93.44 352 THR A N 1
ATOM 2837 C CA . THR A 1 352 ? -26.214 -3.623 0.101 1.00 93.44 352 THR A CA 1
ATOM 2838 C C . THR A 1 352 ? -24.957 -3.967 -0.701 1.00 93.44 352 THR A C 1
ATOM 2840 O O . THR A 1 352 ? -24.297 -4.984 -0.480 1.00 93.44 352 THR A O 1
ATOM 2843 N N . TYR A 1 353 ? -24.660 -3.121 -1.687 1.00 93.50 353 TYR A N 1
ATOM 2844 C CA . TYR A 1 353 ? -23.491 -3.183 -2.557 1.00 93.50 353 TYR A CA 1
ATOM 2845 C C . TYR A 1 353 ? -23.106 -1.778 -3.021 1.00 93.50 353 TYR A C 1
ATOM 2847 O O . TYR A 1 353 ? -23.884 -0.833 -2.922 1.00 93.50 353 TYR A O 1
ATOM 2855 N N . PHE A 1 354 ? -21.918 -1.653 -3.598 1.00 93.19 354 PHE A N 1
ATOM 2856 C CA . PHE A 1 354 ? -21.503 -0.450 -4.305 1.00 93.19 354 PHE A CA 1
ATOM 2857 C C . PHE A 1 354 ? -21.294 -0.738 -5.790 1.00 93.19 354 PHE A C 1
ATOM 2859 O O . PHE A 1 354 ? -20.960 -1.854 -6.183 1.00 93.19 354 PHE A O 1
ATOM 2866 N N . VAL A 1 355 ? -21.423 0.295 -6.616 1.00 90.06 355 VAL A N 1
ATOM 2867 C CA . VAL A 1 355 ? -21.049 0.286 -8.040 1.00 90.06 355 VAL A CA 1
ATOM 2868 C C . VAL A 1 355 ? -19.987 1.354 -8.305 1.00 90.06 355 VAL A C 1
ATOM 2870 O O . VAL A 1 355 ? -19.786 2.231 -7.464 1.00 90.06 355 VAL A O 1
ATOM 2873 N N . PRO A 1 356 ? -19.250 1.317 -9.431 1.00 83.06 356 PRO A N 1
ATOM 2874 C CA . PRO A 1 356 ? -18.168 2.276 -9.682 1.00 83.06 356 PRO A CA 1
ATOM 2875 C C . PRO A 1 356 ? -18.600 3.751 -9.654 1.00 83.06 356 PRO A C 1
ATOM 2877 O O . PRO A 1 356 ? -17.786 4.614 -9.342 1.00 83.06 356 PRO A O 1
ATOM 2880 N N . SER A 1 357 ? -19.874 4.035 -9.940 1.00 78.00 357 SER A N 1
ATOM 2881 C CA . SER A 1 357 ? -20.474 5.371 -9.856 1.00 78.00 357 SER A CA 1
ATOM 2882 C C . SER A 1 357 ? -20.931 5.778 -8.448 1.00 78.00 357 SER A C 1
ATOM 2884 O O . SER A 1 357 ? -21.390 6.903 -8.274 1.00 78.00 357 SER A O 1
ATOM 2886 N N . SER A 1 358 ? -20.851 4.890 -7.452 1.00 80.06 358 SER A N 1
ATOM 2887 C CA . SER A 1 358 ? -21.271 5.181 -6.080 1.00 80.06 358 SER A CA 1
ATOM 2888 C C . SER A 1 358 ? -20.280 6.132 -5.407 1.00 80.06 358 SER A C 1
ATOM 2890 O O . SER A 1 358 ? -19.102 5.810 -5.227 1.00 80.06 358 SER A O 1
ATOM 2892 N N . ASN A 1 359 ? -20.768 7.307 -5.007 1.00 81.56 359 ASN A N 1
ATOM 2893 C CA . ASN A 1 359 ? -19.990 8.247 -4.206 1.00 81.56 359 ASN A CA 1
ATOM 2894 C C . ASN A 1 359 ? -19.783 7.745 -2.773 1.00 81.56 359 ASN A C 1
ATOM 2896 O O . ASN A 1 359 ? -18.733 8.022 -2.193 1.00 81.56 359 ASN A O 1
ATOM 2900 N N . ASP A 1 360 ? -20.713 6.943 -2.251 1.00 85.25 360 ASP A N 1
ATOM 2901 C CA . ASP A 1 360 ? -20.646 6.350 -0.912 1.00 85.25 360 ASP A CA 1
ATOM 2902 C C . ASP A 1 360 ? -19.392 5.495 -0.703 1.00 85.25 360 ASP A C 1
ATOM 2904 O O . ASP A 1 360 ? -18.790 5.505 0.370 1.00 85.25 360 ASP A O 1
ATOM 2908 N N . ALA A 1 361 ? -18.915 4.809 -1.745 1.00 86.94 361 ALA A N 1
ATOM 2909 C CA . ALA A 1 361 ? -17.667 4.054 -1.676 1.00 86.94 361 ALA A CA 1
ATOM 2910 C C . ALA A 1 361 ? -16.427 4.960 -1.522 1.00 86.94 361 ALA A C 1
ATOM 2912 O O . ALA A 1 361 ? -15.387 4.528 -1.021 1.00 86.94 361 ALA A O 1
ATOM 2913 N N . ASN A 1 362 ? -16.494 6.231 -1.934 1.00 90.31 362 ASN A N 1
ATOM 2914 C CA . ASN A 1 362 ? -15.381 7.176 -1.793 1.00 90.31 362 ASN A CA 1
ATOM 2915 C C . ASN A 1 362 ? -15.275 7.777 -0.384 1.00 90.31 362 ASN A C 1
ATOM 2917 O O . ASN A 1 362 ? -14.326 8.517 -0.117 1.00 90.31 362 ASN A O 1
ATOM 2921 N N . ILE A 1 363 ? -16.174 7.434 0.539 1.00 94.25 363 ILE A N 1
ATOM 2922 C CA . ILE A 1 363 ? -16.174 7.970 1.902 1.00 94.25 363 ILE A CA 1
ATOM 2923 C C . ILE A 1 363 ? -14.878 7.650 2.670 1.00 94.25 363 ILE A C 1
ATOM 2925 O O . ILE A 1 363 ? -14.386 8.485 3.424 1.00 94.25 363 ILE A O 1
ATOM 2929 N N . VAL A 1 364 ? -14.227 6.510 2.387 1.00 96.25 364 VAL A N 1
ATOM 2930 C CA . VAL A 1 364 ? -12.902 6.168 2.951 1.00 96.25 364 VAL A CA 1
ATOM 2931 C C . VAL A 1 364 ? -11.818 7.180 2.557 1.00 96.25 364 VAL A C 1
ATOM 2933 O O . VAL A 1 364 ? -10.950 7.494 3.367 1.00 96.25 364 VAL A O 1
ATOM 2936 N N . LYS A 1 365 ? -11.885 7.739 1.337 1.00 95.56 365 LYS A N 1
ATOM 2937 C CA . LYS A 1 365 ? -10.963 8.780 0.853 1.00 95.56 365 LYS A CA 1
ATOM 2938 C C . LYS A 1 365 ? -11.218 10.113 1.551 1.00 95.56 365 LYS A C 1
ATOM 2940 O O . LYS A 1 365 ? -10.265 10.774 1.956 1.00 95.56 365 LYS A O 1
ATOM 2945 N N . GLN A 1 366 ? -12.490 10.482 1.712 1.00 95.50 366 GLN A N 1
ATOM 2946 C CA . GLN A 1 366 ? -12.892 11.705 2.413 1.00 95.50 366 GLN A CA 1
ATOM 2947 C C . GLN A 1 366 ? -12.467 11.657 3.884 1.00 95.50 366 GLN A C 1
ATOM 2949 O O . GLN A 1 366 ? -11.847 12.599 4.373 1.00 95.50 366 GLN A O 1
ATOM 2954 N N . PHE A 1 367 ? -12.709 10.523 4.550 1.00 97.38 367 PHE A N 1
ATOM 2955 C CA . PHE A 1 367 ? -12.270 10.266 5.919 1.00 97.38 367 PHE A CA 1
ATOM 2956 C C . PHE A 1 367 ? -10.760 10.393 6.075 1.00 97.38 367 PHE A C 1
ATOM 2958 O O . PHE A 1 367 ? -10.291 11.174 6.900 1.00 97.38 367 PHE A O 1
ATOM 2965 N N . PHE A 1 368 ? -9.993 9.678 5.248 1.00 98.00 368 PHE A N 1
ATOM 2966 C CA . PHE A 1 368 ? -8.535 9.729 5.301 1.00 98.00 368 PHE A CA 1
ATOM 2967 C C . PHE A 1 368 ? -8.015 11.154 5.140 1.00 98.00 368 PHE A C 1
ATOM 2969 O O . PHE A 1 368 ? -7.214 11.610 5.955 1.00 98.00 368 PHE A O 1
ATOM 2976 N N . LYS A 1 369 ? -8.509 11.875 4.124 1.00 96.81 369 LYS A N 1
ATOM 2977 C CA . LYS A 1 369 ? -8.112 13.261 3.885 1.00 96.81 369 LYS A CA 1
ATOM 2978 C C . LYS A 1 369 ? -8.435 14.139 5.094 1.00 96.81 369 LYS A C 1
ATOM 2980 O O . LYS A 1 369 ? -7.569 14.872 5.549 1.00 96.81 369 LYS A O 1
ATOM 2985 N N . ARG A 1 370 ? -9.652 14.037 5.638 1.00 96.75 370 ARG A N 1
ATOM 2986 C CA . ARG A 1 370 ? -10.106 14.851 6.772 1.00 96.75 370 ARG A CA 1
ATOM 2987 C C . ARG A 1 370 ? -9.244 14.637 8.014 1.00 96.75 370 ARG A C 1
ATOM 2989 O O . ARG A 1 370 ? -8.822 15.612 8.624 1.00 96.75 370 ARG A O 1
ATOM 2996 N N . ILE A 1 371 ? -8.964 13.387 8.375 1.00 97.94 371 ILE A N 1
ATOM 2997 C CA . ILE A 1 371 ? -8.121 13.080 9.537 1.00 97.94 371 ILE A CA 1
ATOM 2998 C C . ILE A 1 371 ? -6.681 13.558 9.307 1.00 97.94 371 ILE A C 1
ATOM 3000 O O . ILE A 1 371 ? -6.083 14.149 10.204 1.00 97.94 371 ILE A O 1
ATOM 3004 N N . MET A 1 372 ? -6.138 13.374 8.101 1.00 97.50 372 MET A N 1
ATOM 3005 C CA . MET A 1 372 ? -4.804 13.877 7.769 1.00 97.50 372 MET A CA 1
ATOM 3006 C C . MET A 1 372 ? -4.731 15.411 7.718 1.00 97.50 372 MET A C 1
ATOM 3008 O O . MET A 1 372 ? -3.710 15.963 8.107 1.00 97.50 372 MET A O 1
ATOM 3012 N N . ASP A 1 373 ? -5.793 16.113 7.312 1.00 96.38 373 ASP A N 1
ATOM 3013 C CA . ASP A 1 373 ? -5.861 17.581 7.382 1.00 96.38 373 ASP A CA 1
ATOM 3014 C C . ASP A 1 373 ? -5.838 18.082 8.845 1.00 96.38 373 ASP A C 1
ATOM 3016 O O . ASP A 1 373 ? -5.368 19.187 9.105 1.00 96.38 373 ASP A O 1
ATOM 3020 N N . ILE A 1 374 ? -6.349 17.293 9.802 1.00 95.81 374 ILE A N 1
ATOM 3021 C CA . ILE A 1 374 ? -6.369 17.646 11.233 1.00 95.81 374 ILE A CA 1
ATOM 3022 C C . ILE A 1 374 ? -5.032 17.327 11.915 1.00 95.81 374 ILE A C 1
ATOM 3024 O O . ILE A 1 374 ? -4.545 18.132 12.707 1.00 95.81 374 ILE A O 1
ATOM 3028 N N . ALA A 1 375 ? -4.463 16.145 11.651 1.00 97.19 375 ALA A N 1
ATOM 3029 C CA . ALA A 1 375 ? -3.365 15.583 12.448 1.00 97.19 375 ALA A CA 1
ATOM 3030 C C . ALA A 1 375 ? -2.100 15.214 11.653 1.00 97.19 375 ALA A C 1
ATOM 3032 O O . ALA A 1 375 ? -1.094 14.811 12.244 1.00 97.19 375 ALA A O 1
ATOM 3033 N N . GLY A 1 376 ? -2.113 15.333 10.326 1.00 96.94 376 GLY A N 1
ATOM 3034 C CA . GLY A 1 376 ? -0.918 15.165 9.504 1.00 96.94 376 GLY A CA 1
ATOM 3035 C C . GLY A 1 376 ? 0.064 16.313 9.733 1.00 96.94 376 GLY A C 1
ATOM 3036 O O . GLY A 1 376 ? -0.330 17.476 9.777 1.00 96.94 376 GLY A O 1
ATOM 3037 N N . ILE A 1 377 ? 1.353 15.999 9.880 1.00 96.81 377 ILE A N 1
ATOM 3038 C CA . ILE A 1 377 ? 2.389 17.023 10.070 1.00 96.81 377 ILE A CA 1
ATOM 3039 C C . ILE A 1 377 ? 3.019 17.375 8.710 1.00 96.81 377 ILE A C 1
ATOM 3041 O O . ILE A 1 377 ? 3.580 16.488 8.056 1.00 96.81 377 ILE A O 1
ATOM 3045 N N . PRO A 1 378 ? 2.975 18.651 8.282 1.00 96.06 378 PRO A N 1
ATOM 3046 C CA . PRO A 1 378 ? 3.558 19.078 7.015 1.00 96.06 378 PRO A CA 1
ATOM 3047 C C . PRO A 1 378 ? 5.076 18.882 6.927 1.00 96.06 378 PRO A C 1
ATOM 3049 O O . PRO A 1 378 ? 5.793 18.970 7.925 1.00 96.06 378 PRO A O 1
ATOM 3052 N N . ASN A 1 379 ? 5.571 18.694 5.703 1.00 94.19 379 ASN A N 1
ATOM 3053 C CA . ASN A 1 379 ? 6.984 18.685 5.313 1.00 94.19 379 ASN A CA 1
ATOM 3054 C C . ASN A 1 379 ? 7.855 17.650 6.048 1.00 94.19 379 ASN A C 1
ATOM 3056 O O . ASN A 1 379 ? 9.077 17.787 6.123 1.00 94.19 379 ASN A O 1
ATOM 3060 N N . GLN A 1 380 ? 7.244 16.600 6.601 1.00 94.38 380 GLN A N 1
ATOM 3061 C CA . GLN A 1 380 ? 7.980 15.489 7.189 1.00 94.38 380 GLN A CA 1
ATOM 3062 C C . GLN A 1 380 ? 8.472 14.518 6.115 1.00 94.38 380 GLN A C 1
ATOM 3064 O O . GLN A 1 380 ? 7.688 14.019 5.315 1.00 94.38 380 GLN A O 1
ATOM 3069 N N . THR A 1 381 ? 9.762 14.189 6.160 1.00 91.00 381 THR A N 1
ATOM 3070 C CA . THR A 1 381 ? 10.400 13.223 5.256 1.00 91.00 381 THR A CA 1
ATOM 3071 C C . THR A 1 381 ? 11.172 12.156 6.030 1.00 91.00 381 THR A C 1
ATOM 3073 O O . THR A 1 381 ? 11.491 12.315 7.220 1.00 91.00 381 THR A O 1
ATOM 3076 N N . TYR A 1 382 ? 11.470 11.043 5.361 1.00 90.31 382 TYR A N 1
ATOM 3077 C CA . TYR A 1 382 ? 12.372 10.017 5.876 1.00 90.31 382 TYR A CA 1
ATOM 3078 C C . TYR A 1 382 ? 13.824 10.365 5.535 1.00 90.31 382 TYR A C 1
ATOM 3080 O O . TYR A 1 382 ? 14.111 10.709 4.385 1.00 90.31 382 TYR A O 1
ATOM 3088 N N . PRO A 1 383 ? 14.757 10.291 6.503 1.00 91.81 383 PRO A N 1
ATOM 3089 C CA . PRO A 1 383 ? 16.169 10.422 6.184 1.00 91.81 383 PRO A CA 1
ATOM 3090 C C . PRO A 1 383 ? 16.586 9.262 5.276 1.00 91.81 383 PRO A C 1
ATOM 3092 O O . PRO A 1 383 ? 16.209 8.119 5.523 1.00 91.81 383 PRO A O 1
ATOM 3095 N N . LYS A 1 384 ? 17.373 9.551 4.236 1.00 95.19 384 LYS A N 1
ATOM 3096 C CA . LYS A 1 384 ? 17.919 8.512 3.358 1.00 95.19 384 LYS A CA 1
ATOM 3097 C C . LYS A 1 384 ? 18.889 7.616 4.148 1.00 95.19 384 LYS A C 1
ATOM 3099 O O . LYS A 1 384 ? 19.866 8.160 4.670 1.00 95.19 384 LYS A O 1
ATOM 3104 N N . PRO A 1 385 ? 18.680 6.287 4.213 1.00 96.44 385 PRO A N 1
ATOM 3105 C CA . PRO A 1 385 ? 19.609 5.378 4.879 1.00 96.44 385 PRO A CA 1
ATOM 3106 C C . PRO A 1 385 ? 20.999 5.385 4.231 1.00 96.44 385 PRO A C 1
ATOM 3108 O O . PRO A 1 385 ? 21.138 5.549 3.018 1.00 96.44 385 PRO A O 1
ATOM 3111 N N . ASN A 1 386 ? 22.047 5.141 5.024 1.00 95.62 386 ASN A N 1
ATOM 3112 C CA . ASN A 1 386 ? 23.439 5.136 4.543 1.00 95.62 386 ASN A CA 1
ATOM 3113 C C . ASN A 1 386 ? 23.724 4.031 3.505 1.00 95.62 386 ASN A C 1
ATOM 3115 O O . ASN A 1 386 ? 24.648 4.161 2.689 1.00 95.62 386 ASN A O 1
ATOM 3119 N N . ASN A 1 387 ? 22.945 2.944 3.546 1.00 96.62 387 ASN A N 1
ATOM 3120 C CA . ASN A 1 387 ? 23.051 1.846 2.588 1.00 96.62 387 ASN A CA 1
ATOM 3121 C C . ASN A 1 387 ? 22.389 2.158 1.234 1.00 96.62 387 ASN A C 1
ATOM 3123 O O . ASN A 1 387 ? 22.619 1.436 0.270 1.00 96.62 387 ASN A O 1
ATOM 3127 N N . ILE A 1 388 ? 21.626 3.253 1.127 1.00 97.94 388 ILE A N 1
ATOM 3128 C CA . ILE A 1 388 ? 20.994 3.656 -0.129 1.00 97.94 388 ILE A CA 1
ATOM 3129 C C . ILE A 1 388 ? 21.929 4.541 -0.954 1.00 97.94 388 ILE A C 1
ATOM 3131 O O . ILE A 1 388 ? 22.359 5.626 -0.541 1.00 97.94 388 ILE A O 1
ATOM 3135 N N . VAL A 1 389 ? 22.194 4.093 -2.175 1.00 97.38 389 VAL A N 1
ATOM 3136 C CA . VAL A 1 389 ? 22.970 4.811 -3.188 1.00 97.38 389 VAL A CA 1
ATOM 3137 C C . VAL A 1 389 ? 22.071 5.234 -4.342 1.00 97.38 389 VAL A C 1
ATOM 3139 O O . VAL A 1 389 ? 21.070 4.587 -4.627 1.00 97.38 389 VAL A O 1
ATOM 3142 N N . SER A 1 390 ? 22.429 6.333 -5.002 1.00 97.44 390 SER A N 1
ATOM 3143 C CA . SER A 1 390 ? 21.704 6.864 -6.158 1.00 97.44 390 SER A CA 1
ATOM 3144 C C . SER A 1 390 ? 22.647 6.857 -7.352 1.00 97.44 390 SER A C 1
ATOM 3146 O O . SER A 1 390 ? 23.710 7.476 -7.283 1.00 97.44 390 SER A O 1
ATOM 3148 N N . ILE A 1 391 ? 22.285 6.150 -8.418 1.00 96.19 391 ILE A N 1
ATOM 3149 C CA . ILE A 1 391 ? 23.125 5.995 -9.610 1.00 96.19 391 ILE A CA 1
ATOM 3150 C C . ILE A 1 391 ? 22.291 6.166 -10.889 1.00 96.19 391 ILE A C 1
ATOM 3152 O O . ILE A 1 391 ? 21.095 5.861 -10.881 1.00 96.19 391 ILE A O 1
ATOM 3156 N N . PRO A 1 392 ? 22.884 6.657 -11.990 1.00 96.69 392 PRO A N 1
ATOM 3157 C CA . PRO A 1 392 ? 22.207 6.696 -13.278 1.00 96.69 392 PRO A CA 1
ATOM 3158 C C . PRO A 1 392 ? 22.077 5.284 -13.865 1.00 96.69 392 PRO A C 1
ATOM 3160 O O . PRO A 1 392 ? 23.047 4.528 -13.903 1.00 96.69 392 PRO A O 1
ATOM 3163 N N . ILE A 1 393 ? 20.889 4.957 -14.367 1.00 95.25 393 ILE A N 1
ATOM 3164 C CA . ILE A 1 393 ? 20.593 3.728 -15.110 1.00 95.25 393 ILE A CA 1
ATOM 3165 C C . ILE A 1 393 ? 19.882 4.061 -16.421 1.00 95.25 393 ILE A C 1
ATOM 3167 O O . ILE A 1 393 ? 19.304 5.141 -16.574 1.00 95.25 393 ILE A O 1
ATOM 3171 N N . VAL A 1 394 ? 19.875 3.114 -17.356 1.00 91.56 394 VAL A N 1
ATOM 3172 C CA . VAL A 1 394 ? 19.021 3.191 -18.543 1.00 91.56 394 VAL A CA 1
ATOM 3173 C C . VAL A 1 394 ? 17.562 3.044 -18.115 1.00 91.56 394 VAL A C 1
ATOM 3175 O O . VAL A 1 394 ? 17.177 2.059 -17.476 1.00 91.56 394 VAL A O 1
ATOM 3178 N N . LYS A 1 395 ? 16.746 4.037 -18.463 1.00 87.94 395 LYS A N 1
ATOM 3179 C CA . LYS A 1 395 ? 15.324 4.109 -18.128 1.00 87.94 395 LYS A CA 1
ATOM 3180 C C . LYS A 1 395 ? 14.588 2.870 -18.638 1.00 87.94 395 LYS A C 1
ATOM 3182 O O . LYS A 1 395 ? 14.687 2.518 -19.809 1.00 87.94 395 LYS A O 1
ATOM 3187 N N . GLY A 1 396 ? 13.830 2.225 -17.753 1.00 83.50 396 GLY A N 1
ATOM 3188 C CA . GLY A 1 396 ? 13.041 1.040 -18.095 1.00 83.50 396 GLY A CA 1
ATOM 3189 C C . GLY A 1 396 ? 13.870 -0.222 -18.366 1.00 83.50 396 GLY A C 1
ATOM 3190 O O . GLY A 1 396 ? 13.356 -1.143 -19.000 1.00 83.50 396 GLY A O 1
ATOM 3191 N N . SER A 1 397 ? 15.128 -0.281 -17.914 1.00 87.25 397 SER A N 1
ATOM 3192 C CA . SER A 1 397 ? 15.931 -1.507 -17.968 1.00 87.25 397 SER A CA 1
ATOM 3193 C C . SER A 1 397 ? 15.658 -2.423 -16.773 1.00 87.25 397 SER A C 1
ATOM 3195 O O . SER A 1 397 ? 15.739 -2.004 -15.619 1.00 87.25 397 SER A O 1
ATOM 3197 N N . TYR A 1 398 ? 15.353 -3.689 -17.062 1.00 86.81 398 TYR A N 1
ATOM 3198 C CA . TYR A 1 398 ? 15.439 -4.794 -16.110 1.00 86.81 398 TYR A CA 1
ATOM 3199 C C . TYR A 1 398 ? 15.929 -6.058 -16.858 1.00 86.81 398 TYR A C 1
ATOM 3201 O O . TYR A 1 398 ? 15.282 -6.440 -17.834 1.00 86.81 398 TYR A O 1
ATOM 3209 N N . PRO A 1 399 ? 17.069 -6.683 -16.487 1.00 88.50 399 PRO A N 1
ATOM 3210 C CA . PRO A 1 399 ? 17.967 -6.306 -15.389 1.00 88.50 399 PRO A CA 1
ATOM 3211 C C . PRO A 1 399 ? 18.484 -4.870 -15.539 1.00 88.50 399 PRO A C 1
ATOM 3213 O O . PRO A 1 399 ? 18.507 -4.328 -16.643 1.00 88.50 399 PRO A O 1
ATOM 3216 N N . TYR A 1 400 ? 18.824 -4.224 -14.423 1.00 93.19 400 TYR A N 1
ATOM 3217 C CA . TYR A 1 400 ? 19.231 -2.819 -14.436 1.00 93.19 400 TYR A CA 1
ATOM 3218 C C . TYR A 1 400 ? 20.561 -2.654 -15.172 1.00 93.19 400 TYR A C 1
ATOM 3220 O O . TYR A 1 400 ? 21.521 -3.375 -14.894 1.00 93.19 400 TYR A O 1
ATOM 3228 N N . LEU A 1 401 ? 20.621 -1.691 -16.091 1.00 92.75 401 LEU A N 1
ATOM 3229 C CA . LEU A 1 401 ? 21.802 -1.437 -16.912 1.00 92.75 401 LEU A CA 1
ATOM 3230 C C . LEU A 1 401 ? 22.341 -0.028 -16.675 1.00 92.75 401 LEU A C 1
ATOM 3232 O O . LEU A 1 401 ? 21.594 0.951 -16.688 1.00 92.75 401 LEU A O 1
ATOM 3236 N N . LEU A 1 402 ? 23.656 0.076 -16.510 1.00 94.69 402 LEU A N 1
ATOM 3237 C CA . LEU A 1 402 ? 24.377 1.343 -16.474 1.00 94.69 402 LEU A CA 1
ATOM 3238 C C . LEU A 1 402 ? 24.441 1.951 -17.888 1.00 94.69 402 LEU A C 1
ATOM 3240 O O . LEU A 1 402 ? 24.666 1.222 -18.863 1.00 94.69 402 LEU A O 1
ATOM 3244 N N . PRO A 1 403 ? 24.264 3.274 -18.042 1.00 93.56 403 PRO A N 1
ATOM 3245 C CA . PRO A 1 403 ? 24.379 3.919 -19.340 1.00 93.56 403 PRO A CA 1
ATOM 3246 C C . PRO A 1 403 ? 25.845 4.012 -19.780 1.00 93.56 403 PRO A C 1
ATOM 3248 O O . PRO A 1 403 ? 26.744 4.266 -18.979 1.00 93.56 403 PRO A O 1
ATOM 3251 N N . THR A 1 404 ? 26.089 3.851 -21.078 1.00 90.75 404 THR A N 1
ATOM 3252 C CA . THR A 1 404 ? 27.354 4.245 -21.722 1.00 90.75 404 THR A CA 1
ATOM 3253 C C . THR A 1 404 ? 27.293 5.712 -22.160 1.00 90.75 404 THR A C 1
ATOM 3255 O O . THR A 1 404 ? 26.198 6.251 -22.304 1.00 90.75 404 THR A O 1
ATOM 3258 N N . ASN A 1 405 ? 28.433 6.337 -22.479 1.00 87.56 405 ASN A N 1
ATOM 3259 C CA . ASN A 1 405 ? 28.510 7.745 -22.931 1.00 87.56 405 ASN A CA 1
ATOM 3260 C C . ASN A 1 405 ? 27.618 8.089 -24.143 1.00 87.56 405 ASN A C 1
ATOM 3262 O O . ASN A 1 405 ? 27.327 9.253 -24.387 1.00 87.56 405 ASN A O 1
ATOM 3266 N N . ASN A 1 406 ? 27.211 7.072 -24.894 1.00 86.31 406 ASN A N 1
ATOM 3267 C CA . ASN A 1 406 ? 26.404 7.153 -26.105 1.00 86.31 406 ASN A CA 1
ATOM 3268 C C . ASN A 1 406 ? 24.892 7.143 -25.866 1.00 86.31 406 ASN A C 1
ATOM 3270 O O . ASN A 1 406 ? 24.115 7.364 -26.792 1.00 86.31 406 ASN A O 1
ATOM 3274 N N . VAL A 1 407 ? 24.460 6.792 -24.655 1.00 86.94 407 VAL A N 1
ATOM 3275 C CA . VAL A 1 407 ? 23.034 6.736 -24.340 1.00 86.94 407 VAL A CA 1
ATOM 3276 C C . VAL A 1 407 ? 22.500 8.162 -24.304 1.00 86.94 407 VAL A C 1
ATOM 3278 O O . VAL A 1 407 ? 23.070 9.030 -23.643 1.00 86.94 407 VAL A O 1
ATOM 3281 N N . ASN A 1 408 ? 21.394 8.399 -25.005 1.00 86.94 408 ASN A N 1
ATOM 3282 C CA . ASN A 1 408 ? 20.677 9.664 -24.960 1.00 86.94 408 ASN A CA 1
ATOM 3283 C C . ASN A 1 408 ? 20.305 9.999 -23.503 1.00 86.94 408 ASN A C 1
ATOM 3285 O O . ASN A 1 408 ? 19.761 9.153 -22.793 1.00 86.94 408 ASN A O 1
ATOM 3289 N N . SER A 1 409 ? 20.564 11.234 -23.065 1.00 88.00 409 SER A N 1
ATOM 3290 C CA . SER A 1 409 ? 20.267 11.693 -21.705 1.00 88.00 409 SER A CA 1
ATOM 3291 C C . SER A 1 409 ? 18.805 11.501 -21.297 1.00 88.00 409 SER A C 1
ATOM 3293 O O . SER A 1 409 ? 18.545 11.215 -20.132 1.00 88.00 409 SER A O 1
ATOM 3295 N N . ASP A 1 410 ? 17.860 11.584 -22.238 1.00 88.12 410 ASP A N 1
ATOM 3296 C CA . ASP A 1 410 ? 16.423 11.387 -21.973 1.00 88.12 410 ASP A CA 1
ATOM 3297 C C . ASP A 1 410 ? 16.069 9.924 -21.642 1.00 88.12 410 ASP A C 1
ATOM 3299 O O . ASP A 1 410 ? 15.020 9.628 -21.057 1.00 88.12 410 ASP A O 1
ATOM 3303 N N . SER A 1 411 ? 16.974 9.008 -21.987 1.00 88.62 411 SER A N 1
ATOM 3304 C CA . SER A 1 411 ? 16.911 7.580 -21.681 1.00 88.62 411 SER A CA 1
ATOM 3305 C C . SER A 1 411 ? 17.687 7.216 -20.410 1.00 88.62 411 SER A C 1
ATOM 3307 O O . SER A 1 411 ? 17.852 6.032 -20.118 1.00 88.62 411 SER A O 1
ATOM 3309 N N . ILE A 1 412 ? 18.139 8.202 -19.626 1.00 92.31 412 ILE A N 1
ATOM 3310 C CA . ILE A 1 412 ? 18.830 8.001 -18.347 1.00 92.31 412 ILE A CA 1
ATOM 3311 C C . ILE A 1 412 ? 17.941 8.488 -17.201 1.00 92.31 412 ILE A C 1
ATOM 3313 O O . ILE A 1 412 ? 17.422 9.602 -17.218 1.00 92.31 412 ILE A O 1
ATOM 3317 N N . VAL A 1 413 ? 17.789 7.660 -16.169 1.00 93.88 413 VAL A N 1
ATOM 3318 C CA . VAL A 1 413 ? 17.107 8.022 -14.919 1.00 93.88 413 VAL A CA 1
ATOM 3319 C C . VAL A 1 413 ? 18.017 7.722 -13.733 1.00 93.88 413 VAL A C 1
ATOM 3321 O O . VAL A 1 413 ? 18.796 6.773 -13.767 1.00 93.88 413 VAL A O 1
ATOM 3324 N N . VAL A 1 414 ? 17.939 8.532 -12.677 1.00 96.19 414 VAL A N 1
ATOM 3325 C CA . VAL A 1 414 ? 18.610 8.219 -11.410 1.00 96.19 414 VAL A CA 1
ATOM 3326 C C . VAL A 1 414 ? 17.718 7.273 -10.620 1.00 96.19 414 VAL A C 1
ATOM 3328 O O . VAL A 1 414 ? 16.599 7.637 -10.270 1.00 96.19 414 VAL A O 1
ATOM 3331 N N . ALA A 1 415 ? 18.227 6.079 -10.341 1.00 96.69 415 ALA A N 1
ATOM 3332 C CA . ALA A 1 415 ? 17.561 5.075 -9.525 1.00 96.69 415 ALA A CA 1
ATOM 3333 C C . ALA A 1 415 ? 18.295 4.889 -8.195 1.00 96.69 415 ALA A C 1
ATOM 3335 O O . ALA A 1 415 ? 19.508 5.116 -8.088 1.00 96.69 415 ALA A O 1
ATOM 3336 N N . GLN A 1 416 ? 17.544 4.490 -7.176 1.00 97.69 416 GLN A N 1
ATOM 3337 C CA . GLN A 1 416 ? 18.038 4.210 -5.839 1.00 97.69 416 GLN A CA 1
ATOM 3338 C C . GLN A 1 416 ? 18.106 2.710 -5.588 1.00 97.69 416 GLN A C 1
ATOM 3340 O O . GLN A 1 416 ? 17.172 1.971 -5.894 1.00 97.69 416 GLN A O 1
ATOM 3345 N N . PHE A 1 417 ? 19.215 2.280 -4.996 1.00 97.75 417 PHE A N 1
ATOM 3346 C CA . PHE A 1 417 ? 19.513 0.879 -4.720 1.00 97.75 417 PHE A CA 1
ATOM 3347 C C . PHE A 1 417 ? 20.055 0.719 -3.308 1.00 97.75 417 PHE A C 1
ATOM 3349 O O . PHE A 1 417 ? 20.720 1.622 -2.789 1.00 97.75 417 PHE A O 1
ATOM 3356 N N . LYS A 1 418 ? 19.866 -0.473 -2.740 1.00 97.56 418 LYS A N 1
ATOM 3357 C CA . LYS A 1 418 ? 20.776 -0.981 -1.711 1.00 97.56 418 LYS A CA 1
ATOM 3358 C C . LYS A 1 418 ? 22.180 -1.094 -2.316 1.00 97.56 418 LYS A C 1
ATOM 3360 O O . LYS A 1 418 ? 22.325 -1.443 -3.489 1.00 97.56 418 LYS A O 1
ATOM 3365 N N . ARG A 1 419 ? 23.225 -0.761 -1.561 1.00 96.12 419 ARG A N 1
ATOM 3366 C CA . ARG A 1 419 ? 24.604 -0.673 -2.077 1.00 96.12 419 ARG A CA 1
ATOM 3367 C C . ARG A 1 419 ? 25.089 -1.986 -2.694 1.00 96.12 419 ARG A C 1
ATOM 3369 O O . ARG A 1 419 ? 25.791 -1.973 -3.699 1.00 96.12 419 ARG A O 1
ATOM 3376 N N . GLU A 1 420 ? 24.726 -3.102 -2.092 1.00 94.06 420 GLU A N 1
ATOM 3377 C CA . GLU A 1 420 ? 25.045 -4.458 -2.530 1.00 94.06 420 GLU A CA 1
ATOM 3378 C C . GLU A 1 420 ? 24.296 -4.879 -3.802 1.00 94.06 420 GLU A C 1
ATOM 3380 O O . GLU A 1 420 ? 24.794 -5.716 -4.549 1.00 94.06 420 GLU A O 1
ATOM 3385 N N . ALA A 1 421 ? 23.157 -4.244 -4.085 1.00 95.00 421 ALA A N 1
ATOM 3386 C CA . ALA A 1 421 ? 22.292 -4.514 -5.230 1.00 95.00 421 ALA A CA 1
ATOM 3387 C C . ALA A 1 421 ? 22.619 -3.647 -6.461 1.00 95.00 421 ALA A C 1
ATOM 3389 O O . ALA A 1 421 ? 21.851 -3.608 -7.426 1.00 95.00 421 ALA A O 1
ATOM 3390 N N . MET A 1 422 ? 23.729 -2.900 -6.439 1.00 93.50 422 MET A N 1
ATOM 3391 C CA . MET A 1 422 ? 24.090 -2.035 -7.559 1.00 93.50 422 MET A CA 1
ATOM 3392 C C . MET A 1 422 ? 24.310 -2.848 -8.846 1.00 93.50 422 MET A C 1
ATOM 3394 O O . MET A 1 422 ? 25.071 -3.821 -8.836 1.00 93.50 422 MET A O 1
ATOM 3398 N N . PRO A 1 423 ? 23.738 -2.422 -9.986 1.00 94.31 423 PRO A N 1
ATOM 3399 C CA . PRO A 1 423 ? 24.088 -2.992 -11.273 1.00 94.31 423 PRO A CA 1
ATOM 3400 C C . PRO A 1 423 ? 25.561 -2.766 -11.600 1.00 94.31 423 PRO A C 1
ATOM 3402 O O . PRO A 1 423 ? 26.137 -1.712 -11.332 1.00 94.31 423 PRO A O 1
ATOM 3405 N N . THR A 1 424 ? 26.150 -3.764 -12.245 1.00 93.00 424 THR A N 1
ATOM 3406 C CA . THR A 1 424 ? 27.534 -3.736 -12.740 1.00 93.00 424 THR A CA 1
ATOM 3407 C C . THR A 1 424 ? 27.609 -3.818 -14.262 1.00 93.00 424 THR A C 1
ATOM 3409 O O . THR A 1 424 ? 28.664 -3.573 -14.847 1.00 93.00 424 THR A O 1
ATOM 3412 N N . LEU A 1 425 ? 26.493 -4.156 -14.911 1.00 91.12 425 LEU A N 1
ATOM 3413 C CA . LEU A 1 425 ? 26.404 -4.334 -16.351 1.00 91.12 425 LEU A CA 1
ATOM 3414 C C . LEU A 1 425 ? 26.036 -3.016 -17.022 1.00 91.12 425 LEU A C 1
ATOM 3416 O O . LEU A 1 425 ? 25.098 -2.337 -16.610 1.00 91.12 425 LEU A O 1
ATOM 3420 N N . TYR A 1 426 ? 26.767 -2.681 -18.078 1.00 91.44 426 TYR A N 1
ATOM 3421 C CA . TYR A 1 426 ? 26.438 -1.568 -18.959 1.00 91.44 426 TYR A CA 1
ATOM 3422 C C . TYR A 1 426 ? 25.518 -2.040 -20.079 1.00 91.44 426 TYR A C 1
ATOM 3424 O O . TYR A 1 426 ? 25.567 -3.204 -20.482 1.00 91.44 426 TYR A O 1
ATOM 3432 N N . ILE A 1 427 ? 24.698 -1.133 -20.604 1.00 88.25 427 ILE A N 1
ATOM 3433 C CA . ILE A 1 427 ? 23.941 -1.415 -21.819 1.00 88.25 427 ILE A CA 1
ATOM 3434 C C . ILE A 1 427 ? 24.889 -1.629 -23.004 1.00 88.25 427 ILE A C 1
ATOM 3436 O O . ILE A 1 427 ? 25.806 -0.842 -23.242 1.00 88.25 427 ILE A O 1
ATOM 3440 N N . CYS A 1 428 ? 24.650 -2.704 -23.749 1.00 84.00 428 CYS A N 1
ATOM 3441 C CA . CYS A 1 428 ? 25.363 -2.990 -24.983 1.00 84.00 428 CYS A CA 1
ATOM 3442 C C . CYS A 1 428 ? 24.572 -2.450 -26.172 1.00 84.00 428 CYS A C 1
ATOM 3444 O O . CYS A 1 428 ? 23.373 -2.716 -26.301 1.00 84.00 428 CYS A O 1
ATOM 3446 N N . GLU A 1 429 ? 25.261 -1.739 -27.060 1.00 83.81 429 GLU A N 1
ATOM 3447 C CA . GLU A 1 429 ? 24.682 -1.323 -28.330 1.00 83.81 429 GLU A CA 1
ATOM 3448 C C . GLU A 1 429 ? 24.360 -2.564 -29.178 1.00 83.81 429 GLU A C 1
ATOM 3450 O O . GLU A 1 429 ? 25.204 -3.463 -29.290 1.00 83.81 429 GLU A O 1
ATOM 3455 N N . PRO A 1 430 ? 23.150 -2.662 -29.758 1.00 83.62 430 PRO A N 1
ATOM 3456 C CA . PRO A 1 430 ? 22.765 -3.837 -30.522 1.00 83.62 430 PRO A CA 1
ATOM 3457 C C . PRO A 1 430 ? 23.561 -3.916 -31.830 1.00 83.62 430 PRO A C 1
ATOM 3459 O O . PRO A 1 430 ? 23.995 -2.907 -32.391 1.00 83.62 430 PRO A O 1
ATOM 3462 N N . ALA A 1 431 ? 23.717 -5.131 -32.355 1.00 85.44 431 ALA A N 1
ATOM 3463 C CA . ALA A 1 431 ? 24.192 -5.307 -33.720 1.00 85.44 431 ALA A CA 1
ATOM 3464 C C . ALA A 1 431 ? 23.122 -4.805 -34.702 1.00 85.44 431 ALA A C 1
ATOM 3466 O O . ALA A 1 431 ? 21.942 -5.139 -34.576 1.00 85.44 431 ALA A O 1
ATOM 3467 N N . ILE A 1 432 ? 23.536 -4.019 -35.693 1.00 87.06 432 ILE A N 1
ATOM 3468 C CA . ILE A 1 432 ? 22.660 -3.548 -36.767 1.00 87.06 432 ILE A CA 1
ATOM 3469 C C . ILE A 1 432 ? 22.750 -4.567 -37.897 1.00 87.06 432 ILE A C 1
ATOM 3471 O O . ILE A 1 432 ? 23.840 -4.845 -38.380 1.00 87.06 432 ILE A O 1
ATOM 3475 N N . THR A 1 433 ? 21.624 -5.143 -38.311 1.00 85.75 433 THR A N 1
ATOM 3476 C CA . THR A 1 433 ? 21.573 -6.141 -39.398 1.00 85.75 433 THR A CA 1
ATOM 3477 C C . THR A 1 433 ? 21.023 -5.577 -40.704 1.00 85.75 433 THR A C 1
ATOM 3479 O O . THR A 1 433 ? 21.078 -6.252 -41.729 1.00 85.75 433 THR A O 1
ATOM 3482 N N . LYS A 1 434 ? 20.496 -4.347 -40.676 1.00 84.56 434 LYS A N 1
ATOM 3483 C CA . LYS A 1 434 ? 19.922 -3.676 -41.843 1.00 84.56 434 LYS A CA 1
ATOM 3484 C C . LYS A 1 434 ? 21.010 -3.434 -42.892 1.00 84.56 434 LYS A C 1
ATOM 3486 O O . LYS A 1 434 ? 22.031 -2.821 -42.590 1.00 84.56 434 LYS A O 1
ATOM 3491 N N . THR A 1 435 ? 20.782 -3.919 -44.106 1.00 85.00 435 THR A N 1
ATOM 3492 C CA . THR A 1 435 ? 21.677 -3.747 -45.255 1.00 85.00 435 THR A CA 1
ATOM 3493 C C . THR A 1 435 ? 21.317 -2.496 -46.043 1.00 85.00 435 THR A C 1
ATOM 3495 O O . THR A 1 435 ? 20.162 -2.074 -46.050 1.00 85.00 435 THR A O 1
ATOM 3498 N N . VAL A 1 436 ? 22.304 -1.911 -46.715 1.00 83.81 436 VAL A N 1
ATOM 3499 C CA . VAL A 1 436 ? 22.105 -0.748 -47.584 1.00 83.81 436 VAL A CA 1
ATOM 3500 C C . VAL A 1 436 ? 21.703 -1.211 -48.985 1.00 83.81 436 VAL A C 1
ATOM 3502 O O . VAL A 1 436 ? 22.306 -2.133 -49.528 1.00 83.81 436 VAL A O 1
ATOM 3505 N N . GLU A 1 437 ? 20.702 -0.562 -49.571 1.00 85.12 437 GLU A N 1
ATOM 3506 C CA . GLU A 1 437 ? 20.411 -0.628 -51.004 1.00 85.12 437 GLU A CA 1
ATOM 3507 C C . GLU A 1 437 ? 20.521 0.789 -51.564 1.00 85.12 437 GLU A C 1
ATOM 3509 O O . GLU A 1 437 ? 19.903 1.712 -51.029 1.00 85.12 437 GLU A O 1
ATOM 3514 N N . PHE A 1 438 ? 21.343 0.979 -52.594 1.00 89.88 438 PHE A N 1
ATOM 3515 C CA . PHE A 1 438 ? 21.545 2.280 -53.220 1.00 89.88 438 PHE A CA 1
ATOM 3516 C C . PHE A 1 438 ? 22.050 2.131 -54.655 1.00 89.88 438 PHE A C 1
ATOM 3518 O O . PHE A 1 438 ? 22.683 1.135 -54.999 1.00 89.88 438 PHE A O 1
ATOM 3525 N N . ASP A 1 439 ? 21.817 3.167 -55.453 1.00 90.19 439 ASP A N 1
ATOM 3526 C CA . ASP A 1 439 ? 22.520 3.409 -56.710 1.00 90.19 439 ASP A CA 1
ATOM 3527 C C . ASP A 1 439 ? 23.304 4.718 -56.595 1.00 90.19 439 ASP A C 1
ATOM 3529 O O . ASP A 1 439 ? 22.959 5.605 -55.809 1.00 90.19 439 ASP A O 1
ATOM 3533 N N . TYR A 1 440 ? 24.358 4.877 -57.392 1.00 93.12 440 TYR A N 1
ATOM 3534 C CA . TYR A 1 440 ? 25.086 6.140 -57.454 1.00 93.12 440 TYR A CA 1
ATOM 3535 C C . TYR A 1 440 ? 25.555 6.459 -58.868 1.00 93.12 440 TYR A C 1
ATOM 3537 O O . TYR A 1 440 ? 25.788 5.576 -59.694 1.00 93.12 440 TYR A O 1
ATOM 3545 N N . TYR A 1 441 ? 25.731 7.746 -59.140 1.00 91.75 441 TYR A N 1
ATOM 3546 C CA . TYR A 1 441 ? 26.442 8.207 -60.324 1.00 91.75 441 TYR A CA 1
ATOM 3547 C C . TYR A 1 441 ? 27.240 9.469 -60.012 1.00 91.75 441 TYR A C 1
ATOM 3549 O O . TYR A 1 441 ? 26.964 10.205 -59.063 1.00 91.75 441 TYR A O 1
ATOM 3557 N N . VAL A 1 442 ? 28.262 9.706 -60.828 1.00 89.19 442 VAL A N 1
ATOM 3558 C CA . VAL A 1 442 ? 29.213 10.802 -60.654 1.00 89.19 442 VAL A CA 1
ATOM 3559 C C . VAL A 1 442 ? 29.171 11.692 -61.888 1.00 89.19 442 VAL A C 1
ATOM 3561 O O . VAL A 1 442 ? 29.311 11.200 -63.008 1.00 89.19 442 VAL A O 1
ATOM 3564 N N . SER A 1 443 ? 29.000 13.000 -61.692 1.00 85.12 443 SER A N 1
ATOM 3565 C CA . SER A 1 443 ? 29.020 13.998 -62.768 1.00 85.12 443 SER A CA 1
ATOM 3566 C C . SER A 1 443 ? 29.886 15.190 -62.374 1.00 85.12 443 SER A C 1
ATOM 3568 O O . SER A 1 443 ? 29.628 15.838 -61.364 1.00 85.12 443 SER A O 1
ATOM 3570 N N . ASP A 1 444 ? 30.900 15.496 -63.189 1.00 82.31 444 ASP A N 1
ATOM 3571 C CA . ASP A 1 444 ? 31.909 16.538 -62.946 1.00 82.31 444 ASP A CA 1
ATOM 3572 C C . ASP A 1 444 ? 32.563 16.453 -61.552 1.00 82.31 444 ASP A C 1
ATOM 3574 O O . ASP A 1 444 ? 33.509 15.678 -61.383 1.00 82.31 444 ASP A O 1
ATOM 3578 N N . SER A 1 445 ? 32.068 17.246 -60.593 1.00 83.19 445 SER A N 1
ATOM 3579 C CA . SER A 1 445 ? 32.528 17.360 -59.201 1.00 83.19 445 SER A CA 1
ATOM 3580 C C . SER A 1 445 ? 31.493 16.897 -58.169 1.00 83.19 445 SER A C 1
ATOM 3582 O O . SER A 1 445 ? 31.684 17.131 -56.978 1.00 83.19 445 SER A O 1
ATOM 3584 N N . LYS A 1 446 ? 30.379 16.296 -58.600 1.00 86.94 446 LYS A N 1
ATOM 3585 C CA . LYS A 1 446 ? 29.247 15.939 -57.739 1.00 86.94 446 LYS A CA 1
ATOM 3586 C C . LYS A 1 446 ? 28.993 14.433 -57.759 1.00 86.94 446 LYS A C 1
ATOM 3588 O O . LYS A 1 446 ? 28.953 13.804 -58.820 1.00 86.94 446 LYS A O 1
ATOM 3593 N N . LEU A 1 447 ? 28.813 13.874 -56.568 1.00 91.00 447 LEU A N 1
ATOM 3594 C CA . LEU A 1 447 ? 28.317 12.523 -56.339 1.00 91.00 447 LEU A CA 1
ATOM 3595 C C . LEU A 1 447 ? 26.818 12.604 -56.043 1.00 91.00 447 LEU A C 1
ATOM 3597 O O . LEU A 1 447 ? 26.411 13.314 -55.123 1.00 91.00 447 LEU A O 1
ATOM 3601 N N . THR A 1 448 ? 26.010 11.855 -56.789 1.00 91.44 448 THR A N 1
ATOM 3602 C CA . THR A 1 448 ? 24.585 11.685 -56.494 1.00 91.44 448 THR A CA 1
ATOM 3603 C C . THR A 1 448 ? 24.333 10.256 -56.035 1.00 91.44 448 THR A C 1
ATOM 3605 O O . THR A 1 448 ? 24.654 9.311 -56.755 1.00 91.44 448 THR A O 1
ATOM 3608 N N . ILE A 1 449 ? 23.747 10.109 -54.846 1.00 91.94 449 ILE A N 1
ATOM 3609 C CA . ILE A 1 449 ? 23.352 8.825 -54.258 1.00 91.94 449 ILE A CA 1
ATOM 3610 C C . ILE A 1 449 ? 21.827 8.736 -54.271 1.00 91.94 449 ILE A C 1
ATOM 3612 O O . ILE A 1 449 ? 21.142 9.624 -53.755 1.00 91.94 449 ILE A O 1
ATOM 3616 N N . LEU A 1 450 ? 21.307 7.657 -54.847 1.00 90.19 450 LEU A N 1
ATOM 3617 C CA . LEU A 1 450 ? 19.888 7.345 -54.930 1.00 90.19 450 LEU A CA 1
ATOM 3618 C C . LEU A 1 450 ? 19.557 6.256 -53.911 1.00 90.19 450 LEU A C 1
ATOM 3620 O O . LEU A 1 450 ? 20.095 5.152 -53.983 1.00 90.19 450 LEU A O 1
ATOM 3624 N N . ILE A 1 451 ? 18.659 6.566 -52.981 1.00 86.12 451 ILE A N 1
ATOM 3625 C CA . ILE A 1 451 ? 18.149 5.612 -51.996 1.00 86.12 451 ILE A CA 1
ATOM 3626 C C . ILE A 1 451 ? 16.736 5.201 -52.430 1.00 86.12 451 ILE A C 1
ATOM 3628 O O . ILE A 1 451 ? 15.862 6.071 -52.529 1.00 86.12 451 ILE A O 1
ATOM 3632 N N . PRO A 1 452 ? 16.475 3.908 -52.703 1.00 79.44 452 PRO A N 1
ATOM 3633 C CA . PRO A 1 452 ? 15.130 3.426 -52.988 1.00 79.44 452 PRO A CA 1
ATOM 3634 C C . PRO A 1 452 ? 14.178 3.785 -51.842 1.00 79.44 452 PRO A C 1
ATOM 3636 O O . PRO A 1 452 ? 14.528 3.663 -50.667 1.00 79.44 452 PRO A O 1
ATOM 3639 N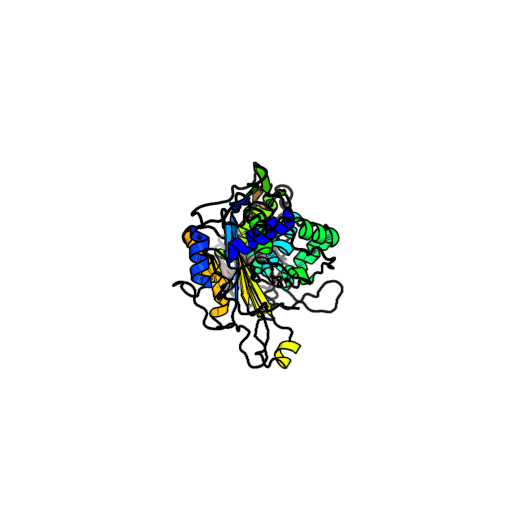 N . ASN A 1 453 ? 12.956 4.218 -52.164 1.00 64.81 453 ASN A N 1
ATOM 3640 C CA . ASN A 1 453 ? 11.949 4.485 -51.138 1.00 64.81 453 ASN A CA 1
ATOM 3641 C C . ASN A 1 453 ? 11.668 3.196 -50.357 1.00 64.81 453 ASN A C 1
ATOM 3643 O O . ASN A 1 453 ? 11.192 2.214 -50.928 1.00 64.81 453 ASN A O 1
ATOM 3647 N N . ALA A 1 454 ? 11.944 3.212 -49.054 1.00 57.16 454 ALA A N 1
ATOM 3648 C CA . ALA A 1 454 ? 11.646 2.087 -48.185 1.00 57.16 454 ALA A CA 1
ATOM 3649 C C . ALA A 1 454 ? 10.129 1.837 -48.165 1.00 57.16 454 ALA A C 1
ATOM 3651 O O . ALA A 1 454 ? 9.343 2.744 -47.886 1.00 57.16 454 ALA A O 1
ATOM 3652 N N . ILE A 1 455 ? 9.712 0.602 -48.444 1.00 45.84 455 ILE A N 1
ATOM 3653 C CA . ILE A 1 455 ? 8.356 0.151 -48.127 1.00 45.84 455 ILE A CA 1
ATOM 3654 C C . ILE A 1 455 ? 8.282 0.116 -46.600 1.00 45.84 455 ILE A C 1
ATOM 3656 O O . ILE A 1 455 ? 9.101 -0.537 -45.955 1.00 45.84 455 ILE A O 1
ATOM 3660 N N . SER A 1 456 ? 7.352 0.868 -46.014 1.00 42.75 456 SER A N 1
ATOM 3661 C CA . SER A 1 456 ? 7.166 0.910 -44.567 1.00 42.75 456 SER A CA 1
ATOM 3662 C C . SER A 1 456 ? 6.743 -0.471 -44.066 1.00 42.75 456 SER A C 1
ATOM 3664 O O . SER A 1 456 ? 5.586 -0.862 -44.226 1.00 42.75 456 SER A O 1
ATOM 3666 N N . GLU A 1 457 ? 7.663 -1.220 -43.466 1.00 42.31 457 GLU A N 1
ATOM 3667 C CA . GLU A 1 457 ? 7.290 -2.383 -42.669 1.00 42.31 457 GLU A CA 1
ATOM 3668 C C . GLU A 1 457 ? 6.665 -1.891 -41.358 1.00 42.31 457 GLU A C 1
ATOM 3670 O O . GLU A 1 457 ? 7.351 -1.510 -40.408 1.00 42.31 457 GLU A O 1
ATOM 3675 N N . GLU A 1 458 ? 5.332 -1.887 -41.312 1.00 38.50 458 GLU A N 1
ATOM 3676 C CA . GLU A 1 458 ? 4.576 -1.873 -40.063 1.00 38.50 458 GLU A CA 1
ATOM 3677 C C . GLU A 1 458 ? 4.852 -3.179 -39.316 1.00 38.50 458 GLU A C 1
ATOM 3679 O O . GLU A 1 458 ? 4.193 -4.188 -39.533 1.00 38.50 458 GLU A O 1
ATOM 3684 N N . ASN A 1 459 ? 5.834 -3.171 -38.422 1.00 36.72 459 ASN A N 1
ATOM 3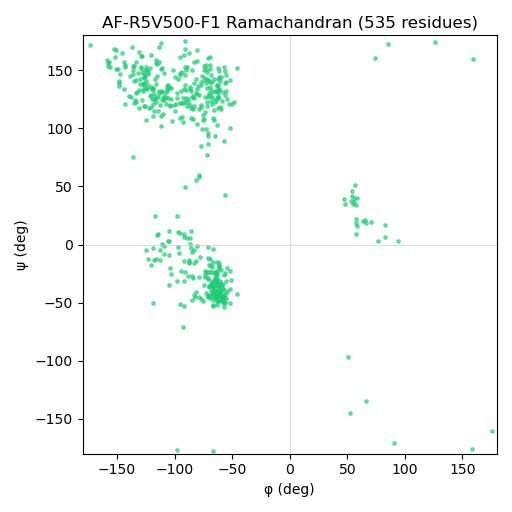685 C CA . ASN A 1 459 ? 5.961 -4.203 -37.401 1.00 36.72 459 ASN A CA 1
ATOM 3686 C C . ASN A 1 459 ? 6.299 -3.544 -36.062 1.00 36.72 459 ASN A C 1
ATOM 3688 O O . ASN A 1 459 ? 7.430 -3.584 -35.576 1.00 36.72 459 ASN A O 1
ATOM 3692 N N . GLN A 1 460 ? 5.280 -2.929 -35.451 1.00 37.72 460 GLN A N 1
ATOM 3693 C CA . GLN A 1 460 ? 5.286 -2.577 -34.031 1.00 37.72 460 GLN A CA 1
ATOM 3694 C C . GLN A 1 460 ? 5.155 -3.855 -33.195 1.00 37.72 460 GLN A C 1
ATOM 3696 O O . GLN A 1 460 ? 4.098 -4.173 -32.657 1.00 37.72 460 GLN A O 1
ATOM 3701 N N . TYR A 1 461 ? 6.250 -4.598 -33.071 1.00 35.59 461 TYR A N 1
ATOM 3702 C CA . TYR A 1 461 ? 6.419 -5.492 -31.936 1.00 35.59 461 TYR A CA 1
ATOM 3703 C C . TYR A 1 461 ? 7.117 -4.708 -30.829 1.00 35.59 461 TYR A C 1
ATOM 3705 O O . TYR A 1 461 ? 8.169 -4.111 -31.056 1.00 35.59 461 TYR A O 1
ATOM 3713 N N . HIS A 1 462 ? 6.514 -4.696 -29.638 1.00 39.19 462 HIS A N 1
ATOM 3714 C CA . HIS A 1 462 ? 7.112 -4.174 -28.412 1.00 39.19 462 HIS A CA 1
ATOM 3715 C C . HIS A 1 462 ? 8.498 -4.808 -28.209 1.00 39.19 462 HIS A C 1
ATOM 3717 O O . HIS A 1 462 ? 8.612 -5.960 -27.791 1.00 39.19 462 HIS A O 1
ATOM 3723 N N . LYS A 1 463 ? 9.564 -4.082 -28.563 1.00 48.66 463 LYS A N 1
ATOM 3724 C CA . LYS A 1 463 ? 10.942 -4.495 -28.286 1.00 48.66 463 LYS A CA 1
ATOM 3725 C C . LYS A 1 463 ? 11.236 -4.234 -26.809 1.00 48.66 463 LYS A C 1
ATOM 3727 O O . LYS A 1 463 ? 10.925 -3.159 -26.308 1.00 48.66 463 LYS A O 1
ATOM 3732 N N . ILE A 1 464 ? 11.898 -5.197 -26.163 1.00 49.03 464 ILE A N 1
ATOM 3733 C CA . ILE A 1 464 ? 12.381 -5.142 -24.765 1.00 49.03 464 ILE A CA 1
ATOM 3734 C C . ILE A 1 464 ? 13.192 -3.856 -24.499 1.00 49.03 464 ILE A C 1
ATOM 3736 O O . ILE A 1 464 ? 13.166 -3.306 -23.400 1.00 49.03 464 ILE A O 1
ATOM 3740 N N . PHE A 1 465 ? 13.873 -3.347 -25.532 1.00 66.56 465 PHE A N 1
ATOM 3741 C CA . PHE A 1 465 ? 14.539 -2.052 -25.545 1.00 66.56 465 PHE A CA 1
ATOM 3742 C C . PHE A 1 465 ? 14.240 -1.327 -26.858 1.00 66.56 465 PHE A C 1
ATOM 3744 O O . PHE A 1 465 ? 14.538 -1.826 -27.947 1.00 66.56 465 PHE A O 1
ATOM 3751 N N . ASP A 1 466 ? 13.656 -0.138 -26.754 1.00 74.06 466 ASP A N 1
ATOM 3752 C CA . ASP A 1 466 ? 13.507 0.784 -27.875 1.00 74.06 466 ASP A CA 1
ATOM 3753 C C . ASP A 1 466 ? 14.859 1.468 -28.122 1.00 74.06 466 ASP A C 1
ATOM 3755 O O . ASP A 1 466 ? 15.170 2.522 -27.563 1.00 74.06 466 ASP A O 1
ATOM 3759 N N . TYR A 1 467 ? 15.718 0.798 -28.893 1.00 80.44 467 TYR A N 1
ATOM 3760 C CA . TYR A 1 467 ? 17.080 1.261 -29.154 1.00 80.44 467 TYR A CA 1
ATOM 3761 C C . TYR A 1 467 ? 17.136 2.596 -29.899 1.00 80.44 467 TYR A C 1
ATOM 3763 O O . TYR A 1 467 ? 18.118 3.310 -29.732 1.00 80.44 467 TYR A O 1
ATOM 3771 N N . GLU A 1 468 ? 16.086 2.972 -30.632 1.00 80.19 468 GLU A N 1
ATOM 3772 C CA . GLU A 1 468 ? 15.990 4.297 -31.255 1.00 80.19 468 GLU A CA 1
ATOM 3773 C C . GLU A 1 468 ? 15.789 5.386 -30.193 1.00 80.19 468 GLU A C 1
ATOM 3775 O O . GLU A 1 468 ? 16.409 6.444 -30.253 1.00 80.19 468 GLU A O 1
ATOM 3780 N N . LYS A 1 469 ? 15.037 5.116 -29.118 1.00 80.56 469 LYS A N 1
ATOM 3781 C CA . LYS A 1 469 ? 14.994 6.033 -27.962 1.00 80.56 469 LYS A CA 1
ATOM 3782 C C . LYS A 1 469 ? 16.315 6.089 -27.192 1.00 80.56 469 LYS A C 1
ATOM 3784 O O . LYS A 1 469 ? 16.680 7.137 -26.656 1.00 80.56 469 LYS A O 1
ATOM 3789 N N . ILE A 1 470 ? 17.029 4.969 -27.100 1.00 83.62 470 ILE A N 1
ATOM 3790 C CA . ILE A 1 470 ? 18.267 4.861 -26.313 1.00 83.62 470 ILE A CA 1
ATOM 3791 C C . ILE A 1 470 ? 19.450 5.501 -27.045 1.00 83.62 470 ILE A C 1
ATOM 3793 O O . ILE A 1 470 ? 20.190 6.274 -26.439 1.00 83.62 470 ILE A O 1
ATOM 3797 N N . TYR A 1 471 ? 19.625 5.199 -28.330 1.00 85.50 471 TYR A N 1
ATOM 3798 C CA . TYR A 1 471 ? 20.776 5.606 -29.140 1.00 85.50 471 TYR A CA 1
ATOM 3799 C C . TYR A 1 471 ? 20.428 6.639 -30.227 1.00 85.50 471 TYR A C 1
ATOM 3801 O O . TYR A 1 471 ? 21.326 7.095 -30.927 1.00 85.50 471 TYR A O 1
ATOM 3809 N N . GLY A 1 472 ? 19.169 7.073 -30.339 1.00 83.81 472 GLY A N 1
ATOM 3810 C CA . GLY A 1 472 ? 18.686 7.953 -31.412 1.00 83.81 472 GLY A CA 1
ATOM 3811 C C . GLY A 1 472 ? 18.289 7.174 -32.668 1.00 83.81 472 GLY A C 1
ATOM 3812 O O . GLY A 1 472 ? 18.519 5.971 -32.740 1.00 83.81 472 GLY A O 1
ATOM 3813 N N . ASP A 1 473 ? 17.693 7.854 -33.649 1.00 87.12 473 ASP A N 1
ATOM 3814 C CA . ASP A 1 473 ? 17.197 7.220 -34.878 1.00 87.12 473 ASP A CA 1
ATOM 3815 C C . ASP A 1 473 ? 18.301 6.445 -35.617 1.00 87.12 473 ASP A C 1
ATOM 3817 O O . ASP A 1 473 ? 19.486 6.792 -35.560 1.00 87.12 473 ASP A O 1
ATOM 3821 N N . LEU A 1 474 ? 17.911 5.375 -36.314 1.00 87.81 474 LEU A N 1
ATOM 3822 C CA . LEU A 1 474 ? 18.818 4.628 -37.178 1.00 87.81 474 LEU A CA 1
ATOM 3823 C C . LEU A 1 474 ? 19.064 5.416 -38.477 1.00 87.81 474 LEU A C 1
ATOM 3825 O O . LEU A 1 474 ? 18.199 5.482 -39.350 1.00 87.81 474 LEU A O 1
ATOM 3829 N N . GLU A 1 475 ? 20.257 5.983 -38.620 1.00 91.31 475 GLU A N 1
ATOM 3830 C CA . GLU A 1 475 ? 20.653 6.847 -39.733 1.00 91.31 475 GLU A CA 1
ATOM 3831 C C . GLU A 1 475 ? 21.419 6.053 -40.802 1.00 91.31 475 GLU A C 1
ATOM 3833 O O . GLU A 1 475 ? 22.216 5.164 -40.486 1.00 91.31 475 GLU A O 1
ATOM 3838 N N . LEU A 1 476 ? 21.198 6.373 -42.082 1.00 92.25 476 LEU A N 1
ATOM 3839 C CA . LEU A 1 476 ? 22.060 5.899 -43.164 1.00 92.25 476 LEU A CA 1
ATOM 3840 C C . LEU A 1 476 ? 23.238 6.861 -43.306 1.00 92.25 476 LEU A C 1
ATOM 3842 O O . LEU A 1 476 ? 23.059 8.034 -43.624 1.00 92.25 476 LEU A O 1
ATOM 3846 N N . ILE A 1 477 ? 24.444 6.360 -43.073 1.00 93.81 477 ILE A N 1
ATOM 3847 C CA . ILE A 1 477 ? 25.670 7.150 -43.093 1.00 93.81 477 ILE A CA 1
ATOM 3848 C C . ILE A 1 477 ? 26.461 6.833 -44.353 1.00 93.81 477 ILE A C 1
ATOM 3850 O O . ILE A 1 477 ? 26.630 5.670 -44.708 1.00 93.81 477 ILE A O 1
ATOM 3854 N N . CYS A 1 478 ? 26.980 7.879 -44.987 1.00 94.12 478 CYS A N 1
ATOM 3855 C CA . CYS A 1 478 ? 27.937 7.820 -46.078 1.00 94.12 478 CYS A CA 1
ATOM 3856 C C . CYS A 1 478 ? 29.270 8.424 -45.614 1.00 94.12 478 CYS A C 1
ATOM 3858 O O . CYS A 1 478 ? 29.349 9.614 -45.293 1.00 94.12 478 CYS A O 1
ATOM 3860 N N . GLU A 1 479 ? 30.316 7.601 -45.548 1.00 94.75 479 GLU A N 1
ATOM 3861 C CA . GLU A 1 479 ? 31.696 8.040 -45.335 1.00 94.75 479 GLU A CA 1
ATOM 3862 C C . GLU A 1 479 ? 32.449 8.074 -46.666 1.00 94.75 479 GLU A C 1
ATOM 3864 O O . GLU A 1 479 ? 32.706 7.031 -47.264 1.00 94.75 479 GLU A O 1
ATOM 3869 N N . ILE A 1 480 ? 32.857 9.262 -47.109 1.00 92.81 480 ILE A N 1
ATOM 3870 C CA . ILE A 1 480 ? 33.641 9.453 -48.334 1.00 92.81 480 ILE A CA 1
ATOM 3871 C C . ILE A 1 480 ? 35.082 9.778 -47.958 1.00 92.81 480 ILE A C 1
ATOM 3873 O O . ILE A 1 480 ? 35.320 10.729 -47.220 1.00 92.81 480 ILE A O 1
ATOM 3877 N N . LYS A 1 481 ? 36.044 9.023 -48.488 1.00 93.25 481 LYS A N 1
ATOM 3878 C CA . LYS A 1 481 ? 37.485 9.222 -48.281 1.00 93.25 481 LYS A CA 1
ATOM 3879 C C . LYS A 1 481 ? 38.188 9.496 -49.600 1.00 93.25 481 LYS A C 1
ATOM 3881 O O . LYS A 1 481 ? 37.963 8.773 -50.570 1.00 93.25 481 LYS A O 1
ATOM 3886 N N . ASN A 1 482 ? 39.044 10.513 -49.635 1.00 88.88 482 ASN A N 1
ATOM 3887 C CA . ASN A 1 482 ? 39.915 10.780 -50.783 1.00 88.88 482 ASN A CA 1
ATOM 3888 C C . ASN A 1 482 ? 41.279 10.072 -50.648 1.00 88.88 482 ASN A C 1
ATOM 3890 O O . ASN A 1 482 ? 41.592 9.478 -49.617 1.00 88.88 482 ASN A O 1
ATOM 3894 N N . GLU A 1 483 ? 42.121 10.161 -51.681 1.00 84.31 483 GLU A N 1
ATOM 3895 C CA . GLU A 1 483 ? 43.476 9.574 -51.687 1.00 84.31 483 GLU A CA 1
ATOM 3896 C C . GLU A 1 483 ? 44.416 10.140 -50.606 1.00 84.31 483 GLU A C 1
ATOM 3898 O O . GLU A 1 483 ? 45.404 9.503 -50.245 1.00 84.31 483 GLU A O 1
ATOM 3903 N N . GLN A 1 484 ? 44.117 11.328 -50.076 1.00 82.44 484 GLN A N 1
ATOM 3904 C CA . GLN A 1 484 ? 44.854 11.975 -48.983 1.00 82.44 484 GLN A CA 1
ATOM 3905 C C . GLN A 1 484 ? 44.312 11.572 -47.604 1.00 82.44 484 GLN A C 1
ATOM 3907 O O . GLN A 1 484 ? 44.789 12.066 -46.582 1.00 82.44 484 GLN A O 1
ATOM 3912 N N . ASN A 1 485 ? 43.363 10.630 -47.575 1.00 78.31 485 ASN A N 1
ATOM 3913 C CA . ASN A 1 485 ? 42.707 10.109 -46.384 1.00 78.31 485 ASN A CA 1
ATOM 3914 C C . ASN A 1 485 ? 41.834 11.141 -45.643 1.00 78.31 485 ASN A C 1
ATOM 3916 O O . ASN A 1 485 ? 41.491 10.937 -44.478 1.00 78.31 485 ASN A O 1
ATOM 3920 N N . GLU A 1 486 ? 41.450 12.235 -46.306 1.00 84.50 486 GLU A N 1
ATOM 3921 C CA . GLU A 1 486 ? 40.450 13.168 -45.787 1.00 84.50 486 GLU A CA 1
ATOM 3922 C C . GLU A 1 486 ? 39.070 12.517 -45.891 1.00 84.50 486 GLU A C 1
ATOM 3924 O O . GLU A 1 486 ? 38.686 12.035 -46.960 1.00 84.50 486 GLU A O 1
ATOM 3929 N N . SER A 1 487 ? 38.340 12.480 -44.774 1.00 85.75 487 SER A N 1
ATOM 3930 C CA . SER A 1 487 ? 37.047 11.804 -44.664 1.00 85.75 487 SER A CA 1
ATOM 3931 C C . SER A 1 487 ? 35.899 12.783 -44.436 1.00 85.75 487 SER A C 1
ATOM 3933 O O . SER A 1 487 ? 35.952 13.590 -43.507 1.00 85.75 487 SER A O 1
ATOM 3935 N N . TYR A 1 488 ? 34.823 12.628 -45.199 1.00 87.62 488 TYR A N 1
ATOM 3936 C CA . TYR A 1 488 ? 33.553 13.322 -45.012 1.00 87.62 488 TYR A CA 1
ATOM 3937 C C . TYR A 1 488 ? 32.514 12.317 -44.526 1.00 87.62 488 TYR A C 1
ATOM 3939 O O . TYR A 1 488 ? 32.333 11.280 -45.158 1.00 87.62 488 TYR A O 1
ATOM 3947 N N . ARG A 1 489 ? 31.834 12.616 -43.416 1.00 92.38 489 ARG A N 1
ATOM 3948 C CA . ARG A 1 489 ? 30.717 11.811 -42.904 1.00 92.38 489 ARG A CA 1
ATOM 3949 C C . ARG A 1 489 ? 29.422 12.572 -43.137 1.00 92.38 489 ARG A C 1
ATOM 3951 O O . ARG A 1 489 ? 29.275 13.685 -42.638 1.00 92.38 489 ARG A O 1
ATOM 3958 N N . ILE A 1 490 ? 28.503 11.973 -43.882 1.00 92.31 490 ILE A N 1
ATOM 3959 C CA . ILE A 1 490 ? 27.251 12.596 -44.313 1.00 92.31 490 ILE A CA 1
ATOM 3960 C C . ILE A 1 490 ? 26.101 11.666 -43.927 1.00 92.31 490 ILE A C 1
ATOM 3962 O O . ILE A 1 490 ? 26.184 10.459 -44.143 1.00 92.31 490 ILE A O 1
ATOM 3966 N N . VAL A 1 491 ? 25.045 12.221 -43.334 1.00 91.62 491 VAL A N 1
ATOM 3967 C CA . VAL A 1 491 ? 23.786 11.502 -43.100 1.00 91.62 491 VAL A CA 1
ATOM 3968 C C . VAL A 1 491 ? 22.947 11.621 -44.369 1.00 91.62 491 VAL A C 1
ATOM 3970 O O . VAL A 1 491 ? 22.754 12.731 -44.859 1.00 91.62 491 VAL A O 1
ATOM 3973 N N . LEU A 1 492 ? 22.488 10.496 -44.913 1.00 90.25 492 LEU A N 1
ATOM 3974 C CA . LEU A 1 492 ? 21.621 10.455 -46.087 1.00 90.25 492 LEU A CA 1
ATOM 3975 C C . LEU A 1 492 ? 20.161 10.377 -45.631 1.00 90.25 492 LEU A C 1
ATOM 3977 O O . LEU A 1 492 ? 19.728 9.347 -45.111 1.00 90.25 492 LEU A O 1
ATOM 3981 N N . ASP A 1 493 ? 19.411 11.460 -45.816 1.00 83.38 493 ASP A N 1
ATOM 3982 C CA . ASP A 1 493 ? 18.030 11.615 -45.336 1.00 83.38 493 ASP A CA 1
ATOM 3983 C C . ASP A 1 493 ? 17.003 11.828 -46.464 1.00 83.38 493 ASP A C 1
ATOM 3985 O O . ASP A 1 493 ? 15.797 11.876 -46.213 1.00 83.38 493 ASP A O 1
ATOM 3989 N N . GLN A 1 494 ? 17.458 11.906 -47.718 1.00 84.75 494 GLN A N 1
ATOM 3990 C CA . GLN A 1 494 ? 16.614 12.088 -48.901 1.00 84.75 494 GLN A CA 1
ATOM 3991 C C . GLN A 1 494 ? 16.688 10.880 -49.841 1.00 84.75 494 GLN A C 1
ATOM 3993 O O . GLN A 1 494 ? 17.666 10.133 -49.850 1.00 84.75 494 GLN A O 1
ATOM 3998 N N . SER A 1 495 ? 15.677 10.702 -50.699 1.00 85.44 495 SER A N 1
ATOM 3999 C CA . SER A 1 495 ? 15.728 9.695 -51.776 1.00 85.44 495 SER A CA 1
ATOM 4000 C C . SER A 1 495 ? 16.825 10.005 -52.806 1.00 85.44 495 SER A C 1
ATOM 4002 O O . SER A 1 495 ? 17.298 9.108 -53.498 1.00 85.44 495 SER A O 1
ATOM 4004 N N . ILE A 1 496 ? 17.230 11.275 -52.912 1.00 88.50 496 ILE A N 1
ATOM 4005 C CA . ILE A 1 496 ? 18.319 11.756 -53.765 1.00 88.50 496 ILE A CA 1
ATOM 4006 C C . ILE A 1 496 ? 19.219 12.631 -52.897 1.00 88.50 496 ILE A C 1
ATOM 4008 O O . ILE A 1 496 ? 18.770 13.660 -52.406 1.00 88.50 496 ILE A O 1
ATOM 4012 N N . ASN A 1 497 ? 20.479 12.237 -52.722 1.00 90.81 497 ASN A N 1
ATOM 4013 C CA . ASN A 1 497 ? 21.460 12.995 -51.948 1.00 90.81 497 ASN A CA 1
ATOM 4014 C C . ASN A 1 497 ? 22.576 13.449 -52.882 1.00 90.81 497 ASN A C 1
ATOM 4016 O O . ASN A 1 497 ? 23.221 12.625 -53.531 1.00 90.81 497 ASN A O 1
ATOM 4020 N N . GLU A 1 498 ? 22.800 14.756 -52.952 1.00 91.25 498 GLU A N 1
ATOM 4021 C CA . GLU A 1 498 ? 23.839 15.352 -53.786 1.00 91.25 498 GLU A CA 1
ATOM 4022 C C . GLU A 1 498 ? 24.986 15.868 -52.920 1.00 91.25 498 GLU A C 1
ATOM 4024 O O . GLU A 1 498 ? 24.774 16.647 -51.993 1.00 91.25 498 GLU A O 1
ATOM 4029 N N . ILE A 1 499 ? 26.205 15.435 -53.236 1.00 90.50 499 ILE A N 1
ATOM 4030 C CA . ILE A 1 499 ? 27.405 15.715 -52.449 1.00 90.50 499 ILE A CA 1
ATOM 4031 C C . ILE A 1 499 ? 28.464 16.323 -53.367 1.00 90.50 499 ILE A C 1
ATOM 4033 O O . ILE A 1 499 ? 28.913 15.684 -54.322 1.00 90.50 499 ILE A O 1
ATOM 4037 N N . ASP A 1 500 ? 28.878 17.552 -53.068 1.00 88.94 500 ASP A N 1
ATOM 4038 C CA . ASP A 1 500 ? 29.948 18.235 -53.794 1.00 88.94 500 ASP A CA 1
ATOM 4039 C C . ASP A 1 500 ? 31.329 17.789 -53.288 1.00 88.94 500 ASP A C 1
ATOM 4041 O O . ASP A 1 500 ? 31.602 17.786 -52.086 1.00 88.94 500 ASP A O 1
ATOM 4045 N N . LEU A 1 501 ? 32.216 17.419 -54.216 1.00 86.62 501 LEU A N 1
ATOM 4046 C CA . LEU A 1 501 ? 33.576 16.956 -53.942 1.00 86.62 501 LEU A CA 1
ATOM 4047 C C . LEU A 1 501 ? 34.602 17.950 -54.502 1.00 86.62 501 LEU A C 1
ATOM 4049 O O . LEU A 1 501 ? 34.577 18.342 -55.671 1.00 86.62 501 LEU A O 1
ATOM 4053 N N . PHE A 1 502 ? 35.521 18.384 -53.641 1.00 80.00 502 PHE A N 1
ATOM 4054 C CA . PHE A 1 502 ? 36.347 19.573 -53.886 1.00 80.00 502 PHE A CA 1
ATOM 4055 C C . PHE A 1 502 ? 37.686 19.291 -54.572 1.00 80.00 502 PHE A C 1
ATOM 4057 O O . PHE A 1 502 ? 38.317 20.212 -55.087 1.00 80.00 502 PHE A O 1
ATOM 4064 N N . SER A 1 503 ? 38.133 18.035 -54.626 1.00 82.25 503 SER A N 1
ATOM 4065 C CA . SER A 1 503 ? 39.401 17.665 -55.256 1.00 82.25 503 SER A CA 1
ATOM 4066 C C . SER A 1 503 ? 39.213 16.659 -56.391 1.00 82.25 503 SER A C 1
ATOM 4068 O O . SER A 1 503 ? 38.252 15.900 -56.467 1.00 82.25 503 SER A O 1
ATOM 4070 N N . LYS A 1 504 ? 40.132 16.705 -57.356 1.00 84.19 504 LYS A N 1
ATOM 4071 C CA . LYS A 1 504 ? 40.221 15.688 -58.403 1.00 84.19 504 LYS A CA 1
ATOM 4072 C C . LYS A 1 504 ? 40.964 14.484 -57.828 1.00 84.19 504 LYS A C 1
ATOM 4074 O O . LYS A 1 504 ? 42.036 14.670 -57.259 1.00 84.19 504 LYS A O 1
ATOM 4079 N N . GLY A 1 505 ? 40.457 13.276 -58.042 1.00 87.75 505 GLY A N 1
ATOM 4080 C CA . GLY A 1 505 ? 41.124 12.054 -57.589 1.00 87.75 505 GLY A CA 1
ATOM 4081 C C . GLY A 1 505 ? 40.172 10.873 -57.459 1.00 87.75 505 GLY A C 1
ATOM 4082 O O . GLY A 1 505 ? 38.995 10.972 -57.820 1.00 87.75 505 GLY A O 1
ATOM 4083 N N . ASN A 1 506 ? 40.697 9.754 -56.963 1.00 89.94 506 ASN A N 1
ATOM 4084 C CA . ASN A 1 506 ? 39.875 8.618 -56.569 1.00 89.94 506 ASN A CA 1
ATOM 4085 C C . ASN A 1 506 ? 39.283 8.831 -55.177 1.00 89.94 506 ASN A C 1
ATOM 4087 O O . ASN A 1 506 ? 39.927 9.356 -54.267 1.00 89.94 506 ASN A O 1
ATOM 4091 N N . TYR A 1 507 ? 38.050 8.379 -55.023 1.00 92.56 507 TYR A N 1
ATOM 4092 C CA . TYR A 1 507 ? 37.314 8.398 -53.776 1.00 92.56 507 TYR A CA 1
ATOM 4093 C C . TYR A 1 507 ? 36.823 6.995 -53.457 1.00 92.56 507 TYR A C 1
ATOM 4095 O O . TYR A 1 507 ? 36.476 6.220 -54.350 1.00 92.56 507 TYR A O 1
ATOM 4103 N N . THR A 1 508 ? 36.796 6.681 -52.169 1.00 93.06 508 THR A N 1
ATOM 4104 C CA . THR A 1 508 ? 36.116 5.505 -51.631 1.00 93.06 508 THR A CA 1
ATOM 4105 C C . THR A 1 508 ? 34.922 5.981 -50.831 1.00 93.06 508 THR A C 1
ATOM 4107 O O . THR A 1 508 ? 35.063 6.878 -50.002 1.00 93.06 508 THR A O 1
ATOM 4110 N N . MET A 1 509 ? 33.765 5.385 -51.067 1.00 93.62 509 MET A N 1
ATOM 4111 C CA . MET A 1 509 ? 32.544 5.647 -50.325 1.00 93.62 509 MET A CA 1
ATOM 4112 C C . MET A 1 509 ? 32.119 4.380 -49.597 1.00 93.62 509 MET A C 1
ATOM 4114 O O . MET A 1 509 ? 31.992 3.329 -50.216 1.00 93.62 509 MET A O 1
ATOM 4118 N N . GLU A 1 510 ? 31.895 4.490 -48.293 1.00 94.94 510 GLU A N 1
ATOM 4119 C CA . GLU A 1 510 ? 31.346 3.434 -47.448 1.00 94.94 510 GLU A CA 1
ATOM 4120 C C . GLU A 1 510 ? 29.958 3.861 -46.958 1.00 94.94 510 GLU A C 1
ATOM 4122 O O . GLU A 1 510 ? 29.839 4.875 -46.267 1.00 94.94 510 GLU A O 1
ATOM 4127 N N . LEU A 1 511 ? 28.917 3.091 -47.288 1.00 94.31 511 LEU A N 1
ATOM 4128 C CA . LEU A 1 511 ? 27.573 3.287 -46.743 1.00 94.31 511 LEU A CA 1
ATOM 4129 C C . LEU A 1 511 ? 27.241 2.222 -45.713 1.00 94.31 511 LEU A C 1
ATOM 4131 O O . LEU A 1 511 ? 27.484 1.039 -45.946 1.00 94.31 511 LEU A O 1
ATOM 4135 N N . TYR A 1 512 ? 26.637 2.631 -44.603 1.00 93.81 512 TYR A N 1
ATOM 4136 C CA . TYR A 1 512 ? 26.182 1.734 -43.543 1.00 93.81 512 TYR A CA 1
ATOM 4137 C C . TYR A 1 512 ? 25.092 2.393 -42.693 1.00 93.81 512 TYR A C 1
ATOM 4139 O O . TYR A 1 512 ? 25.026 3.616 -42.586 1.00 93.81 512 TYR A O 1
ATOM 4147 N N . TYR A 1 513 ? 24.257 1.582 -42.043 1.00 92.12 513 TYR A N 1
ATOM 4148 C CA . TYR A 1 513 ? 23.352 2.076 -41.005 1.00 92.12 513 TYR A CA 1
ATOM 4149 C C . TYR A 1 513 ? 24.067 2.175 -39.657 1.00 92.12 513 TYR A C 1
ATOM 4151 O O . TYR A 1 513 ? 24.824 1.275 -39.288 1.00 92.12 513 TYR A O 1
ATOM 4159 N N . GLN A 1 514 ? 23.801 3.242 -38.913 1.00 92.00 514 GLN A N 1
ATOM 4160 C CA . GLN A 1 514 ? 24.307 3.469 -37.560 1.00 92.00 514 GLN A CA 1
ATOM 4161 C C . GLN A 1 514 ? 23.269 4.267 -36.768 1.00 92.00 514 GLN A C 1
ATOM 4163 O O . GLN A 1 514 ? 22.635 5.164 -37.314 1.00 92.00 514 GLN A O 1
ATOM 4168 N N . TYR A 1 515 ? 23.067 3.950 -35.488 1.00 90.62 515 TYR A N 1
ATOM 4169 C CA . TYR A 1 515 ? 22.233 4.805 -34.639 1.00 90.62 515 TYR A CA 1
ATOM 4170 C C . TYR A 1 515 ? 22.906 6.163 -34.450 1.00 90.62 515 TYR A C 1
ATOM 4172 O O . TYR A 1 515 ? 24.120 6.219 -34.283 1.00 90.62 515 TYR A O 1
ATOM 4180 N N . LYS A 1 516 ? 22.137 7.251 -34.415 1.00 89.12 516 LYS A N 1
ATOM 4181 C CA . LYS A 1 516 ? 22.652 8.628 -34.313 1.00 89.12 516 LYS A CA 1
ATOM 4182 C C . LYS A 1 516 ? 23.752 8.834 -33.258 1.00 89.12 516 LYS A C 1
ATOM 4184 O O . LYS A 1 516 ? 24.741 9.515 -33.517 1.00 89.12 516 LYS A O 1
ATOM 4189 N N . ASN A 1 517 ? 23.587 8.240 -32.076 1.00 85.81 517 ASN A N 1
ATOM 4190 C CA . ASN A 1 517 ? 24.558 8.277 -30.978 1.00 85.81 517 ASN A CA 1
ATOM 4191 C C . ASN A 1 517 ? 25.320 6.946 -30.811 1.00 85.81 517 ASN A C 1
ATOM 4193 O O . ASN A 1 517 ? 26.091 6.795 -29.866 1.00 85.81 517 ASN A O 1
ATOM 4197 N N . GLY A 1 518 ? 25.079 5.961 -31.674 1.00 86.62 518 GLY A N 1
ATOM 4198 C CA . GLY A 1 518 ? 25.721 4.649 -31.664 1.00 86.62 518 GLY A CA 1
ATOM 4199 C C . GLY A 1 518 ? 27.108 4.643 -32.315 1.00 86.62 518 GLY A C 1
ATOM 4200 O O . GLY A 1 518 ? 27.435 5.495 -33.138 1.00 86.62 518 GLY A O 1
ATOM 4201 N N . HIS A 1 519 ? 27.929 3.658 -31.953 1.00 87.50 519 HIS A N 1
ATOM 4202 C CA . HIS A 1 519 ? 29.236 3.377 -32.555 1.00 87.50 519 HIS A CA 1
ATOM 4203 C C . HIS A 1 519 ? 29.201 2.186 -33.512 1.00 87.50 519 HIS A C 1
ATOM 4205 O O . HIS A 1 519 ? 30.036 2.115 -34.417 1.00 87.50 519 HIS A O 1
ATOM 4211 N N . ASN A 1 520 ? 28.262 1.251 -33.353 1.00 87.94 520 ASN A N 1
ATOM 4212 C CA . ASN A 1 520 ? 28.200 0.063 -34.195 1.00 87.94 520 ASN A CA 1
ATOM 4213 C C . ASN A 1 520 ? 27.811 0.455 -35.621 1.00 87.94 520 ASN A C 1
ATOM 4215 O O . ASN A 1 520 ? 26.800 1.117 -35.854 1.00 87.94 520 ASN A O 1
ATOM 4219 N N . LYS A 1 521 ? 28.612 0.011 -36.590 1.00 90.75 521 LYS A N 1
ATOM 4220 C CA . LYS A 1 521 ? 28.245 0.046 -38.005 1.00 90.75 521 LYS A CA 1
ATOM 4221 C C . LYS A 1 521 ? 27.468 -1.227 -38.334 1.00 90.75 521 LYS A C 1
ATOM 4223 O O . LYS A 1 521 ? 27.883 -2.321 -37.946 1.00 90.75 521 LYS A O 1
ATOM 4228 N N . GLY A 1 522 ? 26.355 -1.096 -39.047 1.00 89.31 522 GLY A N 1
ATOM 4229 C CA . GLY A 1 522 ? 25.730 -2.228 -39.727 1.00 89.31 522 GLY A CA 1
ATOM 4230 C C . GLY A 1 522 ? 26.601 -2.761 -40.872 1.00 89.31 522 GLY A C 1
ATOM 4231 O O . GLY A 1 522 ? 27.696 -2.243 -41.107 1.00 89.31 522 GLY A O 1
ATOM 4232 N N . PRO A 1 523 ? 26.127 -3.780 -41.612 1.00 91.25 523 PRO A N 1
ATOM 4233 C CA . PRO A 1 523 ? 26.770 -4.233 -42.837 1.00 91.25 523 PRO A CA 1
ATOM 4234 C C . PRO A 1 523 ? 27.047 -3.051 -43.771 1.00 91.25 523 PRO A C 1
ATOM 4236 O O . PRO A 1 523 ? 26.113 -2.342 -44.153 1.00 91.25 523 PRO A O 1
ATOM 4239 N N . SER A 1 524 ? 28.319 -2.840 -44.119 1.00 91.75 524 SER A N 1
ATOM 4240 C CA . SER A 1 524 ? 28.721 -1.751 -45.003 1.00 91.75 524 SER A CA 1
ATOM 4241 C C . SER A 1 524 ? 28.850 -2.197 -46.456 1.00 91.75 524 SER A C 1
ATOM 4243 O O . SER A 1 524 ? 29.205 -3.340 -46.752 1.00 91.75 524 SER A O 1
ATOM 4245 N N . GLN A 1 525 ? 28.545 -1.282 -47.373 1.00 91.62 525 GLN A N 1
ATOM 4246 C CA . GLN A 1 525 ? 28.832 -1.421 -48.798 1.00 91.62 525 GLN A CA 1
ATOM 4247 C C . GLN A 1 525 ? 29.864 -0.371 -49.196 1.00 91.62 525 GLN A C 1
ATOM 4249 O O . GLN A 1 525 ? 29.722 0.802 -48.852 1.00 91.62 525 GLN A O 1
ATOM 4254 N N . ILE A 1 526 ? 30.918 -0.814 -49.881 1.00 93.12 526 ILE A N 1
ATOM 4255 C CA . ILE A 1 526 ? 32.059 0.020 -50.254 1.00 93.12 526 ILE A CA 1
ATOM 4256 C C . ILE A 1 526 ? 32.137 0.102 -51.772 1.00 93.12 526 ILE A C 1
ATOM 4258 O O . ILE A 1 526 ? 32.246 -0.921 -52.441 1.00 93.12 526 ILE A O 1
ATOM 4262 N N . GLU A 1 527 ? 32.157 1.325 -52.287 1.00 92.94 527 GLU A N 1
ATOM 4263 C CA . GLU A 1 527 ? 32.293 1.632 -53.706 1.00 92.94 527 GLU A CA 1
ATOM 4264 C C . GLU A 1 527 ? 33.463 2.587 -53.941 1.00 92.94 527 GLU A C 1
ATOM 4266 O O . GLU A 1 527 ? 33.802 3.415 -53.090 1.00 92.94 527 GLU A O 1
ATOM 4271 N N . THR A 1 528 ? 34.089 2.488 -55.111 1.00 92.25 528 THR A N 1
ATOM 4272 C CA . THR A 1 528 ? 35.199 3.371 -55.499 1.00 92.25 528 THR A CA 1
ATOM 4273 C C . THR A 1 528 ? 34.901 4.047 -56.821 1.00 92.25 528 THR A C 1
ATOM 4275 O O . THR A 1 528 ? 34.496 3.387 -57.775 1.00 92.25 528 THR A O 1
ATOM 4278 N N . PHE A 1 529 ? 35.143 5.353 -56.897 1.00 90.81 529 PHE A N 1
ATOM 4279 C CA . PHE A 1 529 ? 34.873 6.151 -58.090 1.00 90.81 529 PHE A CA 1
ATOM 4280 C C . PHE A 1 529 ? 35.901 7.272 -58.263 1.00 90.81 529 PHE A C 1
ATOM 4282 O O . PHE A 1 529 ? 36.646 7.608 -57.344 1.00 90.81 529 PHE A O 1
ATOM 4289 N N . THR A 1 530 ? 35.946 7.869 -59.453 1.00 88.19 530 THR A N 1
ATOM 4290 C CA . THR A 1 530 ? 36.913 8.921 -59.796 1.00 88.19 530 THR A CA 1
ATOM 4291 C C . THR A 1 530 ? 36.202 10.229 -60.119 1.00 88.19 530 THR A C 1
ATOM 4293 O O . THR A 1 530 ? 35.336 10.269 -60.992 1.00 88.19 530 THR A O 1
ATOM 4296 N N . ILE A 1 531 ? 36.632 11.320 -59.486 1.00 86.56 531 ILE A N 1
ATOM 4297 C CA . ILE A 1 531 ? 36.194 12.683 -59.810 1.00 86.56 531 ILE A CA 1
ATOM 4298 C C . ILE A 1 531 ? 37.170 13.297 -60.810 1.00 86.56 531 ILE A C 1
ATOM 4300 O O . ILE A 1 531 ? 38.381 13.327 -60.580 1.00 86.56 531 ILE A O 1
ATOM 4304 N N . GLN A 1 532 ? 36.649 13.781 -61.940 1.00 78.62 532 GLN A N 1
ATOM 4305 C CA . GLN A 1 532 ? 37.463 14.271 -63.060 1.00 78.62 532 GLN A CA 1
ATOM 4306 C C . GLN A 1 532 ? 37.820 15.760 -62.940 1.00 78.62 532 GLN A C 1
ATOM 4308 O O . GLN A 1 532 ? 38.872 16.178 -63.441 1.00 78.62 532 GLN A O 1
ATOM 4313 N N . LYS A 1 533 ? 36.986 16.551 -62.255 1.00 72.56 533 LYS A N 1
ATOM 4314 C CA . LYS A 1 533 ? 37.200 17.972 -61.942 1.00 72.56 533 LYS A CA 1
ATOM 4315 C C . LYS A 1 533 ? 36.726 18.226 -60.511 1.00 72.56 533 LYS A C 1
ATOM 4317 O O . LYS A 1 533 ? 35.610 17.851 -60.190 1.00 72.56 533 LYS A O 1
ATOM 4322 N N . GLY A 1 534 ? 37.560 18.827 -59.663 1.00 62.72 534 GLY A N 1
ATOM 4323 C CA . GLY A 1 534 ? 37.133 19.238 -58.320 1.00 62.72 534 GLY A CA 1
ATOM 4324 C C . GLY A 1 534 ? 36.205 20.452 -58.384 1.00 62.72 534 GLY A C 1
ATOM 4325 O O . GLY A 1 534 ? 36.320 21.259 -59.311 1.00 62.72 534 GLY A O 1
ATOM 4326 N N . SER A 1 535 ? 35.299 20.576 -57.414 1.00 64.31 535 SER A N 1
ATOM 4327 C CA . SER A 1 535 ? 34.449 21.758 -57.262 1.00 64.31 535 SER A CA 1
ATOM 4328 C C . SER A 1 535 ? 35.319 22.992 -56.982 1.00 64.31 535 SER A C 1
ATOM 4330 O O . SER A 1 535 ? 36.061 23.040 -56.001 1.00 64.31 535 SER A O 1
ATOM 4332 N N . LEU A 1 536 ? 35.271 23.973 -57.884 1.00 56.28 536 LEU A N 1
ATOM 4333 C CA . LEU A 1 536 ? 35.790 25.325 -57.677 1.00 56.28 536 LEU A CA 1
ATOM 4334 C C . LEU A 1 536 ? 34.588 26.155 -57.227 1.00 56.28 536 LEU A C 1
ATOM 4336 O O . LEU A 1 536 ? 33.620 26.168 -57.979 1.00 56.28 536 LEU A O 1
ATOM 4340 N N . PHE A 1 537 ? 34.666 26.768 -56.038 1.00 48.16 537 PHE A N 1
ATOM 4341 C CA . PHE A 1 537 ? 33.643 27.630 -55.416 1.00 48.16 537 PHE A CA 1
ATOM 4342 C C . PHE A 1 537 ? 32.499 28.113 -56.317 1.00 48.16 537 PHE A C 1
ATOM 4344 O O . PHE A 1 537 ? 32.789 28.817 -57.316 1.00 48.16 537 PHE A O 1
#

Nearest PDB structures (foldseek):
  2olu-assembly1_A  TM=8.892E-01  e=4.290E-31  Staphylococcus aureus
  3dwk-assembly1_A  TM=8.899E-01  e=7.851E-30  Staphylococcus aureus subsp. aureus COL
  3dwk-assembly2_B  TM=8.909E-01  e=9.255E-30  Staphylococcus aureus subsp. aureus COL
  2olv-assembly2_B  TM=8.940E-01  e=6.667E-29  Staphylococcus aureus
  3dwk-assembly3_C  TM=8.688E-01  e=2.351E-29  Staphylococcus aureus subsp. aureus COL

Secondary structure (DSSP, 8-state):
------S--PPPPTTHHHHHHHHHHHHHHH---TTTS-EEEEE---HHHHHHHHHHHTT--SS---S-TT-EEEEEEEETTT--EEEEE--TT--SSS---TTTT--B--GGGGTIIIIIHHHHHHS---TT-EEEE--EEPTTSSPEEPPTTS---EEEEHHHHHHHT-HHHHHHHHHHHHHHHHHHHHHHHHHHTT-S-SS-----GGGGGT--SS-B-HHHHHHHHHHHHTTTEEE---SEEEEEETTTTEEEE----EEE-S-HHHHHHHHHHHHHHHHTTGGG-GGG--TT---EEEEEEEEPPHHHHHHHT--TT-EEEEEEEEE-SSEEEEEEEE-SS--TTS--SB-TT-SGGGHHHHHHHHHHHHHPPTT--PPPPTTEEEEEEETT-SS--BPPTTS-GGGEEEEEEEGGG---PBPPPPPP-PPP--EEEEETTEEEEE-PPPP--------SS-HHHHH--EEEEEEEEETT--EEEEEE-SSEEEEE--S-EEEEEEEEEEETT-----S-EEEEEEESSPPP-

Mean predicted aligned error: 8.4 Å

Solvent-accessible surface area (backbone atoms only — not comparable to full-atom values): 29268 Å² total; per-residue (Å²): 134,84,81,81,74,71,96,65,86,50,74,61,56,88,60,37,54,46,50,36,51,38,52,49,52,45,30,74,76,67,72,48,51,80,91,80,44,66,57,50,79,42,61,49,60,40,68,69,61,29,51,56,41,50,31,44,25,64,69,65,37,92,84,53,81,73,90,53,90,71,55,37,41,23,19,18,31,29,36,30,88,74,21,29,31,24,33,47,34,24,31,54,68,73,74,31,67,77,63,87,32,37,14,68,74,36,55,40,55,52,7,42,41,34,25,62,67,53,15,48,43,44,28,29,62,74,64,63,53,39,56,57,34,58,47,68,32,53,96,34,58,45,86,98,53,91,48,74,47,66,32,97,83,71,64,67,77,39,76,34,48,50,37,53,40,61,40,70,53,47,42,31,44,28,36,50,41,37,50,56,40,32,74,74,56,35,66,64,48,55,48,52,51,36,51,73,54,53,58,54,68,96,59,93,72,87,82,53,71,53,41,28,51,14,62,45,91,72,28,42,18,26,38,43,52,13,30,47,52,22,10,55,47,42,40,16,34,35,32,48,68,36,41,49,44,34,37,35,33,63,89,74,75,42,75,48,79,50,79,65,52,70,46,78,80,44,54,48,60,30,31,48,37,52,47,57,26,36,38,50,29,43,77,37,77,35,89,67,53,35,79,36,61,39,83,63,31,53,49,33,70,37,62,14,62,35,66,59,58,72,68,55,28,64,74,37,72,47,61,97,69,39,27,45,39,33,35,31,36,35,30,32,64,59,38,16,38,10,26,38,36,33,46,94,60,80,49,66,92,51,87,50,55,41,45,91,86,42,66,68,65,48,46,40,47,53,50,52,22,54,53,37,65,74,69,51,62,61,76,53,76,80,82,82,51,90,55,53,43,77,46,67,25,35,58,77,37,72,77,57,22,30,64,49,97,44,45,37,71,92,30,50,39,78,34,41,29,51,63,90,54,55,67,86,47,61,61,75,82,70,87,50,80,60,69,79,68,72,51,73,54,76,56,64,29,34,42,40,39,36,36,71,82,76,78,82,78,89,70,92,66,90,57,92,64,60,55,44,64,33,24,33,57,78,37,42,35,38,38,39,30,41,85,88,67,56,72,47,81,44,80,59,87,51,55,66,40,80,44,84,37,64,60,59,44,52,36,40,37,39,35,25,35,29,30,70,43,47,84,57,66,15,52,68,51,77,49,74,52,74,36,82,38,37,50,74,134